Protein AF-0000000074529233 (afdb_homodimer)

Radius of gyration: 30.3 Å; Cα contacts (8 Å, |Δi|>4): 990; chains: 2; bounding box: 69×88×92 Å

Structure (mmCIF, N/CA/C/O backbone):
data_AF-0000000074529233-model_v1
#
loop_
_entity.id
_entity.type
_entity.pdbx_description
1 polymer 'Predicted protein'
#
loop_
_atom_site.group_PDB
_atom_site.id
_atom_site.type_symbol
_atom_site.label_atom_id
_atom_site.label_alt_id
_atom_site.label_comp_id
_atom_site.label_asym_id
_atom_site.label_entity_id
_atom_site.label_seq_id
_atom_site.pdbx_PDB_ins_code
_atom_site.Cartn_x
_atom_site.Cartn_y
_atom_site.Cartn_z
_atom_site.occupancy
_atom_site.B_iso_or_equiv
_atom_site.auth_seq_id
_atom_site.auth_comp_id
_atom_site.auth_asym_id
_atom_site.auth_atom_id
_atom_site.pdbx_PDB_model_num
ATOM 1 N N . MET A 1 1 ? 44.531 34.219 41.406 1 28.5 1 MET A N 1
ATOM 2 C CA . MET A 1 1 ? 43.094 34.406 41.469 1 28.5 1 MET A CA 1
ATOM 3 C C . MET A 1 1 ? 42.531 34.5 40.062 1 28.5 1 MET A C 1
ATOM 5 O O . MET A 1 1 ? 42.75 35.5 39.344 1 28.5 1 MET A O 1
ATOM 9 N N . ASN A 1 2 ? 42.625 33.406 39.25 1 32.41 2 ASN A N 1
ATOM 10 C CA . ASN A 1 2 ? 42.25 33.281 37.844 1 32.41 2 ASN A CA 1
ATOM 11 C C . ASN A 1 2 ? 40.75 33.562 37.656 1 32.41 2 ASN A C 1
ATOM 13 O O . ASN A 1 2 ? 39.906 32.812 38.125 1 32.41 2 ASN A O 1
ATOM 17 N N . LYS A 1 3 ? 40.344 34.906 37.656 1 34.25 3 LYS A N 1
ATOM 18 C CA . LYS A 1 3 ? 39 35.438 37.406 1 34.25 3 LYS A CA 1
ATOM 19 C C . LYS A 1 3 ? 38.406 34.812 36.156 1 34.25 3 LYS A C 1
ATOM 21 O O . LYS A 1 3 ? 38.844 35.094 35.031 1 34.25 3 LYS A O 1
ATOM 26 N N . THR A 1 4 ? 38.031 33.562 36.094 1 35.81 4 THR A N 1
ATOM 27 C CA . THR A 1 4 ? 37.219 32.969 35.031 1 35.81 4 THR A CA 1
ATOM 28 C C . THR A 1 4 ? 35.938 33.781 34.812 1 35.81 4 THR A C 1
ATOM 30 O O . THR A 1 4 ? 35.062 33.812 35.719 1 35.81 4 THR A O 1
ATOM 33 N N . LYS A 1 5 ? 36.094 35 34.312 1 37.94 5 LYS A N 1
ATOM 34 C CA . LYS A 1 5 ? 34.938 35.844 33.938 1 37.94 5 LYS A CA 1
ATOM 35 C C . LYS A 1 5 ? 33.875 35 33.219 1 37.94 5 LYS A C 1
ATOM 37 O O . LYS A 1 5 ? 34.156 34.406 32.188 1 37.94 5 LYS A O 1
ATOM 42 N N . GLY A 1 6 ? 32.938 34.25 33.844 1 38.22 6 GLY A N 1
ATOM 43 C CA . GLY A 1 6 ? 31.719 33.656 33.344 1 38.22 6 GLY A CA 1
ATOM 44 C C . GLY A 1 6 ? 30.875 34.625 32.531 1 38.22 6 GLY A C 1
ATOM 45 O O . GLY A 1 6 ? 30.031 35.344 33.062 1 38.22 6 GLY A O 1
ATOM 46 N N . LEU A 1 7 ? 31.297 35.344 31.5 1 40.5 7 LEU A N 1
ATOM 47 C CA . LEU A 1 7 ? 30.5 36.25 30.688 1 40.5 7 LEU A CA 1
ATOM 48 C C . LEU A 1 7 ? 29.172 35.594 30.281 1 40.5 7 LEU A C 1
ATOM 50 O O . LEU A 1 7 ? 29.156 34.531 29.688 1 40.5 7 LEU A O 1
ATOM 54 N N . THR A 1 8 ? 28.047 35.688 31 1 44.5 8 THR A N 1
ATOM 55 C CA . THR A 1 8 ? 26.672 35.312 30.734 1 44.5 8 THR A CA 1
ATOM 56 C C . THR A 1 8 ? 26.25 35.719 29.328 1 44.5 8 THR A C 1
ATOM 58 O O . THR A 1 8 ? 26.109 36.906 29.047 1 44.5 8 THR A O 1
ATOM 61 N N . GLN A 1 9 ? 26.781 35.281 28.234 1 48.19 9 GLN A N 1
ATOM 62 C CA . GLN A 1 9 ? 26.406 35.594 26.859 1 48.19 9 GLN A CA 1
ATOM 63 C C . GLN A 1 9 ? 24.891 35.656 26.688 1 48.19 9 GLN A C 1
ATOM 65 O O . GLN A 1 9 ? 24.188 34.719 27.062 1 48.19 9 GLN A O 1
ATOM 70 N N . GLN A 1 10 ? 24.219 36.781 26.844 1 58.75 10 GLN A N 1
ATOM 71 C CA . GLN A 1 10 ? 22.797 36.969 26.625 1 58.75 10 GLN A CA 1
ATOM 72 C C . GLN A 1 10 ? 22.312 36.219 25.406 1 58.75 10 GLN A C 1
ATOM 74 O O . GLN A 1 10 ? 22.984 36.188 24.375 1 58.75 10 GLN A O 1
ATOM 79 N N . PRO A 1 11 ? 21.328 35.312 25.562 1 73 11 PRO A N 1
ATOM 80 C CA . PRO A 1 11 ? 20.844 34.531 24.406 1 73 11 PRO A CA 1
ATOM 81 C C . PRO A 1 11 ? 20.484 35.406 23.203 1 73 11 PRO A C 1
ATOM 83 O O . PRO A 1 11 ? 20 36.5 23.375 1 73 11 PRO A O 1
ATOM 86 N N . GLU A 1 12 ? 21.062 35.188 22.062 1 86.44 12 GLU A N 1
ATOM 87 C CA . GLU A 1 12 ? 20.812 35.906 20.812 1 86.44 12 GLU A CA 1
ATOM 88 C C . GLU A 1 12 ? 19.312 36.031 20.547 1 86.44 12 GLU A C 1
ATOM 90 O O . GLU A 1 12 ? 18.547 35.094 20.797 1 86.44 12 GLU A O 1
ATOM 95 N N . ARG A 1 13 ? 18.828 37.312 20.359 1 94.56 13 ARG A N 1
ATOM 96 C CA . ARG A 1 13 ? 17.438 37.594 20.016 1 94.56 13 ARG A CA 1
ATOM 97 C C . ARG A 1 13 ? 17.312 38.062 18.578 1 94.56 13 ARG A C 1
ATOM 99 O O . ARG A 1 13 ? 18.25 38.656 18.016 1 94.56 13 ARG A O 1
ATOM 106 N N . PHE A 1 14 ? 16.141 37.844 17.953 1 95.56 14 PHE A N 1
ATOM 107 C CA . PHE A 1 14 ? 15.945 38.062 16.531 1 95.56 14 PHE A CA 1
ATOM 108 C C . PHE A 1 14 ? 14.641 38.781 16.266 1 95.56 14 PHE A C 1
ATOM 110 O O . PHE A 1 14 ? 13.672 38.625 17 1 95.56 14 PHE A O 1
ATOM 117 N N . LYS A 1 15 ? 14.648 39.531 15.195 1 94.31 15 LYS A N 1
ATOM 118 C CA . LYS A 1 15 ? 13.422 40.188 14.727 1 94.31 15 LYS A CA 1
ATOM 119 C C . LYS A 1 15 ? 12.719 39.312 13.68 1 94.31 15 LYS A C 1
ATOM 121 O O . LYS A 1 15 ? 13.359 38.562 12.953 1 94.31 15 LYS A O 1
ATOM 126 N N . CYS A 1 16 ? 11.391 39.469 13.648 1 95.25 16 CYS A N 1
ATOM 127 C CA . CYS A 1 16 ? 10.633 38.812 12.602 1 95.25 16 CYS A CA 1
ATOM 128 C C . CYS A 1 16 ? 10.93 39.438 11.242 1 95.25 16 CYS A C 1
ATOM 130 O O . CYS A 1 16 ? 10.883 40.656 11.086 1 95.25 16 CYS A O 1
ATOM 132 N N . SER A 1 17 ? 11.141 38.625 10.258 1 90.75 17 SER A N 1
ATOM 133 C CA . SER A 1 17 ? 11.594 39.094 8.953 1 90.75 17 SER A CA 1
ATOM 134 C C . SER A 1 17 ? 10.414 39.469 8.055 1 90.75 17 SER A C 1
ATOM 136 O O . SER A 1 17 ? 10.594 40.062 6.996 1 90.75 17 SER A O 1
ATOM 138 N N . TYR A 1 18 ? 9.242 39.062 8.461 1 92.12 18 TYR A N 1
ATOM 139 C CA . TYR A 1 18 ? 8.086 39.406 7.652 1 92.12 18 TYR A CA 1
ATOM 140 C C . TYR A 1 18 ? 7.84 40.906 7.695 1 92.12 18 TYR A C 1
ATOM 142 O O . TYR A 1 18 ? 7.656 41.5 8.773 1 92.12 18 TYR A O 1
ATOM 150 N N . GLU A 1 19 ? 7.719 41.5 6.527 1 88.5 19 GLU A N 1
ATOM 151 C CA . GLU A 1 19 ? 7.5 42.938 6.445 1 88.5 19 GLU A CA 1
ATOM 152 C C . GLU A 1 19 ? 6.121 43.344 6.98 1 88.5 19 GLU A C 1
ATOM 154 O O . GLU A 1 19 ? 5.941 44.438 7.52 1 88.5 19 GLU A O 1
ATOM 159 N N . SER A 1 20 ? 5.223 42.438 6.891 1 89.38 20 SER A N 1
ATOM 160 C CA . SER A 1 20 ? 3.842 42.656 7.293 1 89.38 20 SER A CA 1
ATOM 161 C C . SER A 1 20 ? 3.666 42.5 8.797 1 89.38 20 SER A C 1
ATOM 163 O O . SER A 1 20 ? 2.57 42.688 9.328 1 89.38 20 SER A O 1
ATOM 165 N N . CYS A 1 21 ? 4.727 42.062 9.461 1 94.25 21 CYS A N 1
ATOM 166 C CA . CYS A 1 21 ? 4.594 41.75 10.875 1 94.25 21 CYS A CA 1
ATOM 167 C C . CYS A 1 21 ? 4.262 42.969 11.695 1 94.25 21 CYS A C 1
ATOM 169 O O . CYS A 1 21 ? 4.973 43.969 11.633 1 94.25 21 CYS A O 1
ATOM 171 N N . THR A 1 22 ? 3.281 42.906 12.531 1 91.25 22 THR A N 1
ATOM 172 C CA . THR A 1 22 ? 2.867 44 13.383 1 91.25 22 THR A CA 1
ATOM 173 C C . THR A 1 22 ? 3.697 44.062 14.664 1 91.25 22 THR A C 1
ATOM 175 O O . THR A 1 22 ? 3.564 44.969 15.469 1 91.25 22 THR A O 1
ATOM 178 N N . HIS A 1 23 ? 4.496 43.062 14.844 1 90 23 HIS A N 1
ATOM 179 C CA . HIS A 1 23 ? 5.367 43.031 16.016 1 90 23 HIS A CA 1
ATOM 180 C C . HIS A 1 23 ? 6.809 43.344 15.641 1 90 23 HIS A C 1
ATOM 182 O O . HIS A 1 23 ? 7.75 42.812 16.234 1 90 23 HIS A O 1
ATOM 188 N N . SER A 1 24 ? 7.02 44.062 14.703 1 80.12 24 SER A N 1
ATOM 189 C CA . SER A 1 24 ? 8.336 44.344 14.141 1 80.12 24 SER A CA 1
ATOM 190 C C . SER A 1 24 ? 9.25 45 15.172 1 80.12 24 SER A C 1
ATOM 192 O O . SER A 1 24 ? 10.477 44.875 15.078 1 80.12 24 SER A O 1
ATOM 194 N N . GLY A 1 25 ? 8.789 45.5 16.188 1 84.5 25 GLY A N 1
ATOM 195 C CA . GLY A 1 25 ? 9.609 46.125 17.219 1 84.5 25 GLY A CA 1
ATOM 196 C C . GLY A 1 25 ? 10.062 45.156 18.281 1 84.5 25 GLY A C 1
ATOM 197 O O . GLY A 1 25 ? 10.906 45.469 19.125 1 84.5 25 GLY A O 1
ATOM 198 N N . GLN A 1 26 ? 9.578 44 18.203 1 92.56 26 GLN A N 1
ATOM 199 C CA . GLN A 1 26 ? 9.898 43 19.219 1 92.56 26 GLN A CA 1
ATOM 200 C C . GLN A 1 26 ? 11.008 42.062 18.734 1 92.56 26 GLN A C 1
ATOM 202 O O . GLN A 1 26 ? 11.203 41.906 17.531 1 92.56 26 GLN A O 1
ATOM 207 N N . THR A 1 27 ? 11.703 41.562 19.688 1 95.5 27 THR A N 1
ATOM 208 C CA . THR A 1 27 ? 12.703 40.531 19.406 1 95.5 27 THR A CA 1
ATOM 209 C C . THR A 1 27 ? 12.336 39.219 20.094 1 95.5 27 THR A C 1
ATOM 211 O O . THR A 1 27 ? 11.578 39.219 21.062 1 95.5 27 THR A O 1
ATOM 214 N N . PHE A 1 28 ? 12.789 38.25 19.484 1 96.19 28 PHE A N 1
ATOM 215 C CA . PHE A 1 28 ? 12.422 36.906 19.922 1 96.19 28 PHE A CA 1
ATOM 216 C C . PHE A 1 28 ? 13.664 36.031 20.094 1 96.19 28 PHE A C 1
ATOM 218 O O . PHE A 1 28 ? 14.656 36.188 19.375 1 96.19 28 PHE A O 1
ATOM 225 N N . SER A 1 29 ? 13.57 35.094 21.109 1 95.44 29 SER A N 1
ATOM 226 C CA . SER A 1 29 ? 14.516 34 21.047 1 95.44 29 SER A CA 1
ATOM 227 C C . SER A 1 29 ? 14.266 33.125 19.812 1 95.44 29 SER A C 1
ATOM 229 O O . SER A 1 29 ? 13.258 33.312 19.125 1 95.44 29 SER A O 1
ATOM 231 N N . GLU A 1 30 ? 15.117 32.281 19.547 1 94.69 30 GLU A N 1
ATOM 232 C CA . GLU A 1 30 ? 14.984 31.375 18.406 1 94.69 30 GLU A CA 1
ATOM 233 C C . GLU A 1 30 ? 13.648 30.641 18.438 1 94.69 30 GLU A C 1
ATOM 235 O O . GLU A 1 30 ? 12.883 30.672 17.469 1 94.69 30 GLU A O 1
ATOM 240 N N . ASP A 1 31 ? 13.359 30.031 19.547 1 95.62 31 ASP A N 1
ATOM 241 C CA . ASP A 1 31 ? 12.133 29.266 19.688 1 95.62 31 ASP A CA 1
ATOM 242 C C . ASP A 1 31 ? 10.906 30.156 19.656 1 95.62 31 ASP A C 1
ATOM 244 O O . ASP A 1 31 ? 9.875 29.797 19.094 1 95.62 31 ASP A O 1
ATOM 248 N N . GLU A 1 32 ? 11.031 31.281 20.219 1 96.31 32 GLU A N 1
ATOM 249 C CA . GLU A 1 32 ? 9.93 32.219 20.203 1 96.31 32 GLU A CA 1
ATOM 250 C C . GLU A 1 32 ? 9.625 32.719 18.797 1 96.31 32 GLU A C 1
ATOM 252 O O . GLU A 1 32 ? 8.461 32.938 18.453 1 96.31 32 GLU A O 1
ATOM 257 N N . LEU A 1 33 ? 10.648 32.969 18.062 1 96.31 33 LEU A N 1
ATOM 258 C CA . LEU A 1 33 ? 10.469 33.406 16.688 1 96.31 33 LEU A CA 1
ATOM 259 C C . LEU A 1 33 ? 9.758 32.375 15.852 1 96.31 33 LEU A C 1
ATOM 261 O O . LEU A 1 33 ? 8.883 32.688 15.047 1 96.31 33 LEU A O 1
ATOM 265 N N . ILE A 1 34 ? 10.125 31.141 16.016 1 95.88 34 ILE A N 1
ATOM 266 C CA . ILE A 1 34 ? 9.477 30.047 15.305 1 95.88 34 ILE A CA 1
ATOM 267 C C . ILE A 1 34 ? 7.984 30.031 15.633 1 95.88 34 ILE A C 1
ATOM 269 O O . ILE A 1 34 ? 7.145 30.016 14.727 1 95.88 34 ILE A O 1
ATOM 273 N N . THR A 1 35 ? 7.676 30.094 16.875 1 97.31 35 THR A N 1
ATOM 274 C CA . THR A 1 35 ? 6.289 30.078 17.328 1 97.31 35 THR A CA 1
ATOM 275 C C . THR A 1 35 ? 5.531 31.281 16.766 1 97.31 35 THR A C 1
ATOM 277 O O . THR A 1 35 ? 4.402 31.156 16.297 1 97.31 35 THR A O 1
ATOM 280 N N . HIS A 1 36 ? 6.188 32.406 16.859 1 97.12 36 HIS A N 1
ATOM 281 C CA . HIS A 1 36 ? 5.602 33.656 16.344 1 97.12 36 HIS A CA 1
ATOM 282 C C . HIS A 1 36 ? 5.238 33.531 14.875 1 97.12 36 HIS A C 1
ATOM 284 O O . HIS A 1 36 ? 4.117 33.844 14.477 1 97.12 36 HIS A O 1
ATOM 290 N N . CYS A 1 37 ? 6.145 33.062 14.125 1 95.12 37 CYS A N 1
ATOM 291 C CA . CYS A 1 37 ? 5.93 32.938 12.688 1 95.12 37 CYS A CA 1
ATOM 292 C C . CYS A 1 37 ? 4.824 31.938 12.375 1 95.12 37 CYS A C 1
ATOM 294 O O . CYS A 1 37 ? 3.996 32.188 11.492 1 95.12 37 CYS A O 1
ATOM 296 N N . LEU A 1 38 ? 4.758 30.812 13.078 1 95.88 38 LEU A N 1
ATOM 297 C CA . LEU A 1 38 ? 3.768 29.766 12.844 1 95.88 38 LEU A CA 1
ATOM 298 C C . LEU A 1 38 ? 2.377 30.219 13.258 1 95.88 38 LEU A C 1
ATOM 300 O O . LEU A 1 38 ? 1.375 29.797 12.688 1 95.88 38 LEU A O 1
ATOM 304 N N . GLN A 1 39 ? 2.328 31.125 14.211 1 96.88 39 GLN A N 1
ATOM 305 C CA . GLN A 1 39 ? 1.025 31.516 14.742 1 96.88 39 GLN A CA 1
ATOM 306 C C . GLN A 1 39 ? 0.537 32.812 14.094 1 96.88 39 GLN A C 1
ATOM 308 O O . GLN A 1 39 ? -0.625 32.906 13.695 1 96.88 39 GLN A O 1
ATOM 313 N N . VAL A 1 40 ? 1.441 33.75 13.953 1 96.38 40 VAL A N 1
ATOM 314 C CA . VAL A 1 40 ? 1.048 35.094 13.5 1 96.38 40 VAL A CA 1
ATOM 315 C C . VAL A 1 40 ? 1.107 35.156 11.977 1 96.38 40 VAL A C 1
ATOM 317 O O . VAL A 1 40 ? 0.27 35.812 11.344 1 96.38 40 VAL A O 1
ATOM 320 N N . HIS A 1 41 ? 2.035 34.469 11.383 1 95.06 41 HIS A N 1
ATOM 321 C CA . HIS A 1 41 ? 2.223 34.531 9.938 1 95.06 41 HIS A CA 1
ATOM 322 C C . HIS A 1 41 ? 1.9 33.188 9.289 1 95.06 41 HIS A C 1
ATOM 324 O O . HIS A 1 41 ? 2.57 32.781 8.336 1 95.06 41 HIS A O 1
ATOM 330 N N . CYS A 1 42 ? 0.935 32.531 9.82 1 93.75 42 CYS A N 1
ATOM 331 C CA . CYS A 1 42 ? 0.58 31.156 9.43 1 93.75 42 CYS A CA 1
ATOM 332 C C . CYS A 1 42 ? 0.049 31.125 8 1 93.75 42 CYS A C 1
ATOM 334 O O . CYS A 1 42 ? 0.074 30.078 7.352 1 93.75 42 CYS A O 1
ATOM 336 N N . ARG A 1 43 ? -0.394 32.25 7.484 1 93.38 43 ARG A N 1
ATOM 337 C CA . ARG A 1 43 ? -0.989 32.25 6.152 1 93.38 43 ARG A CA 1
ATOM 338 C C . ARG A 1 43 ? -0.049 32.906 5.141 1 93.38 43 ARG A C 1
ATOM 340 O O . ARG A 1 43 ? -0.425 33.125 3.988 1 93.38 43 ARG A O 1
ATOM 347 N N . GLU A 1 44 ? 1.116 33.219 5.578 1 91 44 GLU A N 1
ATOM 348 C CA . GLU A 1 44 ? 2.123 33.781 4.691 1 91 44 GLU A CA 1
ATOM 349 C C . GLU A 1 44 ? 3.064 32.719 4.16 1 91 44 GLU A C 1
ATOM 351 O O . GLU A 1 44 ? 3.441 31.797 4.887 1 91 44 GLU A O 1
ATOM 356 N N . ASN A 1 45 ? 3.439 32.844 2.895 1 87.75 45 ASN A N 1
ATOM 357 C CA . ASN A 1 45 ? 4.34 31.859 2.281 1 87.75 45 ASN A CA 1
ATOM 358 C C . ASN A 1 45 ? 5.473 32.562 1.523 1 87.75 45 ASN A C 1
ATOM 360 O O . ASN A 1 45 ? 6.07 31.953 0.624 1 87.75 45 ASN A O 1
ATOM 364 N N . THR A 1 46 ? 5.73 33.75 1.863 1 85.25 46 THR A N 1
ATOM 365 C CA . THR A 1 46 ? 6.777 34.469 1.169 1 85.25 46 THR A CA 1
ATOM 366 C C . THR A 1 46 ? 8.148 34.125 1.73 1 85.25 46 THR A C 1
ATOM 368 O O . THR A 1 46 ? 8.281 33.781 2.91 1 85.25 46 THR A O 1
ATOM 371 N N . LYS A 1 47 ? 9.078 34.281 0.906 1 84.12 47 LYS A N 1
ATOM 372 C CA . LYS A 1 47 ? 10.453 34.031 1.318 1 84.12 47 LYS A CA 1
ATOM 373 C C . LYS A 1 47 ? 11.047 35.281 1.968 1 84.12 47 LYS A C 1
ATOM 375 O O . LYS A 1 47 ? 10.781 36.406 1.53 1 84.12 47 LYS A O 1
ATOM 380 N N . GLN A 1 48 ? 11.75 35.031 3.059 1 84.44 48 GLN A N 1
ATOM 381 C CA . GLN A 1 48 ? 12.477 36.094 3.754 1 84.44 48 GLN A CA 1
ATOM 382 C C . GLN A 1 48 ? 13.914 35.688 4.051 1 84.44 48 GLN A C 1
ATOM 384 O O . GLN A 1 48 ? 14.227 34.5 4.059 1 84.44 48 GLN A O 1
ATOM 389 N N . VAL A 1 49 ? 14.734 36.688 4.23 1 84.75 49 VAL A N 1
ATOM 390 C CA . VAL A 1 49 ? 16.062 36.375 4.762 1 84.75 49 VAL A CA 1
ATOM 391 C C . VAL A 1 49 ? 15.945 35.969 6.223 1 84.75 49 VAL A C 1
ATOM 393 O O . VAL A 1 49 ? 15.328 36.656 7.031 1 84.75 49 VAL A O 1
ATOM 396 N N . CYS A 1 50 ? 16.484 34.875 6.535 1 90.25 50 CYS A N 1
ATOM 397 C CA . CYS A 1 50 ? 16.406 34.406 7.906 1 90.25 50 CYS A CA 1
ATOM 398 C C . CYS A 1 50 ? 17.359 35.156 8.812 1 90.25 50 CYS A C 1
ATOM 400 O O . CYS A 1 50 ? 18.562 35.188 8.57 1 90.25 50 CYS A O 1
ATOM 402 N N . PRO A 1 51 ? 16.891 35.75 9.836 1 91 51 PRO A N 1
ATOM 403 C CA . PRO A 1 51 ? 17.766 36.5 10.727 1 91 51 PRO A CA 1
ATOM 404 C C . PRO A 1 51 ? 18.703 35.625 11.555 1 91 51 PRO A C 1
ATOM 406 O O . PRO A 1 51 ? 19.656 36.125 12.156 1 91 51 PRO A O 1
ATOM 409 N N . ILE A 1 52 ? 18.422 34.375 11.586 1 91.12 52 ILE A N 1
ATOM 410 C CA . ILE A 1 52 ? 19.203 33.469 12.398 1 91.12 52 ILE A CA 1
ATOM 411 C C . ILE A 1 52 ? 20.406 32.969 11.602 1 91.12 52 ILE A C 1
ATOM 413 O O . ILE A 1 52 ? 21.547 33.031 12.055 1 91.12 52 ILE A O 1
ATOM 417 N N . CYS A 1 53 ? 20.203 32.469 10.461 1 88.12 53 CYS A N 1
ATOM 418 C CA . CYS A 1 53 ? 21.297 31.875 9.711 1 88.12 53 CYS A CA 1
ATOM 419 C C . CYS A 1 53 ? 21.688 32.75 8.516 1 88.12 53 CYS A C 1
ATOM 421 O O . CYS A 1 53 ? 22.656 32.469 7.82 1 88.12 53 CYS A O 1
ATOM 423 N N . LEU A 1 54 ? 20.922 33.75 8.203 1 84.62 54 LEU A N 1
ATOM 424 C CA . LEU A 1 54 ? 21.156 34.75 7.176 1 84.62 54 LEU A CA 1
ATOM 425 C C . LEU A 1 54 ? 21.047 34.125 5.785 1 84.62 54 LEU A C 1
ATOM 427 O O . LEU A 1 54 ? 21.484 34.75 4.801 1 84.62 54 LEU A O 1
ATOM 431 N N . LYS A 1 55 ? 20.797 32.875 5.746 1 74 55 LYS A N 1
ATOM 432 C CA . LYS A 1 55 ? 20.562 32.281 4.441 1 74 55 LYS A CA 1
ATOM 433 C C . LYS A 1 55 ? 19.266 32.781 3.816 1 74 55 LYS A C 1
ATOM 435 O O . LYS A 1 55 ? 18.297 33.062 4.523 1 74 55 LYS A O 1
ATOM 440 N N . ARG A 1 56 ? 19.5 33.312 2.527 1 56.91 56 ARG A N 1
ATOM 441 C CA . ARG A 1 56 ? 18.312 33.719 1.793 1 56.91 56 ARG A CA 1
ATOM 442 C C . ARG A 1 56 ? 17.578 32.531 1.228 1 56.91 56 ARG A C 1
ATOM 444 O O . ARG A 1 56 ? 18.094 31.406 1.256 1 56.91 56 ARG A O 1
ATOM 451 N N . ASP A 1 57 ? 16.547 32.781 0.262 1 51.53 57 ASP A N 1
ATOM 452 C CA . ASP A 1 57 ? 15.562 32.031 -0.491 1 51.53 57 ASP A CA 1
ATOM 453 C C . ASP A 1 57 ? 16.188 30.797 -1.134 1 51.53 57 ASP A C 1
ATOM 455 O O . ASP A 1 57 ? 15.508 29.797 -1.363 1 51.53 57 ASP A O 1
ATOM 459 N N . LEU A 1 58 ? 17.422 31.109 -1.797 1 48.66 58 LEU A N 1
ATOM 460 C CA . LEU A 1 58 ? 17.844 30.281 -2.932 1 48.66 58 LEU A CA 1
ATOM 461 C C . LEU A 1 58 ? 18.391 28.938 -2.461 1 48.66 58 LEU A C 1
ATOM 463 O O . LEU A 1 58 ? 19.188 28.3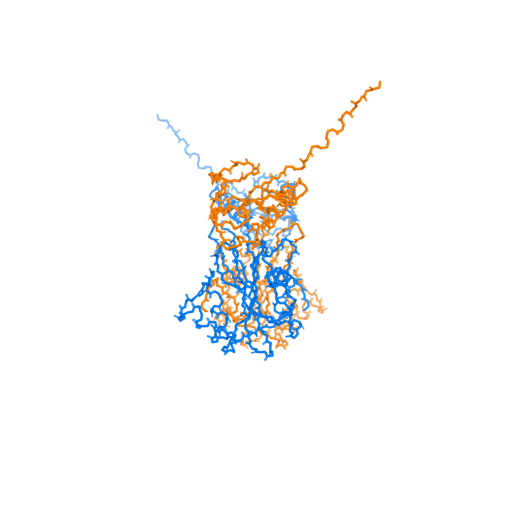12 -3.162 1 48.66 58 LEU A O 1
ATOM 467 N N . ASP A 1 59 ? 18.5 28.859 -1.29 1 46.12 59 ASP A N 1
ATOM 468 C CA . ASP A 1 59 ? 19.078 27.547 -1.006 1 46.12 59 ASP A CA 1
ATOM 469 C C . ASP A 1 59 ? 18.312 26.438 -1.712 1 46.12 59 ASP A C 1
ATOM 471 O O . ASP A 1 59 ? 17.156 26.188 -1.401 1 46.12 59 ASP A O 1
ATOM 475 N N . ASP A 1 60 ? 18.719 26.234 -2.896 1 46.78 60 ASP A N 1
ATOM 476 C CA . ASP A 1 60 ? 18.344 25.141 -3.785 1 46.78 60 ASP A CA 1
ATOM 477 C C . ASP A 1 60 ? 18.141 23.844 -3.006 1 46.78 60 ASP A C 1
ATOM 479 O O . ASP A 1 60 ? 17.797 22.812 -3.586 1 46.78 60 ASP A O 1
ATOM 483 N N . SER A 1 61 ? 18.828 23.875 -1.958 1 42.84 61 SER A N 1
ATOM 484 C CA . SER A 1 61 ? 18.688 22.609 -1.255 1 42.84 61 SER A CA 1
ATOM 485 C C . SER A 1 61 ? 17.219 22.312 -0.936 1 42.84 61 SER A C 1
ATOM 487 O O . SER A 1 61 ? 16.891 21.219 -0.448 1 42.84 61 SER A O 1
ATOM 489 N N . LEU A 1 62 ? 16.562 23.375 -0.854 1 45.03 62 LEU A N 1
ATOM 490 C CA . LEU A 1 62 ? 15.156 23.078 -0.642 1 45.03 62 LEU A CA 1
ATOM 491 C C . LEU A 1 62 ? 14.547 22.422 -1.871 1 45.03 62 LEU A C 1
ATOM 493 O O . LEU A 1 62 ? 13.789 23.047 -2.611 1 45.03 62 LEU A O 1
ATOM 497 N N . LYS A 1 63 ? 15.406 21.703 -2.588 1 40.5 63 LYS A N 1
ATOM 498 C CA . LYS A 1 63 ? 15.07 21.031 -3.838 1 40.5 63 LYS A CA 1
ATOM 499 C C . LYS A 1 63 ? 13.594 20.641 -3.877 1 40.5 63 LYS A C 1
ATOM 501 O O . LYS A 1 63 ? 13.102 20.141 -4.891 1 40.5 63 LYS A O 1
ATOM 506 N N . GLY A 1 64 ? 13.047 20.109 -2.777 1 40.72 64 GLY A N 1
ATOM 507 C CA . GLY A 1 64 ? 11.758 19.562 -3.158 1 40.72 64 GLY A CA 1
ATOM 508 C C . GLY A 1 64 ? 10.797 20.609 -3.693 1 40.72 64 GLY A C 1
ATOM 509 O O . GLY A 1 64 ? 11.141 21.797 -3.783 1 40.72 64 GLY A O 1
ATOM 510 N N . SER A 1 65 ? 9.602 20.312 -4.359 1 43.41 65 SER A N 1
ATOM 511 C CA . SER A 1 65 ? 8.602 21.141 -5.023 1 43.41 65 SER A CA 1
ATOM 512 C C . SER A 1 65 ? 8.398 22.469 -4.277 1 43.41 65 SER A C 1
ATOM 514 O O . SER A 1 65 ? 7.871 23.422 -4.836 1 43.41 65 SER A O 1
ATOM 516 N N . ARG A 1 66 ? 8.211 22.391 -2.893 1 47.41 66 ARG A N 1
ATOM 517 C CA . ARG A 1 66 ? 7.535 23.562 -2.332 1 47.41 66 ARG A CA 1
ATOM 518 C C . ARG A 1 66 ? 8.523 24.688 -2.053 1 47.41 66 ARG A C 1
ATOM 520 O O . ARG A 1 66 ? 9.617 24.438 -1.533 1 47.41 66 ARG A O 1
ATOM 527 N N . GLN A 1 67 ? 8.711 25.656 -2.9 1 55.09 67 GLN A N 1
ATOM 528 C CA . GLN A 1 67 ? 9.148 26.984 -2.525 1 55.09 67 GLN A CA 1
ATOM 529 C C . GLN A 1 67 ? 8.648 27.359 -1.132 1 55.09 67 GLN A C 1
ATOM 531 O O . GLN A 1 67 ? 7.473 27.672 -0.952 1 55.09 67 GLN A O 1
ATOM 536 N N . TRP A 1 68 ? 9.406 26.812 -0.11 1 70.06 68 TRP A N 1
ATOM 537 C CA . TRP A 1 68 ? 8.852 27 1.228 1 70.06 68 TRP A CA 1
ATOM 538 C C . TRP A 1 68 ? 9.047 28.438 1.7 1 70.06 68 TRP A C 1
ATOM 540 O O . TRP A 1 68 ? 10.086 29.047 1.439 1 70.06 68 TRP A O 1
ATOM 550 N N . GLY A 1 69 ? 8.062 29.016 2.215 1 83.19 69 GLY A N 1
ATOM 551 C CA . GLY A 1 69 ? 8.102 30.328 2.822 1 83.19 69 GLY A CA 1
ATOM 552 C C . GLY A 1 69 ? 8.945 30.391 4.078 1 83.19 69 GLY A C 1
ATOM 553 O O . GLY A 1 69 ? 9.492 29.375 4.512 1 83.19 69 GLY A O 1
ATOM 554 N N . PHE A 1 70 ? 9.227 31.531 4.562 1 88.44 70 PHE A N 1
ATOM 555 C CA . PHE A 1 70 ? 10.109 31.812 5.691 1 88.44 70 PHE A CA 1
ATOM 556 C C . PHE A 1 70 ? 9.688 31 6.914 1 88.44 70 PHE A C 1
ATOM 558 O O . PHE A 1 70 ? 10.531 30.406 7.598 1 88.44 70 PHE A O 1
ATOM 565 N N . SER A 1 71 ? 8.375 30.906 7.23 1 90.81 71 SER A N 1
ATOM 566 C CA . SER A 1 71 ? 7.895 30.172 8.398 1 90.81 71 SER A CA 1
ATOM 567 C C . SER A 1 71 ? 8.281 28.703 8.328 1 90.81 71 SER A C 1
ATOM 569 O O . SER A 1 71 ? 8.672 28.109 9.328 1 90.81 71 SER A O 1
ATOM 571 N N . THR A 1 72 ? 8.172 28.125 7.168 1 90.25 72 THR A N 1
ATOM 572 C CA . THR A 1 72 ? 8.547 26.734 6.965 1 90.25 72 THR A CA 1
ATOM 573 C C . THR A 1 72 ? 10.055 26.547 7.164 1 90.25 72 THR A C 1
ATOM 575 O O . THR A 1 72 ? 10.484 25.578 7.793 1 90.25 72 THR A O 1
ATOM 578 N N . HIS A 1 73 ? 10.812 27.469 6.641 1 88.56 73 HIS A N 1
ATOM 579 C CA . HIS A 1 73 ? 12.258 27.438 6.785 1 88.56 73 HIS A CA 1
ATOM 580 C C . HIS A 1 73 ? 12.672 27.438 8.258 1 88.56 73 HIS A C 1
ATOM 582 O O . HIS A 1 73 ? 13.422 26.578 8.695 1 88.56 73 HIS A O 1
ATOM 588 N N . ILE A 1 74 ? 12.25 28.438 8.938 1 91.69 74 ILE A N 1
ATOM 589 C CA . ILE A 1 74 ? 12.734 28.609 10.297 1 91.69 74 ILE A CA 1
ATOM 590 C C . ILE A 1 74 ? 12.305 27.422 11.156 1 91.69 74 ILE A C 1
ATOM 592 O O . ILE A 1 74 ? 13.031 27 12.062 1 91.69 74 ILE A O 1
ATOM 596 N N . TYR A 1 75 ? 11.117 26.891 10.859 1 92.19 75 TYR A N 1
ATOM 597 C CA . TYR A 1 75 ? 10.656 25.703 11.594 1 92.19 75 TYR A CA 1
ATOM 598 C C . TYR A 1 75 ? 11.562 24.516 11.344 1 92.19 75 TYR A C 1
ATOM 600 O O . TYR A 1 75 ? 11.945 23.812 12.281 1 92.19 75 TYR A O 1
ATOM 608 N N . ASN A 1 76 ? 11.906 24.281 10.18 1 90.12 76 ASN A N 1
ATOM 609 C CA . ASN A 1 76 ? 12.641 23.078 9.797 1 90.12 76 ASN A CA 1
ATOM 610 C C . ASN A 1 76 ? 14.125 23.203 10.094 1 90.12 76 ASN A C 1
ATOM 612 O O . ASN A 1 76 ? 14.805 22.203 10.344 1 90.12 76 ASN A O 1
ATOM 616 N N . GLU A 1 77 ? 14.617 24.422 10.102 1 90.31 77 GLU A N 1
ATOM 617 C CA . GLU A 1 77 ? 16.062 24.578 10.117 1 90.31 77 GLU A CA 1
ATOM 618 C C . GLU A 1 77 ? 16.547 25.094 11.477 1 90.31 77 GLU A C 1
ATOM 620 O O . GLU A 1 77 ? 17.75 25.125 11.742 1 90.31 77 GLU A O 1
ATOM 625 N N . HIS A 1 78 ? 15.672 25.516 12.273 1 93 78 HIS A N 1
ATOM 626 C CA . HIS A 1 78 ? 16.078 26.109 13.539 1 93 78 HIS A CA 1
ATOM 627 C C . HIS A 1 78 ? 15.273 25.531 14.703 1 93 78 HIS A C 1
ATOM 629 O O . HIS A 1 78 ? 14.312 24.797 14.492 1 93 78 HIS A O 1
ATOM 635 N N . GLY A 1 79 ? 15.758 25.766 15.914 1 94.19 79 GLY A N 1
ATOM 636 C CA . GLY A 1 79 ? 15.062 25.312 17.109 1 94.19 79 GLY A CA 1
ATOM 637 C C . GLY A 1 79 ? 15.148 23.812 17.328 1 94.19 79 GLY A C 1
ATOM 638 O O . GLY A 1 79 ? 16.203 23.219 17.125 1 94.19 79 GLY A O 1
ATOM 639 N N . PHE A 1 80 ? 14.086 23.312 17.781 1 93.88 80 PHE A N 1
ATOM 640 C CA . PHE A 1 80 ? 14.016 21.906 18.141 1 93.88 80 PHE A CA 1
ATOM 641 C C . PHE A 1 80 ? 14.391 21.031 16.953 1 93.88 80 PHE A C 1
ATOM 643 O O . PHE A 1 80 ? 15.125 20.047 17.109 1 93.88 80 PHE A O 1
ATOM 650 N N . LYS A 1 81 ? 13.883 21.312 15.766 1 93.75 81 LYS A N 1
ATOM 651 C CA . LYS A 1 81 ? 14.102 20.516 14.562 1 93.75 81 LYS A CA 1
ATOM 652 C C . LYS A 1 81 ? 15.578 20.516 14.164 1 93.75 81 LYS A C 1
ATOM 654 O O . LYS A 1 81 ? 16.031 19.625 13.445 1 93.75 81 LYS A O 1
ATOM 659 N N . ALA A 1 82 ? 16.312 21.469 14.68 1 93.31 82 ALA A N 1
ATOM 660 C CA . ALA A 1 82 ? 17.703 21.609 14.289 1 93.31 82 ALA A CA 1
ATOM 661 C C . ALA A 1 82 ? 18.625 20.875 15.266 1 93.31 82 ALA A C 1
ATOM 663 O O . ALA A 1 82 ? 19.844 20.781 15.039 1 93.31 82 ALA A O 1
ATOM 664 N N . THR A 1 83 ? 18.125 20.391 16.359 1 96.19 83 THR A N 1
ATOM 665 C CA . THR A 1 83 ? 18.969 19.656 17.297 1 96.19 83 THR A CA 1
ATOM 666 C C . THR A 1 83 ? 19.516 18.391 16.672 1 96.19 83 THR A C 1
ATOM 668 O O . THR A 1 83 ? 18.859 17.766 15.828 1 96.19 83 THR A O 1
ATOM 671 N N . PRO A 1 84 ? 20.719 18.016 17.078 1 96.38 84 PRO A N 1
ATOM 672 C CA . PRO A 1 84 ? 21.297 16.797 16.531 1 96.38 84 PRO A CA 1
ATOM 673 C C . PRO A 1 84 ? 20.406 15.57 16.75 1 96.38 84 PRO A C 1
ATOM 675 O O . PRO A 1 84 ? 20.312 14.711 15.867 1 96.38 84 PRO A O 1
ATOM 678 N N . GLU A 1 85 ? 19.828 15.469 17.859 1 97 85 GLU A N 1
ATOM 679 C CA . GLU A 1 85 ? 18.953 14.344 18.172 1 97 85 GLU A CA 1
ATOM 680 C C . GLU A 1 85 ? 17.766 14.289 17.203 1 97 85 GLU A C 1
ATOM 682 O O . GLU A 1 85 ? 17.438 13.227 16.672 1 97 85 GLU A O 1
ATOM 687 N N . GLN A 1 86 ? 17.172 15.391 16.984 1 96.06 86 GLN A N 1
ATOM 688 C CA . GLN A 1 86 ? 16 15.438 16.109 1 96.06 86 GLN A CA 1
ATOM 689 C C . GLN A 1 86 ? 16.391 15.211 14.664 1 96.06 86 GLN A C 1
ATOM 691 O O . GLN A 1 86 ? 15.672 14.539 13.914 1 96.06 86 GLN A O 1
ATOM 696 N N . ARG A 1 87 ? 17.453 15.734 14.281 1 94.75 87 ARG A N 1
ATOM 697 C CA . ARG A 1 87 ? 17.938 15.523 12.922 1 94.75 87 ARG A CA 1
ATOM 698 C C . ARG A 1 87 ? 18.203 14.039 12.656 1 94.75 87 ARG A C 1
ATOM 700 O O . ARG A 1 87 ? 17.875 13.531 11.578 1 94.75 87 ARG A O 1
ATOM 707 N N . LYS A 1 88 ? 18.797 13.422 13.594 1 96.81 88 LYS A N 1
ATOM 708 C CA . LYS A 1 88 ? 19.047 11.992 13.469 1 96.81 88 LYS A CA 1
ATOM 709 C C . LYS A 1 88 ? 17.75 11.211 13.359 1 96.81 88 LYS A C 1
ATOM 711 O O . LYS A 1 88 ? 17.625 10.305 12.523 1 96.81 88 LYS A O 1
ATOM 716 N N . LYS A 1 89 ? 16.828 11.562 14.172 1 95.44 89 LYS A N 1
ATOM 717 C CA . LYS A 1 89 ? 15.531 10.906 14.125 1 95.44 89 LYS A CA 1
ATOM 718 C C . LYS A 1 89 ? 14.852 11.133 12.773 1 95.44 89 LYS A C 1
ATOM 720 O O . LYS A 1 89 ? 14.289 10.203 12.195 1 95.44 89 LYS A O 1
ATOM 725 N N . ASP A 1 90 ? 14.891 12.289 12.305 1 93.25 90 ASP A N 1
ATOM 726 C CA . ASP A 1 90 ? 14.281 12.617 11.016 1 93.25 90 ASP A CA 1
ATOM 727 C C . ASP A 1 90 ? 14.945 11.836 9.883 1 93.25 90 ASP A C 1
ATOM 729 O O . ASP A 1 90 ? 14.273 11.406 8.945 1 93.25 90 ASP A O 1
ATOM 733 N N . GLU A 1 91 ? 16.172 11.719 10.008 1 94.81 91 GLU A N 1
ATOM 734 C CA . GLU A 1 91 ? 16.922 10.961 9 1 94.81 91 GLU A CA 1
ATOM 735 C C . GLU A 1 91 ? 16.516 9.492 9.016 1 94.81 91 GLU A C 1
ATOM 737 O O . GLU A 1 91 ? 16.328 8.891 7.957 1 94.81 91 GLU A O 1
ATOM 742 N N . ILE A 1 92 ? 16.406 8.93 10.125 1 95.44 92 ILE A N 1
ATOM 743 C CA . ILE A 1 92 ? 15.992 7.535 10.273 1 95.44 92 ILE A CA 1
ATOM 744 C C . ILE A 1 92 ? 14.578 7.355 9.711 1 95.44 92 ILE A C 1
ATOM 746 O O . ILE A 1 92 ? 14.312 6.402 8.977 1 95.44 92 ILE A O 1
ATOM 750 N N . ASP A 1 93 ? 13.711 8.281 10.039 1 92.56 93 ASP A N 1
ATOM 751 C CA . ASP A 1 93 ? 12.336 8.227 9.555 1 92.56 93 ASP A CA 1
ATOM 752 C C . ASP A 1 93 ? 12.297 8.312 8.023 1 92.56 93 ASP A C 1
ATOM 754 O O . ASP A 1 93 ? 11.508 7.617 7.383 1 92.56 93 ASP A O 1
ATOM 758 N N . TYR A 1 94 ? 13.141 9.156 7.598 1 92.94 94 TYR A N 1
ATOM 759 C CA . TYR A 1 94 ? 13.211 9.312 6.148 1 92.94 94 TYR A CA 1
ATOM 760 C C . TYR A 1 94 ? 13.68 8.023 5.484 1 92.94 94 TYR A C 1
ATOM 762 O O . TYR A 1 94 ? 13.055 7.547 4.527 1 92.94 94 TYR A O 1
ATOM 770 N N . GLN A 1 95 ? 14.68 7.41 5.977 1 95.81 95 GLN A N 1
ATOM 771 C CA . GLN A 1 95 ? 15.203 6.156 5.434 1 95.81 95 GLN A CA 1
ATOM 772 C C . GLN A 1 95 ? 14.164 5.043 5.52 1 95.81 95 GLN A C 1
ATOM 774 O O . GLN A 1 95 ? 14.008 4.254 4.586 1 95.81 95 GLN A O 1
ATOM 779 N N . ASN A 1 96 ? 13.453 5.008 6.602 1 95.62 96 ASN A N 1
ATOM 780 C CA . ASN A 1 96 ? 12.406 4.008 6.785 1 95.62 96 ASN A CA 1
ATOM 781 C C . ASN A 1 96 ? 11.266 4.203 5.785 1 95.62 96 ASN A C 1
ATOM 783 O O . ASN A 1 96 ? 10.656 3.229 5.336 1 95.62 96 ASN A O 1
ATOM 787 N N . SER A 1 97 ? 11.008 5.449 5.453 1 93.31 97 SER A N 1
ATOM 788 C CA . SER A 1 97 ? 9.914 5.766 4.539 1 93.31 97 SER A CA 1
ATOM 789 C C . SER A 1 97 ? 10.25 5.34 3.113 1 93.31 97 SER A C 1
ATOM 791 O O . SER A 1 97 ? 9.359 5.258 2.26 1 93.31 97 SER A O 1
ATOM 793 N N . LEU A 1 98 ? 11.531 5.062 2.855 1 94.62 98 LEU A N 1
ATOM 794 C CA . LEU A 1 98 ? 11.977 4.68 1.521 1 94.62 98 LEU A CA 1
ATOM 795 C C . LEU A 1 98 ? 11.852 3.176 1.315 1 94.62 98 LEU A C 1
ATOM 797 O O . LEU A 1 98 ? 12.023 2.68 0.2 1 94.62 98 LEU A O 1
ATOM 801 N N . LYS A 1 99 ? 11.547 2.502 2.334 1 96.44 99 LYS A N 1
ATOM 802 C CA . LYS A 1 99 ? 11.406 1.053 2.225 1 96.44 99 LYS A CA 1
ATOM 803 C C . LYS A 1 99 ? 10.109 0.677 1.51 1 96.44 99 LYS A C 1
ATOM 805 O O . LYS A 1 99 ? 9.078 1.323 1.701 1 96.44 99 LYS A O 1
ATOM 810 N N . PRO A 1 100 ? 10.133 -0.396 0.809 1 96.62 100 PRO A N 1
ATOM 811 C CA . PRO A 1 100 ? 8.984 -0.724 -0.047 1 96.62 100 PRO A CA 1
ATOM 812 C C . PRO A 1 100 ? 7.844 -1.382 0.723 1 96.62 100 PRO A C 1
ATOM 814 O O . PRO A 1 100 ? 8.07 -1.965 1.787 1 96.62 100 PRO A O 1
ATOM 817 N N . THR A 1 101 ? 6.684 -1.204 0.232 1 97.12 101 THR A N 1
ATOM 818 C CA . THR A 1 101 ? 5.543 -2.047 0.576 1 97.12 101 THR A CA 1
ATOM 819 C C . THR A 1 101 ? 5.383 -3.178 -0.436 1 97.12 101 THR A C 1
ATOM 821 O O . THR A 1 101 ? 5.258 -2.93 -1.637 1 97.12 101 THR A O 1
ATOM 824 N N . TYR A 1 102 ? 5.406 -4.406 0.016 1 96.38 102 TYR A N 1
ATOM 825 C CA . TYR A 1 102 ? 5.168 -5.547 -0.861 1 96.38 102 TYR A CA 1
ATOM 826 C C . TYR A 1 102 ? 3.676 -5.848 -0.969 1 96.38 102 TYR A C 1
ATOM 828 O O . TYR A 1 102 ? 3.025 -6.156 0.033 1 96.38 102 TYR A O 1
ATOM 836 N N . SER A 1 103 ? 3.176 -5.754 -2.148 1 97.94 103 SER A N 1
ATOM 837 C CA . SER A 1 103 ? 1.745 -5.895 -2.398 1 97.94 103 SER A CA 1
ATOM 838 C C . SER A 1 103 ? 1.432 -7.215 -3.09 1 97.94 103 SER A C 1
ATOM 840 O O . SER A 1 103 ? 2.145 -7.625 -4.008 1 97.94 103 SER A O 1
ATOM 842 N N . PHE A 1 104 ? 0.354 -7.867 -2.664 1 98.5 104 PHE A N 1
ATOM 843 C CA . PHE A 1 104 ? -0.036 -9.172 -3.189 1 98.5 104 PHE A CA 1
ATOM 844 C C . PHE A 1 104 ? -1.529 -9.211 -3.488 1 98.5 104 PHE A C 1
ATOM 846 O O . PHE A 1 104 ? -2.328 -8.609 -2.762 1 98.5 104 PHE A O 1
ATOM 853 N N . ALA A 1 105 ? -1.887 -9.883 -4.469 1 98.88 105 ALA A N 1
ATOM 854 C CA . ALA A 1 105 ? -3.277 -10.195 -4.797 1 98.88 105 ALA A CA 1
ATOM 855 C C . ALA A 1 105 ? -3.562 -11.688 -4.621 1 98.88 105 ALA A C 1
ATOM 857 O O . ALA A 1 105 ? -2.836 -12.531 -5.148 1 98.88 105 ALA A O 1
ATOM 858 N N . LEU A 1 106 ? -4.512 -12.008 -3.883 1 98.88 106 LEU A N 1
ATOM 859 C CA . LEU A 1 106 ? -5.012 -13.367 -3.727 1 98.88 106 LEU A CA 1
ATOM 860 C C . LEU A 1 106 ? -6.406 -13.508 -4.328 1 98.88 106 LEU A C 1
ATOM 862 O O . LEU A 1 106 ? -7.23 -12.602 -4.211 1 98.88 106 LEU A O 1
ATOM 866 N N . VAL A 1 107 ? -6.691 -14.594 -4.887 1 98.94 107 VAL A N 1
ATOM 867 C CA . VAL A 1 107 ? -7.965 -14.734 -5.59 1 98.94 107 VAL A CA 1
ATOM 868 C C . VAL A 1 107 ? -8.664 -16.016 -5.145 1 98.94 107 VAL A C 1
ATOM 870 O O . VAL A 1 107 ? -8.133 -17.109 -5.32 1 98.94 107 VAL A O 1
ATOM 873 N N . ILE A 1 108 ? -9.805 -15.891 -4.562 1 98.94 108 ILE A N 1
ATOM 874 C CA . ILE A 1 108 ? -10.695 -17 -4.262 1 98.94 108 ILE A CA 1
ATOM 875 C C . ILE A 1 108 ? -11.648 -17.234 -5.434 1 98.94 108 ILE A C 1
ATOM 877 O O . ILE A 1 108 ? -12.492 -16.391 -5.73 1 98.94 108 ILE A O 1
ATOM 881 N N . ILE A 1 109 ? -11.516 -18.344 -6.066 1 98.94 109 ILE A N 1
ATOM 882 C CA . ILE A 1 109 ? -12.297 -18.609 -7.27 1 98.94 109 ILE A CA 1
ATOM 883 C C . ILE A 1 109 ? -13.305 -19.719 -6.996 1 98.94 109 ILE A C 1
ATOM 885 O O . ILE A 1 109 ? -12.922 -20.812 -6.566 1 98.94 109 ILE A O 1
ATOM 889 N N . ARG A 1 110 ? -14.477 -19.469 -7.285 1 98.69 110 ARG A N 1
ATOM 890 C CA . ARG A 1 110 ? -15.555 -20.438 -7.164 1 98.69 110 ARG A CA 1
ATOM 891 C C . ARG A 1 110 ? -16.344 -20.562 -8.469 1 9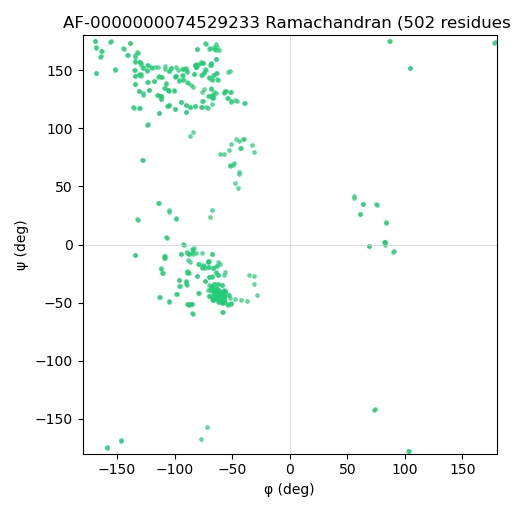8.69 110 ARG A C 1
ATOM 893 O O . ARG A 1 110 ? -16.719 -19.547 -9.062 1 98.69 110 ARG A O 1
ATOM 900 N N . ASN A 1 111 ? -16.531 -21.766 -8.953 1 98.25 111 ASN A N 1
ATOM 901 C CA . ASN A 1 111 ? -17.406 -22.016 -10.094 1 98.25 111 ASN A CA 1
ATOM 902 C C . ASN A 1 111 ? -18.891 -21.844 -9.719 1 98.25 111 ASN A C 1
ATOM 904 O O . ASN A 1 111 ? -19.406 -22.594 -8.883 1 98.25 111 ASN A O 1
ATOM 908 N N . PRO A 1 112 ? -19.531 -20.906 -10.336 1 96.31 112 PRO A N 1
ATOM 909 C CA . PRO A 1 112 ? -20.906 -20.625 -9.898 1 96.31 112 PRO A CA 1
ATOM 910 C C . PRO A 1 112 ? -21.875 -21.734 -10.25 1 96.31 112 PRO A C 1
ATOM 912 O O . PRO A 1 112 ? -22.969 -21.828 -9.664 1 96.31 112 PRO A O 1
ATOM 915 N N . VAL A 1 113 ? -21.578 -22.562 -11.133 1 96 113 VAL A N 1
ATOM 916 C CA . VAL A 1 113 ? -22.453 -23.641 -11.555 1 96 113 VAL A CA 1
ATOM 917 C C . VAL A 1 113 ? -22.281 -24.844 -10.633 1 96 113 VAL A C 1
ATOM 919 O O . VAL A 1 113 ? -23.234 -25.328 -10.023 1 96 113 VAL A O 1
ATOM 922 N N . SER A 1 114 ? -21.047 -25.266 -10.438 1 96.5 114 SER A N 1
ATOM 923 C CA . SER A 1 114 ? -20.781 -26.469 -9.656 1 96.5 114 SER A CA 1
ATOM 924 C C . SER A 1 114 ? -20.625 -26.141 -8.18 1 96.5 114 SER A C 1
ATOM 926 O O . SER A 1 114 ? -20.719 -27.031 -7.328 1 96.5 114 SER A O 1
ATOM 928 N N . GLY A 1 115 ? -20.281 -24.891 -7.871 1 97.56 115 GLY A N 1
ATOM 929 C CA . GLY A 1 115 ? -20.031 -24.484 -6.5 1 97.56 115 GLY A CA 1
ATOM 930 C C . GLY A 1 115 ? -18.625 -24.828 -6.016 1 97.56 115 GLY A C 1
ATOM 931 O O . GLY A 1 115 ? -18.281 -24.562 -4.863 1 97.56 115 GLY A O 1
ATOM 932 N N . LYS A 1 116 ? -17.828 -25.375 -6.824 1 98.44 116 LYS A N 1
ATOM 933 C CA . LYS A 1 116 ? -16.5 -25.859 -6.422 1 98.44 116 LYS A CA 1
ATOM 934 C C . LYS A 1 116 ? -15.5 -24.703 -6.371 1 98.44 116 LYS A C 1
ATOM 936 O O . LYS A 1 116 ? -15.656 -23.703 -7.074 1 98.44 116 LYS A O 1
ATOM 941 N N . PHE A 1 117 ? -14.461 -24.891 -5.559 1 98.81 117 PHE A N 1
ATOM 942 C CA . PHE A 1 117 ? -13.391 -23.922 -5.391 1 98.81 117 PHE A CA 1
ATOM 943 C C . PHE A 1 117 ? -12.125 -24.375 -6.109 1 98.81 117 PHE A C 1
ATOM 945 O O . PHE A 1 117 ? -11.867 -25.578 -6.215 1 98.81 117 PHE A O 1
ATOM 952 N N . LEU A 1 118 ? -11.344 -23.422 -6.57 1 98.81 118 LEU A N 1
ATOM 953 C CA . LEU A 1 118 ? -10.141 -23.734 -7.34 1 98.81 118 LEU A CA 1
ATOM 954 C C . LEU A 1 118 ? -8.898 -23.625 -6.465 1 98.81 118 LEU A C 1
ATOM 956 O O . LEU A 1 118 ? -8.758 -22.688 -5.684 1 98.81 118 LEU A O 1
ATOM 960 N N . LEU A 1 119 ? -8.062 -24.609 -6.535 1 98.75 119 LEU A N 1
ATOM 961 C CA . LEU A 1 119 ? -6.723 -24.547 -5.973 1 98.75 119 LEU A CA 1
ATOM 962 C C . LEU A 1 119 ? -5.672 -24.844 -7.039 1 98.75 119 LEU A C 1
ATOM 964 O O . LEU A 1 119 ? -5.969 -25.484 -8.047 1 98.75 119 LEU A O 1
ATOM 968 N N . VAL A 1 120 ? -4.5 -24.328 -6.801 1 98.69 120 VAL A N 1
ATOM 969 C CA . VAL A 1 120 ? -3.34 -24.641 -7.629 1 98.69 120 VAL A CA 1
ATOM 970 C C . VAL A 1 120 ? -2.273 -25.328 -6.793 1 98.69 120 VAL A C 1
ATOM 972 O O . VAL A 1 120 ? -2.082 -25 -5.621 1 98.69 120 VAL A O 1
ATOM 975 N N . GLU A 1 121 ? -1.632 -26.297 -7.363 1 97.81 121 GLU A N 1
ATOM 976 C CA . GLU A 1 121 ? -0.505 -26.953 -6.703 1 97.81 121 GLU A CA 1
ATOM 977 C C . GLU A 1 121 ? 0.811 -26.266 -7.047 1 97.81 121 GLU A C 1
ATOM 979 O O . GLU A 1 121 ? 1.172 -26.156 -8.219 1 97.81 121 GLU A O 1
ATOM 984 N N . GLU A 1 122 ? 1.443 -25.797 -6.023 1 94.25 122 GLU A N 1
ATOM 985 C CA . GLU A 1 122 ? 2.734 -25.141 -6.223 1 94.25 122 GLU A CA 1
ATOM 986 C C . GLU A 1 122 ? 3.842 -26.172 -6.445 1 94.25 122 GLU A C 1
ATOM 988 O O . GLU A 1 122 ? 3.748 -27.297 -5.977 1 94.25 122 GLU A O 1
ATOM 993 N N . GLY A 1 123 ? 4.914 -25.75 -7.09 1 91.12 123 GLY A N 1
ATOM 994 C CA . GLY A 1 123 ? 6.047 -26.641 -7.344 1 91.12 123 GLY A CA 1
ATOM 995 C C . GLY A 1 123 ? 6.859 -26.922 -6.098 1 91.12 123 GLY A C 1
ATOM 996 O O . GLY A 1 123 ? 6.566 -26.406 -5.02 1 91.12 123 GLY A O 1
ATOM 997 N N . CYS A 1 124 ? 7.785 -27.828 -6.277 1 87.31 124 CYS A N 1
ATOM 998 C CA . CYS A 1 124 ? 8.781 -28.156 -5.262 1 87.31 124 CYS A CA 1
ATOM 999 C C . CYS A 1 124 ? 8.117 -28.672 -3.988 1 87.31 124 CYS A C 1
ATOM 1001 O O . CYS A 1 124 ? 8.578 -28.375 -2.883 1 87.31 124 CYS A O 1
ATOM 1003 N N . SER A 1 125 ? 6.957 -29.219 -4.191 1 86.5 125 SER A N 1
ATOM 1004 C CA . SER A 1 125 ? 6.207 -29.844 -3.107 1 86.5 125 SER A CA 1
ATOM 1005 C C . SER A 1 125 ? 5.809 -28.828 -2.047 1 86.5 125 SER A C 1
ATOM 1007 O O . SER A 1 125 ? 5.793 -29.125 -0.854 1 86.5 125 SER A O 1
ATOM 1009 N N . GLN A 1 126 ? 5.531 -27.672 -2.463 1 90.06 126 GLN A N 1
ATOM 1010 C CA . GLN A 1 126 ? 5.141 -26.625 -1.521 1 90.06 126 GLN A CA 1
ATOM 1011 C C . GLN A 1 126 ? 3.68 -26.781 -1.106 1 90.06 126 GLN A C 1
ATOM 1013 O O . GLN A 1 126 ? 3.246 -26.188 -0.113 1 90.06 126 GLN A O 1
ATOM 1018 N N . GLY A 1 127 ? 2.938 -27.578 -1.889 1 94.5 127 GLY A N 1
ATOM 1019 C CA . GLY A 1 127 ? 1.547 -27.828 -1.54 1 94.5 127 GLY A CA 1
ATOM 1020 C C . GLY A 1 127 ? 0.57 -27.031 -2.387 1 94.5 127 GLY A C 1
ATOM 1021 O O . GLY A 1 127 ? 0.965 -26.391 -3.359 1 94.5 127 GLY A O 1
ATOM 1022 N N . TRP A 1 128 ? -0.729 -27.203 -2.047 1 97.81 128 TRP A N 1
ATOM 1023 C CA . TRP A 1 128 ? -1.816 -26.547 -2.762 1 97.81 128 TRP A CA 1
ATOM 1024 C C . TRP A 1 128 ? -2.121 -25.172 -2.152 1 97.81 128 TRP A C 1
ATOM 1026 O O . TRP A 1 128 ? -1.988 -24.984 -0.94 1 97.81 128 TRP A O 1
ATOM 1036 N N . TRP A 1 129 ? -2.561 -24.266 -2.994 1 98.25 129 TRP A N 1
ATOM 1037 C CA . TRP A 1 129 ? -2.859 -22.922 -2.518 1 98.25 129 TRP A CA 1
ATOM 1038 C C . TRP A 1 129 ? -3.812 -22.203 -3.471 1 98.25 129 TRP A C 1
ATOM 1040 O O . TRP A 1 129 ? -4.367 -22.828 -4.383 1 98.25 129 TRP A O 1
ATOM 1050 N N . LEU A 1 130 ? -4.039 -20.922 -3.145 1 98.69 130 LEU A N 1
ATOM 1051 C CA . LEU A 1 130 ? -4.836 -20.047 -3.996 1 98.69 130 LEU A CA 1
ATOM 1052 C C . LEU A 1 130 ? -3.988 -19.453 -5.121 1 98.69 130 LEU A C 1
ATOM 1054 O O . LEU A 1 130 ? -2.781 -19.266 -4.961 1 98.69 130 LEU A O 1
ATOM 1058 N N . PRO A 1 131 ? -4.629 -19.25 -6.254 1 98.75 131 PRO A N 1
ATOM 1059 C CA . PRO A 1 131 ? -3.914 -18.344 -7.148 1 98.75 131 PRO A CA 1
ATOM 1060 C C . PRO A 1 131 ? -3.572 -17.016 -6.48 1 98.75 131 PRO A C 1
ATOM 1062 O O . PRO A 1 131 ? -4.453 -16.359 -5.914 1 98.75 131 PRO A O 1
ATOM 1065 N N . ALA A 1 132 ? -2.338 -16.625 -6.496 1 98.56 132 ALA A N 1
ATOM 1066 C CA . ALA A 1 132 ? -1.879 -15.414 -5.824 1 98.56 132 ALA A CA 1
ATOM 1067 C C . ALA A 1 132 ? -0.496 -15.008 -6.32 1 98.56 132 ALA A C 1
ATOM 1069 O O . ALA A 1 132 ? 0.23 -15.82 -6.898 1 98.56 132 ALA A O 1
ATOM 1070 N N . GLY A 1 133 ? -0.162 -13.766 -6.078 1 98 133 GLY A N 1
ATOM 1071 C CA . GLY A 1 133 ? 1.189 -13.328 -6.398 1 98 133 GLY A CA 1
ATOM 1072 C C . GLY A 1 133 ? 1.427 -11.859 -6.113 1 98 133 GLY A C 1
ATOM 1073 O O . GLY A 1 133 ? 0.496 -11.133 -5.758 1 98 133 GLY A O 1
ATOM 1074 N N . ARG A 1 134 ? 2.609 -11.516 -6.277 1 97.12 134 ARG A N 1
ATOM 1075 C CA . ARG A 1 134 ? 3.023 -10.133 -6.066 1 97.12 134 ARG A CA 1
ATOM 1076 C C . ARG A 1 134 ? 2.473 -9.227 -7.156 1 97.12 134 ARG A C 1
ATOM 1078 O O . ARG A 1 134 ? 2.359 -9.633 -8.312 1 97.12 134 ARG A O 1
ATOM 1085 N N . VAL A 1 135 ? 2.117 -8.023 -6.758 1 97.75 135 VAL A N 1
ATOM 1086 C CA . VAL A 1 135 ? 1.783 -6.98 -7.723 1 97.75 135 VAL A CA 1
ATOM 1087 C C . VAL A 1 135 ? 3.061 -6.418 -8.344 1 97.75 135 VAL A C 1
ATOM 1089 O O . VAL A 1 135 ? 3.912 -5.875 -7.637 1 97.75 135 VAL A O 1
ATOM 1092 N N . ASP A 1 136 ? 3.262 -6.52 -9.641 1 95.88 136 ASP A N 1
ATOM 1093 C CA . ASP A 1 136 ? 4.453 -6.027 -10.32 1 95.88 136 ASP A CA 1
ATOM 1094 C C . ASP A 1 136 ? 4.414 -4.508 -10.461 1 95.88 136 ASP A C 1
ATOM 1096 O O . ASP A 1 136 ? 3.34 -3.904 -10.438 1 95.88 136 ASP A O 1
ATOM 1100 N N . PRO A 1 137 ? 5.578 -3.924 -10.602 1 95.12 137 PRO A N 1
ATOM 1101 C CA . PRO A 1 137 ? 5.594 -2.48 -10.852 1 95.12 137 PRO A CA 1
ATOM 1102 C C . PRO A 1 137 ? 4.688 -2.07 -12.008 1 95.12 137 PRO A C 1
ATOM 1104 O O . PRO A 1 137 ? 4.711 -2.705 -13.07 1 95.12 137 PRO A O 1
ATOM 1107 N N . GLY A 1 138 ? 3.875 -1.048 -11.734 1 96.19 138 GLY A N 1
ATOM 1108 C CA . GLY A 1 138 ? 3.006 -0.527 -12.781 1 96.19 138 GLY A CA 1
ATOM 1109 C C . GLY A 1 138 ? 1.654 -1.215 -12.828 1 96.19 138 GLY A C 1
ATOM 1110 O O . GLY A 1 138 ? 0.757 -0.78 -13.555 1 96.19 138 GLY A O 1
ATOM 1111 N N . GLU A 1 139 ? 1.467 -2.219 -12.062 1 97.06 139 GLU A N 1
ATOM 1112 C CA . GLU A 1 139 ? 0.235 -3.002 -12.062 1 97.06 139 GLU A CA 1
ATOM 1113 C C . GLU A 1 139 ? -0.684 -2.584 -10.922 1 97.06 139 GLU A C 1
ATOM 1115 O O . GLU A 1 139 ? -0.214 -2.24 -9.836 1 97.06 139 GLU A O 1
ATOM 1120 N N . THR A 1 140 ? -2.006 -2.623 -11.156 1 98.19 140 THR A N 1
ATOM 1121 C CA . THR A 1 140 ? -2.973 -2.572 -10.07 1 98.19 140 THR A CA 1
ATOM 1122 C C . THR A 1 140 ? -3.139 -3.947 -9.43 1 98.19 140 THR A C 1
ATOM 1124 O O . THR A 1 140 ? -2.688 -4.953 -9.984 1 98.19 140 THR A O 1
ATOM 1127 N N . PHE A 1 141 ? -3.793 -3.988 -8.305 1 98.75 141 PHE A N 1
ATOM 1128 C CA . PHE A 1 141 ? -4.082 -5.262 -7.66 1 98.75 141 PHE A CA 1
ATOM 1129 C C . PHE A 1 141 ? -4.941 -6.145 -8.555 1 98.75 141 PHE A C 1
ATOM 1131 O O . PHE A 1 141 ? -4.746 -7.359 -8.617 1 98.75 141 PHE A O 1
ATOM 1138 N N . GLN A 1 142 ? -5.906 -5.543 -9.211 1 98.81 142 GLN A N 1
ATOM 1139 C CA . GLN A 1 142 ? -6.805 -6.273 -10.094 1 98.81 142 GLN A CA 1
ATOM 1140 C C . GLN A 1 142 ? -6.039 -6.926 -11.242 1 98.81 142 GLN A C 1
ATOM 1142 O O . GLN A 1 142 ? -6.262 -8.094 -11.562 1 98.81 142 GLN A O 1
ATOM 1147 N N . GLN A 1 143 ? -5.164 -6.148 -11.844 1 98.62 143 GLN A N 1
ATOM 1148 C CA . GLN A 1 143 ? -4.359 -6.672 -12.938 1 98.62 143 GLN A CA 1
ATOM 1149 C C . GLN A 1 143 ? -3.492 -7.84 -12.484 1 98.62 143 GLN A C 1
ATOM 1151 O O . GLN A 1 143 ? -3.369 -8.844 -13.188 1 98.62 143 GLN A O 1
ATOM 1156 N N . ALA A 1 144 ? -2.885 -7.688 -11.344 1 98.75 144 ALA A N 1
ATOM 1157 C CA . ALA A 1 144 ? -2.062 -8.758 -10.789 1 98.75 144 ALA A CA 1
ATOM 1158 C C . ALA A 1 144 ? -2.895 -10.016 -10.539 1 98.75 144 ALA A C 1
ATO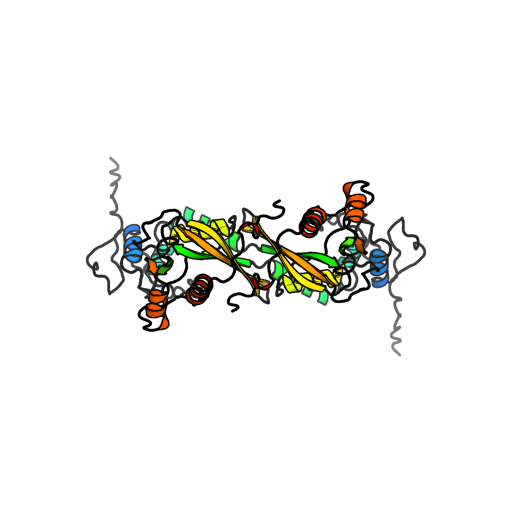M 1160 O O . ALA A 1 144 ? -2.461 -11.125 -10.852 1 98.75 144 ALA A O 1
ATOM 1161 N N . ALA A 1 145 ? -4.078 -9.852 -9.977 1 98.94 145 ALA A N 1
ATOM 1162 C CA . ALA A 1 145 ? -4.973 -10.969 -9.695 1 98.94 145 ALA A CA 1
ATOM 1163 C C . ALA A 1 145 ? -5.281 -11.758 -10.961 1 98.94 145 ALA A C 1
ATOM 1165 O O . ALA A 1 145 ? -5.199 -12.992 -10.969 1 98.94 145 ALA A O 1
ATOM 1166 N N . LEU A 1 146 ? -5.594 -11.008 -11.977 1 98.88 146 LEU A N 1
ATOM 1167 C CA . LEU A 1 146 ? -5.945 -11.641 -13.25 1 98.88 146 LEU A CA 1
ATOM 1168 C C . LEU A 1 146 ? -4.734 -12.328 -13.867 1 98.88 146 LEU A C 1
ATOM 1170 O O . LEU A 1 146 ? -4.832 -13.461 -14.344 1 98.88 146 LEU A O 1
ATOM 1174 N N . ARG A 1 147 ? -3.605 -11.656 -13.859 1 98.69 147 ARG A N 1
ATOM 1175 C CA . ARG A 1 147 ? -2.383 -12.211 -14.438 1 98.69 147 ARG A CA 1
ATOM 1176 C C . ARG A 1 147 ? -1.962 -13.484 -13.703 1 98.69 147 ARG A C 1
ATOM 1178 O O . ARG A 1 147 ? -1.728 -14.516 -14.328 1 98.69 147 ARG A O 1
ATOM 1185 N N . GLU A 1 148 ? -1.913 -13.445 -12.391 1 98.56 148 GLU A N 1
ATOM 1186 C CA . GLU A 1 148 ? -1.469 -14.578 -11.578 1 98.56 148 GLU A CA 1
ATOM 1187 C C . GLU A 1 148 ? -2.406 -15.773 -11.734 1 98.56 148 GLU A C 1
ATOM 1189 O O . GLU A 1 148 ? -1.965 -16.922 -11.711 1 98.56 148 GLU A O 1
ATOM 1194 N N . THR A 1 149 ? -3.707 -15.516 -11.844 1 98.88 149 THR A N 1
ATOM 1195 C CA . THR A 1 149 ? -4.676 -16.594 -12.023 1 98.88 149 THR A CA 1
ATOM 1196 C C . THR A 1 149 ? -4.449 -17.297 -13.352 1 98.88 149 THR A C 1
ATOM 1198 O O . THR A 1 149 ? -4.461 -18.531 -13.414 1 98.88 149 THR A O 1
ATOM 1201 N N . LEU A 1 150 ? -4.23 -16.5 -14.352 1 98.75 150 LEU A N 1
ATOM 1202 C CA . LEU A 1 150 ? -3.965 -17.078 -15.664 1 98.75 150 LEU A CA 1
ATOM 1203 C C . LEU A 1 150 ? -2.664 -17.875 -15.648 1 98.75 150 LEU A C 1
ATOM 1205 O O . LEU A 1 150 ? -2.605 -18.984 -16.172 1 98.75 150 LEU A O 1
ATOM 1209 N N . GLU A 1 151 ? -1.66 -17.344 -15.078 1 98.25 151 GLU A N 1
ATOM 1210 C CA . GLU A 1 151 ? -0.349 -17.969 -15.039 1 98.25 151 GLU A CA 1
ATOM 1211 C C . GLU A 1 151 ? -0.392 -19.266 -14.227 1 98.25 151 GLU A C 1
ATOM 1213 O O . GLU A 1 151 ? 0.156 -20.297 -14.648 1 98.25 151 GLU A O 1
ATOM 1218 N N . GLU A 1 152 ? -1.08 -19.266 -13.133 1 98.44 152 GLU A N 1
ATOM 1219 C CA . GLU A 1 152 ? -0.98 -20.375 -12.18 1 98.44 152 GLU A CA 1
ATOM 1220 C C . GLU A 1 152 ? -2.096 -21.391 -12.398 1 98.44 152 GLU A C 1
ATOM 1222 O O . GLU A 1 152 ? -1.92 -22.578 -12.125 1 98.44 152 GLU A O 1
ATOM 1227 N N . ALA A 1 153 ? -3.283 -20.953 -12.867 1 98.69 153 ALA A N 1
ATOM 1228 C CA . ALA A 1 153 ? -4.422 -21.859 -12.992 1 98.69 153 ALA A CA 1
ATOM 1229 C C . ALA A 1 153 ? -4.77 -22.109 -14.461 1 98.69 153 ALA A C 1
ATOM 1231 O O . ALA A 1 153 ? -5.492 -23.047 -14.781 1 98.69 153 ALA A O 1
ATOM 1232 N N . GLY A 1 154 ? -4.355 -21.234 -15.352 1 98.44 154 GLY A N 1
ATOM 1233 C CA . GLY A 1 154 ? -4.559 -21.391 -16.781 1 98.44 154 GLY A CA 1
ATOM 1234 C C . GLY A 1 154 ? -5.926 -20.922 -17.25 1 98.44 154 GLY A C 1
ATOM 1235 O O . GLY A 1 154 ? -6.383 -21.297 -18.328 1 98.44 154 GLY A O 1
ATOM 1236 N N . ILE A 1 155 ? -6.566 -20.109 -16.453 1 98.44 155 ILE A N 1
ATOM 1237 C CA . ILE A 1 155 ? -7.918 -19.734 -16.844 1 98.44 155 ILE A CA 1
ATOM 1238 C C . ILE A 1 155 ? -8.102 -18.234 -16.688 1 98.44 155 ILE A C 1
ATOM 1240 O O . ILE A 1 155 ? -7.426 -17.594 -15.867 1 98.44 155 ILE A O 1
ATOM 1244 N N . HIS A 1 156 ? -9.031 -17.75 -17.406 1 98.56 156 HIS A N 1
ATOM 1245 C CA . HIS A 1 156 ? -9.484 -16.359 -17.266 1 98.56 156 HIS A CA 1
ATOM 1246 C C . HIS A 1 156 ? -10.656 -16.266 -16.297 1 98.56 156 HIS A C 1
ATOM 1248 O O . HIS A 1 156 ? -11.539 -17.125 -16.297 1 98.56 156 HIS A O 1
ATOM 1254 N N . VAL A 1 157 ? -10.641 -15.211 -15.523 1 98.81 157 VAL A N 1
ATOM 1255 C CA . VAL A 1 157 ? -11.711 -15.039 -14.555 1 98.81 157 VAL A CA 1
ATOM 1256 C C . VAL A 1 157 ? -12.227 -13.602 -14.594 1 98.81 157 VAL A C 1
ATOM 1258 O O . VAL A 1 157 ? -11.57 -12.719 -15.148 1 98.81 157 VAL A O 1
ATOM 1261 N N . GLU A 1 158 ? -13.367 -13.438 -14.047 1 98.75 158 GLU A N 1
ATOM 1262 C CA . GLU A 1 158 ? -13.93 -12.117 -13.742 1 98.75 158 GLU A CA 1
ATOM 1263 C C . GLU A 1 158 ? -13.883 -11.836 -12.242 1 98.75 158 GLU A C 1
ATOM 1265 O O . GLU A 1 158 ? -14.438 -12.594 -11.445 1 98.75 158 GLU A O 1
ATOM 1270 N N . LEU A 1 159 ? -13.195 -10.836 -11.914 1 98.88 159 LEU A N 1
ATOM 1271 C CA . LEU A 1 159 ? -13.258 -10.398 -10.523 1 98.88 159 LEU A CA 1
ATOM 1272 C C . LEU A 1 159 ? -14.641 -9.859 -10.18 1 98.88 159 LEU A C 1
ATOM 1274 O O . LEU A 1 159 ? -15.156 -8.977 -10.875 1 98.88 159 LEU A O 1
ATOM 1278 N N . LYS A 1 160 ? -15.211 -10.391 -9.156 1 98.81 160 LYS A N 1
ATOM 1279 C CA . LYS A 1 160 ? -16.578 -10.016 -8.812 1 98.81 160 LYS A CA 1
ATOM 1280 C C . LYS A 1 160 ? -16.594 -9.078 -7.602 1 98.81 160 LYS A C 1
ATOM 1282 O O . LYS A 1 160 ? -17.266 -8.047 -7.621 1 98.81 160 LYS A O 1
ATOM 1287 N N . ASN A 1 161 ? -15.883 -9.445 -6.547 1 98.81 161 ASN A N 1
ATOM 1288 C CA . ASN A 1 161 ? -15.938 -8.727 -5.277 1 98.81 161 ASN A CA 1
ATOM 1289 C C . ASN A 1 161 ? -14.57 -8.711 -4.59 1 98.81 161 ASN A C 1
ATOM 1291 O O . ASN A 1 161 ? -13.641 -9.391 -5.023 1 98.81 161 ASN A O 1
ATOM 1295 N N . ILE A 1 162 ? -14.516 -7.879 -3.562 1 98.81 162 ILE A N 1
ATOM 1296 C CA . ILE A 1 162 ? -13.398 -7.859 -2.625 1 98.81 162 ILE A CA 1
ATOM 1297 C C . ILE A 1 162 ? -13.844 -8.422 -1.278 1 98.81 162 ILE A C 1
ATOM 1299 O O . ILE A 1 162 ? -14.922 -8.086 -0.781 1 98.81 162 ILE A O 1
ATOM 1303 N N . LEU A 1 163 ? -13.016 -9.25 -0.78 1 98.5 163 LEU A N 1
ATOM 1304 C CA . LEU A 1 163 ? -13.359 -9.844 0.511 1 98.5 163 LEU A CA 1
ATOM 1305 C C . LEU A 1 163 ? -12.695 -9.07 1.649 1 98.5 163 LEU A C 1
ATOM 1307 O O . LEU A 1 163 ? -13.273 -8.938 2.73 1 98.5 163 LEU A O 1
ATOM 1311 N N . ARG A 1 164 ? -11.477 -8.586 1.36 1 98.19 164 ARG A N 1
ATOM 1312 C CA . ARG A 1 164 ? -10.727 -7.945 2.438 1 98.19 164 ARG A CA 1
ATOM 1313 C C . ARG A 1 164 ? -9.508 -7.211 1.894 1 98.19 164 ARG A C 1
ATOM 1315 O O . ARG A 1 164 ? -8.93 -7.621 0.882 1 98.19 164 ARG A O 1
ATOM 1322 N N . PHE A 1 165 ? -9.164 -6.172 2.506 1 98.44 165 PHE A N 1
ATOM 1323 C CA . PHE A 1 165 ? -7.859 -5.527 2.391 1 98.44 165 PHE A CA 1
ATOM 1324 C C . PHE A 1 165 ? -7.012 -5.789 3.631 1 98.44 165 PHE A C 1
ATOM 1326 O O . PHE A 1 165 ? -7.504 -5.68 4.758 1 98.44 165 PHE A O 1
ATOM 1333 N N . GLU A 1 166 ? -5.781 -6.164 3.4 1 98.38 166 GLU A N 1
ATOM 1334 C CA . GLU A 1 166 ? -4.859 -6.367 4.516 1 98.38 166 GLU A CA 1
ATOM 1335 C C . GLU A 1 166 ? -3.623 -5.484 4.379 1 98.38 166 GLU A C 1
ATOM 1337 O O . GLU A 1 166 ? -3.045 -5.379 3.297 1 98.38 166 GLU A O 1
ATOM 1342 N N . TYR A 1 167 ? -3.262 -4.855 5.395 1 98.56 167 TYR A N 1
ATOM 1343 C CA . TYR A 1 167 ? -2.072 -4.012 5.469 1 98.56 167 TYR A CA 1
ATOM 1344 C C . TYR A 1 167 ? -1.314 -4.254 6.766 1 98.56 167 TYR A C 1
ATOM 1346 O O . TYR A 1 167 ? -1.833 -3.986 7.855 1 98.56 167 TYR A O 1
ATOM 1354 N N . SER A 1 168 ? -0.074 -4.719 6.664 1 98.31 168 SER A N 1
ATOM 1355 C CA . SER A 1 168 ? 0.778 -5.02 7.812 1 98.31 168 SER A CA 1
ATOM 1356 C C . SER A 1 168 ? 2.092 -4.25 7.738 1 98.31 168 SER A C 1
ATOM 1358 O O . SER A 1 168 ? 3.008 -4.641 7.012 1 98.31 168 SER A O 1
ATOM 1360 N N . PRO A 1 169 ? 2.207 -3.195 8.523 1 97.62 169 PRO A N 1
ATOM 1361 C CA . PRO A 1 169 ? 3.455 -2.428 8.523 1 97.62 169 PRO A CA 1
ATOM 1362 C C . PRO A 1 169 ? 4.578 -3.127 9.289 1 97.62 169 PRO A C 1
ATOM 1364 O O . PRO A 1 169 ? 4.316 -3.83 10.266 1 97.62 169 PRO A O 1
ATOM 1367 N N . TYR A 1 170 ? 5.797 -2.92 8.766 1 95.5 170 TYR A N 1
ATOM 1368 C CA . TYR A 1 170 ? 6.973 -3.371 9.5 1 95.5 170 TYR A CA 1
ATOM 1369 C C . TYR A 1 170 ? 7.496 -2.273 10.414 1 95.5 170 TYR A C 1
ATOM 1371 O O . TYR A 1 170 ? 7.375 -1.086 10.109 1 95.5 170 TYR A O 1
ATOM 1379 N N . HIS A 1 171 ? 8.086 -2.611 11.445 1 88.88 171 HIS A N 1
ATOM 1380 C CA . HIS A 1 171 ? 8.523 -1.637 12.438 1 88.88 171 HIS A CA 1
ATOM 1381 C C . HIS A 1 171 ? 9.594 -0.711 11.859 1 88.88 171 HIS A C 1
ATOM 1383 O O . HIS A 1 171 ? 9.602 0.489 12.148 1 88.88 171 HIS A O 1
ATOM 1389 N N . ASP A 1 172 ? 10.516 -1.243 11.031 1 90.19 172 ASP A N 1
ATOM 1390 C CA . ASP A 1 172 ? 11.633 -0.454 10.516 1 90.19 172 ASP A CA 1
ATOM 1391 C C . ASP A 1 172 ? 11.336 0.054 9.102 1 90.19 172 ASP A C 1
ATOM 1393 O O . ASP A 1 172 ? 12.266 0.32 8.328 1 90.19 172 ASP A O 1
ATOM 1397 N N . GLY A 1 173 ? 10.117 0.113 8.797 1 92.56 173 GLY A N 1
ATOM 1398 C CA . GLY A 1 173 ? 9.742 0.646 7.492 1 92.56 173 GLY A CA 1
ATOM 1399 C C . GLY A 1 173 ? 9.32 -0.427 6.508 1 92.56 173 GLY A C 1
ATOM 1400 O O . GLY A 1 173 ? 9.773 -1.57 6.594 1 92.56 173 GLY A O 1
ATOM 1401 N N . GLY A 1 174 ? 8.469 0.002 5.602 1 95.5 174 GLY A N 1
ATOM 1402 C CA . GLY A 1 174 ? 7.875 -0.94 4.668 1 95.5 174 GLY A CA 1
ATOM 1403 C C . GLY A 1 174 ? 6.625 -1.607 5.203 1 95.5 174 GLY A C 1
ATOM 1404 O O . GLY A 1 174 ? 6.199 -1.326 6.324 1 95.5 174 GLY A O 1
ATOM 1405 N N . ALA A 1 175 ? 6.055 -2.336 4.398 1 97.69 175 ALA A N 1
ATOM 1406 C CA . ALA A 1 175 ? 4.824 -3.029 4.773 1 97.69 175 ALA A CA 1
ATOM 1407 C C . ALA A 1 175 ? 4.516 -4.164 3.803 1 97.69 175 ALA A C 1
ATOM 1409 O O . ALA A 1 175 ? 5.188 -4.316 2.779 1 97.69 175 ALA A O 1
ATOM 1410 N N . ARG A 1 176 ? 3.625 -4.984 4.191 1 97.69 176 ARG A N 1
ATOM 1411 C CA . ARG A 1 176 ? 2.986 -5.961 3.316 1 97.69 176 ARG A CA 1
ATOM 1412 C C . ARG A 1 176 ? 1.498 -5.664 3.158 1 97.69 176 ARG A C 1
ATOM 1414 O O . ARG A 1 176 ? 0.797 -5.434 4.145 1 97.69 176 ARG A O 1
ATOM 1421 N N . SER A 1 177 ? 1.091 -5.613 1.995 1 98.06 177 SER A N 1
ATOM 1422 C CA . SER A 1 177 ? -0.316 -5.367 1.693 1 98.06 177 SER A CA 1
ATOM 1423 C C . SER A 1 177 ? -0.896 -6.48 0.826 1 98.06 177 SER A C 1
ATOM 1425 O O . SER A 1 177 ? -0.226 -6.98 -0.079 1 98.06 177 SER A O 1
ATOM 1427 N N . ARG A 1 178 ? -2.133 -6.918 1.087 1 98.5 178 ARG A N 1
ATOM 1428 C CA . ARG A 1 178 ? -2.83 -7.941 0.314 1 98.5 178 ARG A CA 1
ATOM 1429 C C . ARG A 1 178 ? -4.266 -7.52 0.021 1 98.5 178 ARG A C 1
ATOM 1431 O O . ARG A 1 178 ? -4.941 -6.953 0.882 1 98.5 178 ARG A O 1
ATOM 1438 N N . VAL A 1 179 ? -4.695 -7.746 -1.094 1 98.88 179 VAL A N 1
ATOM 1439 C CA . VAL A 1 179 ? -6.117 -7.688 -1.411 1 98.88 179 VAL A CA 1
ATOM 1440 C C . VAL A 1 179 ? -6.633 -9.086 -1.738 1 98.88 179 VAL A C 1
ATOM 1442 O O . VAL A 1 179 ? -6.039 -9.805 -2.551 1 98.88 179 VAL A O 1
ATOM 1445 N N . ILE A 1 180 ? -7.684 -9.508 -1.099 1 98.88 180 ILE A N 1
ATOM 1446 C CA . ILE A 1 180 ? -8.328 -10.789 -1.333 1 98.88 180 ILE A CA 1
ATOM 1447 C C . ILE A 1 180 ? -9.555 -10.602 -2.223 1 98.88 180 ILE A C 1
ATOM 1449 O O . ILE A 1 180 ? -10.531 -9.961 -1.818 1 98.88 180 ILE A O 1
ATOM 1453 N N . PHE A 1 181 ? -9.516 -11.172 -3.359 1 98.94 181 PHE A N 1
ATOM 1454 C CA . PHE A 1 181 ? -10.586 -11.031 -4.332 1 98.94 181 PHE A CA 1
ATOM 1455 C C . PHE A 1 181 ? -11.453 -12.289 -4.367 1 98.94 181 PHE A C 1
ATOM 1457 O O . PHE A 1 181 ? -10.969 -13.383 -4.062 1 98.94 181 PHE A O 1
ATOM 1464 N N . TYR A 1 182 ? -12.688 -12.109 -4.719 1 98.94 182 TYR A N 1
ATOM 1465 C CA . TYR A 1 182 ? -13.57 -13.18 -5.164 1 98.94 182 TYR A CA 1
ATOM 1466 C C . TYR A 1 182 ? -13.789 -13.117 -6.672 1 98.94 182 TYR A C 1
ATOM 1468 O O . TYR A 1 182 ? -14.062 -12.047 -7.227 1 98.94 182 TYR A O 1
ATOM 1476 N N . ALA A 1 183 ? -13.656 -14.227 -7.285 1 98.94 183 ALA A N 1
ATOM 1477 C CA . ALA A 1 183 ? -13.773 -14.258 -8.742 1 98.94 183 ALA A CA 1
ATOM 1478 C C . ALA A 1 183 ? -14.516 -15.508 -9.203 1 98.94 183 ALA A C 1
ATOM 1480 O O . ALA A 1 183 ? -14.68 -16.453 -8.445 1 98.94 183 ALA A O 1
ATOM 1481 N N . GLU A 1 184 ? -14.977 -15.453 -10.43 1 98.81 184 GLU A N 1
ATOM 1482 C CA . GLU A 1 184 ? -15.625 -16.562 -11.133 1 98.81 184 GLU A CA 1
ATOM 1483 C C . GLU A 1 184 ? -15.023 -16.766 -12.523 1 98.81 184 GLU A C 1
ATOM 1485 O O . GLU A 1 184 ? -14.617 -15.797 -13.172 1 98.81 184 GLU A O 1
ATOM 1490 N N . PRO A 1 185 ? -14.977 -18.047 -12.953 1 98.62 185 PRO A N 1
ATOM 1491 C CA . PRO A 1 185 ? -14.438 -18.266 -14.305 1 98.62 185 PRO A CA 1
ATOM 1492 C C . PRO A 1 185 ? -15.281 -17.594 -15.391 1 98.62 185 PRO A C 1
ATOM 1494 O O . PRO A 1 185 ? -16.516 -17.547 -15.281 1 98.62 185 PRO A O 1
ATOM 1497 N N . LEU A 1 186 ? -14.625 -17.078 -16.328 1 97.94 186 LEU A N 1
ATOM 1498 C CA . LEU A 1 186 ? -15.336 -16.484 -17.469 1 97.94 186 LEU A CA 1
ATOM 1499 C C . LEU A 1 186 ? -16.047 -17.547 -18.297 1 97.94 186 LEU A C 1
ATOM 1501 O O . LEU A 1 186 ? -17.156 -17.312 -18.781 1 97.94 186 LEU A O 1
ATOM 1505 N N . GLU A 1 187 ? -15.336 -18.672 -18.422 1 96.38 187 GLU A N 1
ATOM 1506 C CA . GLU A 1 187 ? -15.914 -19.797 -19.156 1 96.38 187 GLU A CA 1
ATOM 1507 C C . GLU A 1 187 ? -16.625 -20.75 -18.203 1 96.38 187 GLU A C 1
ATOM 1509 O O . GLU A 1 187 ? -16.156 -20.984 -17.094 1 96.38 187 GLU A O 1
ATOM 1514 N N . GLU A 1 188 ? -17.656 -21.344 -18.625 1 92.88 188 GLU A N 1
ATOM 1515 C CA . GLU A 1 188 ? -18.453 -22.266 -17.812 1 92.88 188 GLU A CA 1
ATOM 1516 C C . GLU A 1 188 ? -17.641 -23.5 -17.438 1 92.88 188 GLU A C 1
ATO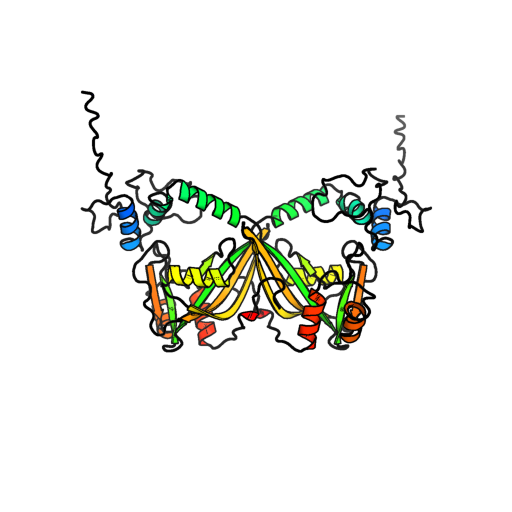M 1518 O O . GLU A 1 188 ? -17.688 -23.953 -16.297 1 92.88 188 GLU A O 1
ATOM 1523 N N . ASP A 1 189 ? -16.938 -24.047 -18.422 1 93.12 189 ASP A N 1
ATOM 1524 C CA . ASP A 1 189 ? -16.125 -25.234 -18.203 1 93.12 189 ASP A CA 1
ATOM 1525 C C . ASP A 1 189 ? -14.703 -25.031 -18.703 1 93.12 189 ASP A C 1
ATOM 1527 O O . ASP A 1 189 ? -14.297 -25.641 -19.703 1 93.12 189 ASP A O 1
ATOM 1531 N N . PRO A 1 190 ? -14 -24.25 -17.969 1 96 190 PRO A N 1
ATOM 1532 C CA . PRO A 1 190 ? -12.648 -23.953 -18.453 1 96 190 PRO A CA 1
ATOM 1533 C C . PRO A 1 190 ? -11.695 -25.141 -18.297 1 96 190 PRO A C 1
ATOM 1535 O O . PRO A 1 190 ? -11.844 -25.938 -17.375 1 96 190 PRO A O 1
ATOM 1538 N N . VAL A 1 191 ? -10.742 -25.203 -19.188 1 96.56 191 VAL A N 1
ATOM 1539 C CA . VAL A 1 191 ? -9.664 -26.188 -19.078 1 96.56 191 VAL A CA 1
ATOM 1540 C C . VAL A 1 191 ? -8.594 -25.672 -18.109 1 96.56 191 VAL A C 1
ATOM 1542 O O . VAL A 1 191 ? -7.98 -24.625 -18.344 1 96.56 191 VAL A O 1
ATOM 1545 N N . LEU A 1 192 ? -8.406 -26.391 -17.094 1 98.19 192 LEU A N 1
ATOM 1546 C CA . LEU A 1 192 ? -7.441 -25.984 -16.078 1 98.19 192 LEU A CA 1
ATOM 1547 C C . LEU A 1 192 ? -6.023 -26.375 -16.484 1 98.19 192 LEU A C 1
ATOM 1549 O O . LEU A 1 192 ? -5.832 -27.328 -17.25 1 98.19 192 LEU A O 1
ATOM 1553 N N . LYS A 1 193 ? -5.121 -25.641 -15.945 1 98 193 LYS A N 1
ATOM 1554 C CA . LYS A 1 193 ? -3.711 -25.969 -16.141 1 98 193 LYS A CA 1
ATOM 1555 C C . LYS A 1 193 ? -3.42 -27.406 -15.688 1 98 193 LYS A C 1
ATOM 1557 O O . LYS A 1 193 ? -3.809 -27.797 -14.594 1 98 193 LYS A O 1
ATOM 1562 N N . SER A 1 194 ? -2.672 -28.188 -16.609 1 97 194 SER A N 1
ATOM 1563 C CA . SER A 1 194 ? -2.348 -29.578 -16.297 1 97 194 SER A CA 1
ATOM 1564 C C . SER A 1 194 ? -0.888 -29.875 -16.609 1 97 194 SER A C 1
ATOM 1566 O O . SER A 1 194 ? -0.394 -30.969 -16.281 1 97 194 SER A O 1
ATOM 1568 N N . ILE A 1 195 ? -0.239 -28.938 -17.25 1 96.81 195 ILE A N 1
ATOM 1569 C CA . ILE A 1 195 ? 1.18 -29.094 -17.562 1 96.81 195 ILE A CA 1
ATOM 1570 C C . ILE A 1 195 ? 2.006 -28.219 -16.625 1 96.81 195 ILE A C 1
ATOM 1572 O O . ILE A 1 195 ? 1.876 -26.984 -16.625 1 96.81 195 ILE A O 1
ATOM 1576 N N . PRO A 1 196 ? 2.85 -28.828 -15.883 1 97.5 196 PRO A N 1
ATOM 1577 C CA . PRO A 1 196 ? 3.639 -28.062 -14.914 1 97.5 196 PRO A CA 1
ATOM 1578 C C . PRO A 1 196 ? 4.613 -27.109 -15.578 1 97.5 196 PRO A C 1
ATOM 1580 O O . PRO A 1 196 ? 5.129 -27.391 -16.656 1 97.5 196 PRO A O 1
ATOM 1583 N N . ASP A 1 197 ? 4.84 -26.031 -15 1 95.88 197 ASP A N 1
ATOM 1584 C CA . ASP A 1 197 ? 5.91 -25.094 -15.305 1 95.88 197 ASP A CA 1
ATOM 1585 C C . ASP A 1 197 ? 6.41 -24.391 -14.039 1 95.88 197 ASP A C 1
ATOM 1587 O O . ASP A 1 197 ? 6.195 -24.891 -12.93 1 95.88 197 ASP A O 1
ATOM 1591 N N . PHE A 1 198 ? 7.191 -23.406 -14.242 1 92.88 198 PHE A N 1
ATOM 1592 C CA . PHE A 1 198 ? 7.82 -22.766 -13.094 1 92.88 198 PHE A CA 1
ATOM 1593 C C . PHE A 1 198 ? 6.77 -22.156 -12.164 1 92.88 198 PHE A C 1
ATOM 1595 O O . PHE A 1 198 ? 6.992 -22.031 -10.961 1 92.88 198 PHE A O 1
ATOM 1602 N N . GLU A 1 199 ? 5.598 -21.797 -12.695 1 93.25 199 GLU A N 1
ATOM 1603 C CA . GLU A 1 199 ? 4.57 -21.078 -11.953 1 93.25 199 GLU A CA 1
ATOM 1604 C C . GLU A 1 199 ? 3.783 -22 -11.039 1 93.25 199 GLU A C 1
ATOM 1606 O O . GLU A 1 199 ? 3.406 -21.625 -9.93 1 93.25 199 GLU A O 1
ATOM 1611 N N . SER A 1 200 ? 3.477 -23.172 -11.594 1 97.06 200 SER A N 1
ATOM 1612 C CA . SER A 1 200 ? 2.688 -24.125 -10.828 1 97.06 200 SER A CA 1
ATOM 1613 C C . SER A 1 200 ? 2.68 -25.5 -11.492 1 97.06 200 SER A C 1
ATOM 1615 O O . SER A 1 200 ? 3.131 -25.641 -12.633 1 97.06 200 SER A O 1
ATOM 1617 N N . VAL A 1 201 ? 2.16 -26.484 -10.75 1 97.62 201 VAL A N 1
ATOM 1618 C CA . VAL A 1 201 ? 2.092 -27.859 -11.242 1 97.62 201 VAL A CA 1
ATOM 1619 C C . VAL A 1 201 ? 0.783 -28.062 -11.992 1 97.62 201 VAL A C 1
ATOM 1621 O O . VAL A 1 201 ? 0.781 -28.609 -13.102 1 97.62 201 VAL A O 1
ATOM 1624 N N . CYS A 1 202 ? -0.255 -27.719 -11.398 1 98.12 202 CYS A N 1
ATOM 1625 C CA . CYS A 1 202 ? -1.582 -27.875 -11.984 1 98.12 202 CYS A CA 1
ATOM 1626 C C . CYS A 1 202 ? -2.633 -27.141 -11.156 1 98.12 202 CYS A C 1
ATOM 1628 O O . CYS A 1 202 ? -2.316 -26.562 -10.117 1 98.12 202 CYS A O 1
ATOM 1630 N N . ALA A 1 203 ? -3.867 -27.141 -11.672 1 98.69 203 ALA A N 1
ATOM 1631 C CA . ALA A 1 203 ? -5.027 -26.609 -10.961 1 98.69 203 ALA A CA 1
ATOM 1632 C C . ALA A 1 203 ? -6.156 -27.625 -10.906 1 98.69 203 ALA A C 1
ATOM 1634 O O . ALA A 1 203 ? -6.281 -28.469 -11.805 1 98.69 203 ALA A O 1
ATOM 1635 N N . LYS A 1 204 ? -6.977 -27.547 -9.891 1 98.31 204 LYS A N 1
ATOM 1636 C CA . LYS A 1 204 ? -8.078 -28.484 -9.734 1 98.31 204 LYS A CA 1
ATOM 1637 C C . LYS A 1 204 ? -9.242 -27.859 -8.969 1 98.31 204 LYS A C 1
ATOM 1639 O O . LYS A 1 204 ? -9.023 -27.031 -8.078 1 98.31 204 LYS A O 1
ATOM 1644 N N . TRP A 1 205 ? -10.391 -28.344 -9.281 1 98.44 205 TRP A N 1
ATOM 1645 C CA . TRP A 1 205 ? -11.609 -27.969 -8.555 1 98.44 205 TRP A CA 1
ATOM 1646 C C . TRP A 1 205 ? -11.836 -28.891 -7.363 1 98.44 205 TRP A C 1
ATOM 1648 O O . TRP A 1 205 ? -11.664 -30.094 -7.469 1 98.44 205 TRP A O 1
ATOM 1658 N N . PHE A 1 206 ? -12.25 -28.297 -6.301 1 98.31 206 PHE A N 1
ATOM 1659 C CA . PHE A 1 206 ? -12.648 -29.047 -5.113 1 98.31 206 PHE A CA 1
ATOM 1660 C C . PHE A 1 206 ? -14 -28.578 -4.598 1 98.31 206 PHE A C 1
ATOM 1662 O O . PHE A 1 206 ? -14.227 -27.375 -4.469 1 98.31 206 PHE A O 1
ATOM 1669 N N . SER A 1 207 ? -14.883 -29.516 -4.328 1 98.31 207 SER A N 1
ATOM 1670 C CA . SER A 1 207 ? -15.992 -29.109 -3.473 1 98.31 207 SER A CA 1
ATOM 1671 C C . SER A 1 207 ? -15.508 -28.719 -2.078 1 98.31 207 SER A C 1
ATOM 1673 O O . SER A 1 207 ? -14.391 -29.078 -1.687 1 98.31 207 SER A O 1
ATOM 1675 N N . TYR A 1 208 ? -16.328 -27.969 -1.419 1 97.88 208 TYR A N 1
ATOM 1676 C CA . TYR A 1 208 ? -15.945 -27.594 -0.061 1 97.88 208 TYR A CA 1
ATOM 1677 C C . TYR A 1 208 ? -15.711 -28.844 0.793 1 97.88 208 TYR A C 1
ATOM 1679 O O . TYR A 1 208 ? -14.758 -28.891 1.574 1 97.88 208 TYR A O 1
ATOM 1687 N N . GLU A 1 209 ? -16.516 -29.844 0.638 1 97.19 209 GLU A N 1
ATOM 1688 C CA . GLU A 1 209 ? -16.391 -31.094 1.396 1 97.19 209 GLU A CA 1
ATOM 1689 C C . GLU A 1 209 ? -15.117 -31.844 1.029 1 97.19 209 GLU A C 1
ATOM 1691 O O . GLU A 1 209 ? -14.422 -32.375 1.906 1 97.19 209 GLU A O 1
ATOM 1696 N N . GLU A 1 210 ? -14.961 -31.938 -0.242 1 97.38 210 GLU A N 1
ATOM 1697 C CA . GLU A 1 210 ? -13.727 -32.594 -0.695 1 97.38 210 GLU A CA 1
ATOM 1698 C C . GLU A 1 210 ? -12.5 -31.875 -0.125 1 97.38 210 GLU A C 1
ATOM 1700 O O . GLU A 1 210 ? -11.547 -32.531 0.305 1 97.38 210 GLU A O 1
ATOM 1705 N N . PHE A 1 211 ? -12.531 -30.578 -0.163 1 97.69 211 PHE A N 1
ATOM 1706 C CA . PHE A 1 211 ? -11.43 -29.766 0.359 1 97.69 211 PHE A CA 1
ATOM 1707 C C . PHE A 1 211 ? -11.195 -30.062 1.835 1 97.69 211 PHE A C 1
ATOM 1709 O O . PHE A 1 211 ? -10.07 -30.359 2.238 1 97.69 211 PHE A O 1
ATOM 1716 N N . GLU A 1 212 ? -12.219 -30.047 2.627 1 95.94 212 GLU A N 1
ATOM 1717 C CA . GLU A 1 212 ? -12.094 -30.312 4.055 1 95.94 212 GLU A CA 1
ATOM 1718 C C . GLU A 1 212 ? -11.555 -31.719 4.305 1 95.94 212 GLU A C 1
ATOM 1720 O O . GLU A 1 212 ? -10.688 -31.922 5.16 1 95.94 212 GLU A O 1
ATOM 1725 N N . ASN A 1 213 ? -12.047 -32.625 3.57 1 95.81 213 ASN A N 1
ATOM 1726 C CA . ASN A 1 213 ? -11.656 -34 3.746 1 95.81 213 ASN A CA 1
ATOM 1727 C C . ASN A 1 213 ? -10.195 -34.219 3.377 1 95.81 213 ASN A C 1
ATOM 1729 O O . ASN A 1 213 ? -9.438 -34.812 4.152 1 95.81 213 ASN A O 1
ATOM 1733 N N . ASP A 1 214 ? -9.805 -33.719 2.271 1 95.44 214 ASP A N 1
ATOM 1734 C CA . ASP A 1 214 ? -8.484 -34 1.727 1 95.44 214 ASP A CA 1
ATOM 1735 C C . ASP A 1 214 ? -7.398 -33.25 2.5 1 95.44 214 ASP A C 1
ATOM 1737 O O . ASP A 1 214 ? -6.289 -33.781 2.668 1 95.44 214 ASP A O 1
ATOM 1741 N N . PHE A 1 215 ? -7.738 -32.125 2.986 1 95.25 215 PHE A N 1
ATOM 1742 C CA . PHE A 1 215 ? -6.676 -31.25 3.502 1 95.25 215 PHE A CA 1
ATOM 1743 C C . PHE A 1 215 ? -6.75 -31.156 5.023 1 95.25 215 PHE A C 1
ATOM 1745 O O . PHE A 1 215 ? -5.758 -30.828 5.676 1 95.25 215 PHE A O 1
ATOM 1752 N N . LEU A 1 216 ? -7.875 -31.375 5.602 1 90.06 216 LEU A N 1
ATOM 1753 C CA . LEU A 1 216 ? -7.996 -31.172 7.039 1 90.06 216 LEU A CA 1
ATOM 1754 C C . LEU A 1 216 ? -8.234 -32.5 7.754 1 90.06 216 LEU A C 1
ATOM 1756 O O . LEU A 1 216 ? -7.613 -32.781 8.781 1 90.06 216 LEU A O 1
ATOM 1760 N N . GLN A 1 217 ? -9.117 -33.312 7.238 1 89.69 217 GLN A N 1
ATOM 1761 C CA . GLN A 1 217 ? -9.5 -34.531 7.953 1 89.69 217 GLN A CA 1
ATOM 1762 C C . GLN A 1 217 ? -8.516 -35.656 7.68 1 89.69 217 GLN A C 1
ATOM 1764 O O . GLN A 1 217 ? -7.82 -36.094 8.594 1 89.69 217 GLN A O 1
ATOM 1769 N N . LYS A 1 218 ? -8.375 -36.031 6.43 1 88.94 218 LYS A N 1
ATOM 1770 C CA . LYS A 1 218 ? -7.508 -37.125 6.066 1 88.94 218 LYS A CA 1
ATOM 1771 C C . LYS A 1 218 ? -6.078 -36.656 5.832 1 88.94 218 LYS A C 1
ATOM 1773 O O . LYS A 1 218 ? -5.133 -37.438 5.949 1 88.94 218 LYS A O 1
ATOM 1778 N N . ARG A 1 219 ? -5.93 -35.375 5.492 1 87.19 219 ARG A N 1
ATOM 1779 C CA . ARG A 1 219 ? -4.637 -34.75 5.254 1 87.19 219 ARG A CA 1
ATOM 1780 C C . ARG A 1 219 ? -3.844 -35.5 4.191 1 87.19 219 ARG A C 1
ATOM 1782 O O . ARG A 1 219 ? -2.658 -35.781 4.383 1 87.19 219 ARG A O 1
ATOM 1789 N N . THR A 1 220 ? -4.48 -35.969 3.115 1 87.88 220 THR A N 1
ATOM 1790 C CA . THR A 1 220 ? -3.854 -36.656 1.989 1 87.88 220 THR A CA 1
ATOM 1791 C C . THR A 1 220 ? -3.092 -35.656 1.113 1 87.88 220 THR A C 1
ATOM 1793 O O . THR A 1 220 ? -2.254 -36.062 0.302 1 87.88 220 THR A O 1
ATOM 1796 N N . LYS A 1 221 ? -3.461 -34.469 1.306 1 92.56 221 LYS A N 1
ATOM 1797 C CA . LYS A 1 221 ? -2.822 -33.344 0.593 1 92.56 221 LYS A CA 1
ATOM 1798 C C . LYS A 1 221 ? -2.391 -32.25 1.558 1 92.56 221 LYS A C 1
ATOM 1800 O O . LYS A 1 221 ? -2.967 -32.094 2.637 1 92.56 221 LYS A O 1
ATOM 1805 N N . LYS A 1 222 ? -1.409 -31.547 1.078 1 93.62 222 LYS A N 1
ATOM 1806 C CA . LYS A 1 222 ? -0.871 -30.5 1.941 1 93.62 222 LYS A CA 1
ATOM 1807 C C . LYS A 1 222 ? -1.143 -29.109 1.361 1 93.62 222 LYS A C 1
ATOM 1809 O O . LYS A 1 222 ? -1.116 -28.922 0.142 1 93.62 222 LYS A O 1
ATOM 1814 N N . LEU A 1 223 ? -1.374 -28.172 2.299 1 95.31 223 LEU A N 1
ATOM 1815 C CA . LEU A 1 223 ? -1.543 -26.781 1.904 1 95.31 223 LEU A CA 1
ATOM 1816 C C . LEU A 1 223 ? -0.253 -25.984 2.117 1 95.31 223 LEU A C 1
ATOM 1818 O O . LEU A 1 223 ? 0.479 -26.234 3.076 1 95.31 223 LEU A O 1
ATOM 1822 N N . ARG A 1 224 ? 0.031 -25.062 1.258 1 93.31 224 ARG A N 1
ATOM 1823 C CA . ARG A 1 224 ? 1.148 -24.125 1.424 1 93.31 224 ARG A CA 1
ATOM 1824 C C . ARG A 1 224 ? 0.893 -23.172 2.574 1 93.31 224 ARG A C 1
ATOM 1826 O O . ARG A 1 224 ? 1.831 -22.719 3.242 1 93.31 224 ARG A O 1
ATOM 1833 N N . GLY A 1 225 ? -0.29 -22.781 2.764 1 93.06 225 GLY A N 1
ATOM 1834 C CA . GLY A 1 225 ? -0.756 -21.906 3.82 1 93.06 225 GLY A CA 1
ATOM 1835 C C . GLY A 1 225 ? -2.225 -22.094 4.148 1 93.06 225 GLY A C 1
ATOM 1836 O O . GLY A 1 225 ? -2.955 -22.75 3.406 1 93.06 225 GLY A O 1
ATOM 1837 N N . MET A 1 226 ? -2.662 -21.406 5.156 1 94.31 226 MET A N 1
ATOM 1838 C CA . MET A 1 226 ? -4 -21.672 5.672 1 94.31 226 MET A CA 1
ATOM 1839 C C . MET A 1 226 ? -5.031 -20.766 5.012 1 94.31 226 MET A C 1
ATOM 1841 O O . MET A 1 226 ? -6.227 -20.875 5.289 1 94.31 226 MET A O 1
ATOM 1845 N N . GLU A 1 227 ? -4.602 -19.906 4.125 1 97.06 227 GLU A N 1
ATOM 1846 C CA . GLU A 1 227 ? -5.496 -18.953 3.49 1 97.06 227 GLU A CA 1
ATOM 1847 C C . GLU A 1 227 ? -6.66 -19.656 2.793 1 97.06 227 GLU A C 1
ATOM 1849 O O . GLU A 1 227 ? -7.809 -19.219 2.908 1 97.06 227 GLU A O 1
ATOM 1854 N N . PRO A 1 228 ? -6.383 -20.781 2.137 1 97.94 228 PRO A N 1
ATOM 1855 C CA . PRO A 1 228 ? -7.527 -21.438 1.508 1 97.94 228 PRO A CA 1
ATOM 1856 C C . PRO A 1 228 ? -8.602 -21.859 2.518 1 97.94 228 PRO A C 1
ATOM 1858 O O . PRO A 1 228 ? -9.797 -21.719 2.244 1 97.94 228 PRO A O 1
ATOM 1861 N N . PHE A 1 229 ? -8.195 -22.344 3.596 1 96.06 229 PHE A N 1
ATOM 1862 C CA . PHE A 1 229 ? -9.164 -22.75 4.613 1 96.06 229 PHE A CA 1
ATOM 1863 C C . PHE A 1 229 ? -9.977 -21.547 5.086 1 96.06 229 PHE A C 1
ATOM 1865 O O . PHE A 1 229 ? -11.203 -21.625 5.172 1 96.06 229 PHE A O 1
ATOM 1872 N N . GLN A 1 230 ? -9.32 -20.516 5.359 1 96.75 230 GLN A N 1
ATOM 1873 C CA . GLN A 1 230 ? -9.977 -19.312 5.844 1 96.75 230 GLN A CA 1
ATOM 1874 C C . GLN A 1 230 ? -10.977 -18.781 4.82 1 96.75 230 GLN A C 1
ATOM 1876 O O . GLN A 1 230 ? -12.141 -18.531 5.152 1 96.75 230 GLN A O 1
ATOM 1881 N N . TRP A 1 231 ? -10.625 -18.688 3.633 1 98.12 231 TRP A N 1
ATOM 1882 C CA . TRP A 1 231 ? -11.414 -17.906 2.676 1 98.12 231 TRP A CA 1
ATOM 1883 C C . TRP A 1 231 ? -12.461 -18.797 2 1 98.12 231 TRP A C 1
ATOM 1885 O O . TRP A 1 231 ? -13.531 -18.312 1.625 1 98.12 231 TRP A O 1
ATOM 1895 N N . PHE A 1 232 ? -12.125 -20.109 1.815 1 98.44 232 PHE A N 1
ATOM 1896 C CA . PHE A 1 232 ? -13.18 -21 1.338 1 98.44 232 PHE A CA 1
ATOM 1897 C C . PHE A 1 232 ? -14.336 -21.047 2.332 1 98.44 232 PHE A C 1
ATOM 1899 O O . PHE A 1 232 ? -15.5 -21 1.94 1 98.44 232 PHE A O 1
ATOM 1906 N N . LYS A 1 233 ? -13.992 -21.172 3.578 1 97.69 233 LYS A N 1
ATOM 1907 C CA . LYS A 1 233 ? -15.023 -21.156 4.613 1 97.69 233 LYS A CA 1
ATOM 1908 C C . LYS A 1 233 ? -15.805 -19.844 4.586 1 97.69 233 LYS A C 1
ATOM 1910 O O . LYS A 1 233 ? -17.031 -19.844 4.672 1 97.69 233 LYS A O 1
ATOM 1915 N N . TYR A 1 234 ? -15.07 -18.766 4.543 1 98.06 234 TYR A N 1
ATOM 1916 C CA . TYR A 1 234 ? -15.672 -17.438 4.496 1 98.06 234 TYR A CA 1
ATOM 1917 C C . TYR A 1 234 ? -16.719 -17.344 3.391 1 98.06 234 TYR A C 1
ATOM 1919 O O . TYR A 1 234 ? -17.844 -16.922 3.631 1 98.06 234 TYR A O 1
ATOM 1927 N N . VAL A 1 235 ? -16.375 -17.75 2.199 1 98.44 235 VAL A N 1
ATOM 1928 C CA . VAL A 1 235 ? -17.25 -17.688 1.04 1 98.44 235 VAL A CA 1
ATOM 1929 C C . VAL A 1 235 ? -18.375 -18.703 1.187 1 98.44 235 VAL A C 1
ATOM 1931 O O . VAL A 1 235 ? -19.547 -18.406 0.895 1 98.44 235 VAL A O 1
ATOM 1934 N N . HIS A 1 236 ? -18.031 -19.891 1.598 1 98 236 HIS A N 1
ATOM 1935 C CA . HIS A 1 236 ? -19 -20.969 1.765 1 98 236 HIS A CA 1
ATOM 1936 C C . HIS A 1 236 ? -20.094 -20.578 2.756 1 98 236 HIS A C 1
ATOM 1938 O O . HIS A 1 236 ? -21.25 -20.969 2.594 1 98 236 HIS A O 1
ATOM 1944 N N . GLU A 1 237 ? -19.75 -19.828 3.75 1 97.56 237 GLU A N 1
ATOM 1945 C CA . GLU A 1 237 ? -20.688 -19.422 4.793 1 97.56 237 GLU A CA 1
ATOM 1946 C C . GLU A 1 237 ? -21.469 -18.188 4.375 1 97.56 237 GLU A C 1
ATOM 1948 O O . GLU A 1 237 ? -22.328 -17.703 5.117 1 97.56 237 GLU A O 1
ATOM 1953 N N . GLY A 1 238 ? -21.188 -17.656 3.32 1 97.5 238 GLY A N 1
ATOM 1954 C CA . GLY A 1 238 ? -21.938 -16.516 2.799 1 97.5 238 GLY A CA 1
ATOM 1955 C C . GLY A 1 238 ? -21.625 -15.219 3.518 1 97.5 238 GLY A C 1
ATOM 1956 O O . GLY A 1 238 ? -22.5 -14.383 3.725 1 97.5 238 GLY A O 1
ATOM 1957 N N . LYS A 1 239 ? -20.391 -15.078 3.922 1 97.5 239 LYS A N 1
ATOM 1958 C CA . LYS A 1 239 ? -19.984 -13.852 4.594 1 97.5 239 LYS A CA 1
ATOM 1959 C C . LYS A 1 239 ? -19.969 -12.672 3.619 1 97.5 239 LYS A C 1
ATOM 1961 O O . LYS A 1 239 ? -20 -12.867 2.402 1 97.5 239 LYS A O 1
ATOM 1966 N N . PRO A 1 240 ? -19.844 -11.469 4.125 1 96.75 240 PRO A N 1
ATOM 1967 C CA . PRO A 1 240 ? -20 -10.289 3.271 1 96.75 240 PRO A CA 1
ATOM 1968 C C . PRO A 1 240 ? -18.875 -10.156 2.244 1 96.75 240 PRO A C 1
ATOM 1970 O O . PRO A 1 240 ? -17.719 -10.445 2.547 1 96.75 240 PRO A O 1
ATOM 1973 N N . MET A 1 241 ? -19.281 -9.734 1.114 1 98 241 MET A N 1
ATOM 1974 C CA . MET A 1 241 ? -18.375 -9.359 0.031 1 98 241 MET A CA 1
ATOM 1975 C C . MET A 1 241 ? -18.641 -7.926 -0.423 1 98 241 MET A C 1
ATOM 1977 O O . MET A 1 241 ? -19.781 -7.461 -0.395 1 98 241 MET A O 1
ATOM 1981 N N . TYR A 1 242 ? -17.672 -7.27 -0.872 1 98.31 242 TYR A N 1
ATOM 1982 C CA . TYR A 1 242 ? -17.781 -5.844 -1.159 1 98.31 242 TYR A CA 1
ATOM 1983 C C . TYR A 1 242 ? -17.5 -5.555 -2.627 1 98.31 242 TYR A C 1
ATOM 1985 O O . TYR A 1 242 ? -16.719 -6.27 -3.262 1 98.31 242 TYR A O 1
ATOM 1993 N N . PRO A 1 243 ? -18.062 -4.531 -3.17 1 98.06 243 PRO A N 1
ATOM 1994 C CA . PRO A 1 243 ? -17.922 -4.277 -4.605 1 98.06 243 PRO A CA 1
ATOM 1995 C C . PRO A 1 243 ? -16.5 -3.893 -5.012 1 98.06 243 PRO A C 1
ATOM 1997 O O . PRO A 1 243 ? -15.766 -3.316 -4.215 1 98.06 243 PRO A O 1
ATOM 2000 N N . LEU A 1 244 ? -16.172 -4.148 -6.23 1 98.19 244 LEU A N 1
ATOM 2001 C CA . LEU A 1 244 ? -14.859 -3.807 -6.773 1 98.19 244 LEU A CA 1
ATOM 2002 C C . LEU A 1 244 ? -14.656 -2.297 -6.781 1 98.19 244 LEU A C 1
ATOM 2004 O O . LEU A 1 244 ? -13.516 -1.82 -6.77 1 98.19 244 LEU A O 1
ATOM 2008 N N . SER A 1 245 ? -15.773 -1.536 -6.809 1 96.44 245 SER A N 1
ATOM 2009 C CA . SER A 1 245 ? -15.719 -0.08 -6.891 1 96.44 245 SER A CA 1
ATOM 2010 C C . SER A 1 245 ? -15.133 0.524 -5.621 1 96.44 245 SER A C 1
ATOM 2012 O O . SER A 1 245 ? -14.805 1.713 -5.586 1 96.44 245 SER A O 1
ATOM 2014 N N . MET A 1 246 ? -14.93 -0.283 -4.633 1 96.12 246 MET A N 1
ATOM 2015 C CA . MET A 1 246 ? -14.305 0.184 -3.396 1 96.12 246 MET A CA 1
ATOM 2016 C C . MET A 1 246 ? -12.805 0.353 -3.576 1 96.12 246 MET A C 1
ATOM 2018 O O . MET A 1 246 ? -12.141 0.976 -2.744 1 96.12 246 MET A O 1
ATOM 2022 N N . LEU A 1 247 ? -12.211 -0.25 -4.531 1 98 247 LEU A N 1
ATOM 2023 C CA . LEU A 1 247 ? -10.797 -0.144 -4.867 1 98 247 LEU A CA 1
ATOM 2024 C C . LEU A 1 247 ? -10.609 0.532 -6.223 1 98 247 LEU A C 1
ATOM 2026 O O . LEU A 1 247 ? -10.977 -0.03 -7.258 1 98 247 LEU A O 1
ATOM 2030 N N . THR A 1 248 ? -10.039 1.721 -6.215 1 97.94 248 THR A N 1
ATOM 2031 C CA . THR A 1 248 ? -9.898 2.488 -7.445 1 97.94 248 THR A CA 1
ATOM 2032 C C . THR A 1 248 ? -8.531 3.156 -7.516 1 97.94 248 THR A C 1
ATOM 2034 O O . THR A 1 248 ? -7.75 3.078 -6.566 1 97.94 248 THR A O 1
ATOM 2037 N N . LEU A 1 249 ? -8.258 3.764 -8.672 1 97.44 249 LEU A N 1
ATOM 2038 C CA . LEU A 1 249 ? -7.164 4.723 -8.766 1 97.44 249 LEU A CA 1
ATOM 2039 C C . LEU A 1 249 ? -7.484 5.988 -7.98 1 97.44 249 LEU A C 1
ATOM 2041 O O . LEU A 1 249 ? -8.656 6.297 -7.742 1 97.44 249 LEU A O 1
ATOM 2045 N N . GLU A 1 250 ? -6.453 6.656 -7.598 1 94.75 250 GLU A N 1
ATOM 2046 C CA . GLU A 1 250 ? -6.629 7.922 -6.898 1 94.75 250 GLU A CA 1
ATOM 2047 C C . GLU A 1 250 ? -7.449 8.906 -7.73 1 94.75 250 GLU A C 1
ATOM 2049 O O . GLU A 1 250 ? -7.207 9.062 -8.93 1 94.75 250 GLU A O 1
ATOM 2054 N N . GLY A 1 251 ? -8.461 9.484 -7.09 1 88.69 251 GLY A N 1
ATOM 2055 C CA . GLY A 1 251 ? -9.234 10.539 -7.723 1 88.69 251 GLY A CA 1
ATOM 2056 C C . GLY A 1 251 ? -10.32 10.016 -8.641 1 88.69 251 GLY A C 1
ATOM 2057 O O . GLY A 1 251 ? -10.969 10.789 -9.344 1 88.69 251 GLY A O 1
ATOM 2058 N N . ALA A 1 252 ? -10.469 8.727 -8.734 1 90.25 252 ALA A N 1
ATOM 2059 C CA . ALA A 1 252 ? -11.555 8.172 -9.547 1 90.25 252 ALA A CA 1
ATOM 2060 C C . ALA A 1 252 ? -12.898 8.758 -9.133 1 90.25 252 ALA A C 1
ATOM 2062 O O . ALA A 1 252 ? -13.094 9.141 -7.977 1 90.25 252 ALA A O 1
ATOM 2063 N N . PRO A 1 253 ? -13.82 8.898 -10.016 1 83.94 253 PRO A N 1
ATOM 2064 C CA . PRO A 1 253 ? -15.125 9.5 -9.711 1 83.94 253 PRO A CA 1
ATOM 2065 C C . PRO A 1 253 ? -15.969 8.633 -8.773 1 83.94 253 PRO A C 1
ATOM 2067 O O . PRO A 1 253 ? -15.812 7.41 -8.75 1 83.94 253 PRO A O 1
ATOM 2070 N N . MET B 1 1 ? 43.562 -21.031 -50.438 1 27.98 1 MET B N 1
ATOM 2071 C CA . MET B 1 1 ? 42.219 -21.594 -50.188 1 27.98 1 MET B CA 1
ATOM 2072 C C . MET B 1 1 ? 42.031 -21.859 -48.688 1 27.98 1 MET B C 1
ATOM 2074 O O . MET B 1 1 ? 42.719 -22.719 -48.125 1 27.98 1 MET B O 1
ATOM 2078 N N . ASN B 1 2 ? 41.969 -20.75 -47.875 1 32.19 2 ASN B N 1
ATOM 2079 C CA . ASN B 1 2 ? 41.844 -20.719 -46.406 1 32.19 2 ASN B CA 1
ATOM 2080 C C . ASN B 1 2 ? 40.594 -21.484 -45.938 1 32.19 2 ASN B C 1
ATOM 2082 O O . ASN B 1 2 ? 39.469 -21.078 -46.219 1 32.19 2 ASN B O 1
ATOM 2086 N N . LYS B 1 3 ? 40.656 -22.844 -45.906 1 34.38 3 LYS B N 1
ATOM 2087 C CA . LYS B 1 3 ? 39.656 -23.781 -45.406 1 34.38 3 LYS B CA 1
ATOM 2088 C C . LYS B 1 3 ? 39.188 -23.375 -44.031 1 34.38 3 LYS B C 1
ATOM 2090 O O . LYS B 1 3 ? 39.906 -23.5 -43.062 1 34.38 3 LYS B O 1
ATOM 2095 N N . THR B 1 4 ? 38.469 -22.281 -43.844 1 36.03 4 THR B N 1
ATOM 2096 C CA . THR B 1 4 ? 37.75 -21.953 -42.625 1 36.03 4 THR B CA 1
ATOM 2097 C C . THR B 1 4 ? 36.844 -23.109 -42.188 1 36.03 4 THR B C 1
ATOM 2099 O O . THR B 1 4 ? 35.875 -23.453 -42.875 1 36.03 4 THR B O 1
ATOM 2102 N N . LYS B 1 5 ? 37.5 -24.219 -41.75 1 37.88 5 LYS B N 1
ATOM 2103 C CA . LYS B 1 5 ? 36.781 -25.359 -41.188 1 37.88 5 LYS B CA 1
ATOM 2104 C C . LYS B 1 5 ? 35.688 -24.891 -40.25 1 37.88 5 LYS B C 1
ATOM 2106 O O . LYS B 1 5 ? 35.938 -24.188 -39.281 1 37.88 5 LYS B O 1
ATOM 2111 N N . GLY B 1 6 ? 34.438 -24.484 -40.656 1 38.28 6 GLY B N 1
ATOM 2112 C CA . GLY B 1 6 ? 33.188 -24.312 -39.938 1 38.28 6 GLY B CA 1
ATOM 2113 C C . GLY B 1 6 ? 32.875 -25.453 -39 1 38.28 6 GLY B C 1
ATOM 2114 O O . GLY B 1 6 ? 32.219 -26.422 -39.375 1 38.28 6 GLY B O 1
ATOM 2115 N N . LEU B 1 7 ? 33.719 -25.969 -38.125 1 40.16 7 LEU B N 1
ATOM 2116 C CA . LEU B 1 7 ? 33.438 -27.047 -37.188 1 40.16 7 LEU B CA 1
ATOM 2117 C C . LEU B 1 7 ? 32.062 -26.828 -36.531 1 40.16 7 LEU B C 1
ATOM 2119 O O . LEU B 1 7 ? 31.828 -25.781 -35.906 1 40.16 7 LEU B O 1
ATOM 2123 N N . THR B 1 8 ? 30.938 -27.281 -37.031 1 44.44 8 THR B N 1
ATOM 2124 C CA . THR B 1 8 ? 29.578 -27.344 -36.5 1 44.44 8 THR B CA 1
ATOM 2125 C C . THR B 1 8 ? 29.578 -27.828 -35.031 1 44.44 8 THR B C 1
ATOM 2127 O O . THR B 1 8 ? 29.859 -29 -34.781 1 44.44 8 THR B O 1
ATOM 2130 N N . GLN B 1 9 ? 30.156 -27.234 -34.062 1 48.41 9 GLN B N 1
ATOM 2131 C CA . GLN B 1 9 ? 30.172 -27.594 -32.656 1 48.41 9 GLN B CA 1
ATOM 2132 C C . GLN B 1 9 ? 28.797 -28.094 -32.219 1 48.41 9 GLN B C 1
ATOM 2134 O O . GLN B 1 9 ? 27.781 -27.422 -32.406 1 48.41 9 GLN B O 1
ATOM 2139 N N . GLN B 1 10 ? 28.484 -29.375 -32.281 1 58.88 10 GLN B N 1
ATOM 2140 C CA . GLN B 1 10 ? 27.25 -29.984 -31.797 1 58.88 10 GLN B CA 1
ATOM 2141 C C . GLN B 1 10 ? 26.797 -29.359 -30.484 1 58.88 10 GLN B C 1
ATOM 2143 O O . GLN B 1 10 ? 27.625 -29.109 -29.594 1 58.88 10 GLN B O 1
ATOM 2148 N N . PRO B 1 11 ? 25.578 -28.797 -30.406 1 72.75 11 PRO B N 1
ATOM 2149 C CA . PRO B 1 11 ? 25.125 -28.172 -29.172 1 72.75 11 PRO B CA 1
ATOM 2150 C C . PRO B 1 11 ? 25.281 -29.078 -27.953 1 72.75 11 PRO B C 1
ATOM 2152 O O . PRO B 1 11 ? 25.094 -30.297 -28.047 1 72.75 11 PRO B O 1
ATOM 2155 N N . GLU B 1 12 ? 25.984 -28.688 -26.938 1 86.38 12 GLU B N 1
ATOM 2156 C CA . GLU B 1 12 ? 26.188 -29.406 -25.688 1 86.38 12 GLU B CA 1
ATOM 2157 C C . GLU B 1 12 ? 24.891 -29.969 -25.141 1 86.38 12 GLU B C 1
ATOM 2159 O O . GLU B 1 12 ? 23.844 -29.312 -25.219 1 86.38 12 GLU B O 1
ATOM 2164 N N . ARG B 1 13 ? 24.859 -31.328 -24.906 1 94.56 13 ARG B N 1
ATOM 2165 C CA . ARG B 1 13 ? 23.703 -32.031 -24.328 1 94.56 13 ARG B CA 1
ATOM 2166 C C . ARG B 1 13 ? 24 -32.469 -22.891 1 94.56 13 ARG B C 1
ATOM 2168 O O . ARG B 1 13 ? 25.156 -32.719 -22.547 1 94.56 13 ARG B O 1
ATOM 2175 N N . PHE B 1 14 ? 22.938 -32.562 -22.047 1 95.56 14 PHE B N 1
ATOM 2176 C CA . PHE B 1 14 ? 23.109 -32.781 -20.609 1 95.56 14 PHE B CA 1
ATOM 2177 C C . PHE B 1 14 ? 22.141 -33.875 -20.125 1 95.56 14 PHE B C 1
ATOM 2179 O O . PHE B 1 14 ? 21.047 -34.031 -20.656 1 95.56 14 PHE B O 1
ATOM 2186 N N . LYS B 1 15 ? 22.578 -34.562 -19.109 1 94.38 15 LYS B N 1
ATOM 2187 C CA . LYS B 1 15 ? 21.703 -35.531 -18.438 1 94.38 15 LYS B CA 1
ATOM 2188 C C . LYS B 1 15 ? 20.984 -34.875 -17.25 1 94.38 15 LYS B C 1
ATOM 2190 O O . LYS B 1 15 ? 21.5 -33.938 -16.641 1 94.38 15 LYS B O 1
ATOM 2195 N N . CYS B 1 16 ? 19.797 -35.406 -16.984 1 95.25 16 CYS B N 1
ATOM 2196 C CA . CYS B 1 16 ? 19.094 -34.969 -15.789 1 95.25 16 CYS B CA 1
ATOM 2197 C C . CYS B 1 16 ? 19.797 -35.438 -14.523 1 95.25 16 CYS B C 1
ATOM 2199 O O . CYS B 1 16 ? 20.156 -36.594 -14.398 1 95.25 16 CYS B O 1
ATOM 2201 N N . SER B 1 17 ? 19.953 -34.562 -13.586 1 90.75 17 SER B N 1
ATOM 2202 C CA . SER B 1 17 ? 20.766 -34.844 -12.406 1 90.75 17 SER B CA 1
ATOM 2203 C C . SER B 1 17 ? 19.938 -35.531 -11.312 1 90.75 17 SER B C 1
ATOM 2205 O O . SER B 1 17 ? 20.484 -36 -10.32 1 90.75 17 SER B O 1
ATOM 2207 N N . TYR B 1 18 ? 18.641 -35.469 -11.461 1 92.06 18 TYR B N 1
ATOM 2208 C CA . TYR B 1 18 ? 17.828 -36.125 -10.453 1 92.06 18 TYR B CA 1
ATOM 2209 C C . TYR B 1 18 ? 18.016 -37.656 -10.492 1 92.06 18 TYR B C 1
ATOM 2211 O O . TYR B 1 18 ? 17.812 -38.281 -11.523 1 92.06 18 TYR B O 1
ATOM 2219 N N . GLU B 1 19 ? 18.297 -38.188 -9.344 1 88.56 19 GLU B N 1
ATOM 2220 C CA . GLU B 1 19 ? 18.531 -39.625 -9.258 1 88.56 19 GLU B CA 1
ATOM 2221 C C . GLU B 1 19 ? 17.266 -40.438 -9.531 1 88.56 19 GLU B C 1
ATOM 2223 O O . GLU B 1 19 ? 17.312 -41.531 -10.055 1 88.56 19 GLU B O 1
ATOM 2228 N N . SER B 1 20 ? 16.172 -39.844 -9.242 1 89.31 20 SER B N 1
ATOM 2229 C CA . SER B 1 20 ? 14.867 -40.5 -9.383 1 89.31 20 SER B CA 1
ATOM 2230 C C . SER B 1 20 ? 14.359 -40.406 -10.82 1 89.31 20 SER B C 1
ATOM 2232 O O . SER B 1 20 ? 13.297 -40.938 -11.141 1 89.31 20 SER B O 1
ATOM 2234 N N . CYS B 1 21 ? 15.102 -39.719 -11.672 1 94.12 21 CYS B N 1
ATOM 2235 C CA . CYS B 1 21 ? 14.609 -39.5 -13.023 1 94.12 21 CYS B CA 1
ATOM 2236 C C . CYS B 1 21 ? 14.516 -40.812 -13.805 1 94.12 21 CYS B C 1
ATOM 2238 O O . CYS B 1 21 ? 15.492 -41.531 -13.898 1 94.12 21 CYS B O 1
ATOM 2240 N N . THR B 1 22 ? 13.414 -41.062 -14.438 1 91.25 22 THR B N 1
ATOM 2241 C CA . THR B 1 22 ? 13.203 -42.25 -15.227 1 91.25 22 THR B CA 1
ATOM 2242 C C . THR B 1 22 ? 13.742 -42.094 -16.641 1 91.25 22 THR B C 1
ATOM 2244 O O . THR B 1 22 ? 13.742 -43.031 -17.438 1 91.25 22 THR B O 1
ATOM 2247 N N . HIS B 1 23 ? 14.172 -40.906 -16.922 1 90.12 23 HIS B N 1
ATOM 2248 C CA . HIS B 1 23 ? 14.75 -40.625 -18.234 1 90.12 23 HIS B CA 1
ATOM 2249 C C . HIS B 1 23 ? 16.266 -40.5 -18.156 1 90.12 23 HIS B C 1
ATOM 2251 O O . HIS B 1 23 ? 16.875 -39.75 -18.906 1 90.12 23 HIS B O 1
ATOM 2257 N N . SER B 1 24 ? 16.859 -41.094 -17.297 1 80.56 24 SER B N 1
ATOM 2258 C CA . SER B 1 24 ? 18.281 -40.938 -17.016 1 80.56 24 SER B CA 1
ATOM 2259 C C . SER B 1 24 ? 19.141 -41.344 -18.203 1 80.56 24 SER B C 1
ATOM 2261 O O . SER B 1 24 ? 20.266 -40.875 -18.344 1 80.56 24 SER B O 1
ATOM 2263 N N . GLY B 1 25 ? 18.656 -42 -19.141 1 84.69 25 GLY B N 1
ATOM 2264 C CA . GLY B 1 25 ? 19.406 -42.375 -20.312 1 84.69 25 GLY B CA 1
ATOM 2265 C C . GLY B 1 25 ? 19.344 -41.344 -21.422 1 84.69 25 GLY B C 1
ATOM 2266 O O . GLY B 1 25 ? 20.078 -41.438 -22.422 1 84.69 25 GLY B O 1
ATOM 2267 N N . GLN B 1 26 ? 18.562 -40.406 -21.234 1 92.56 26 GLN B N 1
ATOM 2268 C CA . GLN B 1 26 ? 18.375 -39.375 -22.25 1 92.56 26 GLN B CA 1
ATOM 2269 C C . GLN B 1 26 ? 19.234 -38.125 -21.953 1 92.56 26 GLN B C 1
ATOM 2271 O O . GLN B 1 26 ? 19.594 -37.875 -20.812 1 92.56 26 GLN B O 1
ATOM 2276 N N . THR B 1 27 ? 19.578 -37.5 -23.016 1 95.5 27 THR B N 1
ATOM 2277 C CA . THR B 1 27 ? 20.25 -36.219 -22.891 1 95.5 27 THR B CA 1
ATOM 2278 C C . THR B 1 27 ? 19.391 -35.062 -23.453 1 95.5 27 THR B C 1
ATOM 2280 O O . THR B 1 27 ? 18.5 -35.312 -24.266 1 95.5 27 THR B O 1
ATOM 2283 N N . PHE B 1 28 ? 19.641 -33.969 -22.922 1 96.19 28 PHE B N 1
ATOM 2284 C CA . PHE B 1 28 ? 18.812 -32.812 -23.234 1 96.19 28 PHE B CA 1
ATOM 2285 C C . PHE B 1 28 ? 19.688 -31.625 -23.625 1 96.19 28 PHE B C 1
ATOM 2287 O O . PHE B 1 28 ? 20.797 -31.469 -23.109 1 96.19 28 PHE B O 1
ATOM 2294 N N . SER B 1 29 ? 19.141 -30.812 -24.594 1 95.44 29 SER B N 1
ATOM 2295 C CA . SER B 1 29 ? 19.703 -29.469 -24.688 1 95.44 29 SER B CA 1
ATOM 2296 C C . SER B 1 29 ? 19.453 -28.688 -23.406 1 95.44 29 SER B C 1
ATOM 2298 O O . SER B 1 29 ? 18.688 -29.125 -22.531 1 95.44 29 SER B O 1
ATOM 2300 N N . GLU B 1 30 ? 20.047 -27.594 -23.281 1 94.69 30 GLU B N 1
ATOM 2301 C CA . GLU B 1 30 ? 19.859 -26.75 -22.109 1 94.69 30 GLU B CA 1
ATOM 2302 C C . GLU B 1 30 ? 18.391 -26.438 -21.859 1 94.69 30 GLU B C 1
ATOM 2304 O O . GLU B 1 30 ? 17.875 -26.672 -20.781 1 94.69 30 GLU B O 1
ATOM 2309 N N . ASP B 1 31 ? 17.734 -25.984 -22.891 1 95.62 31 ASP B N 1
ATOM 2310 C CA . ASP B 1 31 ? 16.328 -25.609 -22.766 1 95.62 31 ASP B CA 1
ATOM 2311 C C . ASP B 1 31 ? 15.461 -26.828 -22.531 1 95.62 31 ASP B C 1
ATOM 2313 O O . ASP B 1 31 ? 14.484 -26.766 -21.766 1 95.62 31 ASP B O 1
ATOM 2317 N N . GLU B 1 32 ? 15.805 -27.875 -23.125 1 96.38 32 GLU B N 1
ATOM 2318 C CA . GLU B 1 32 ? 15.047 -29.109 -22.938 1 96.38 32 GLU B CA 1
ATOM 2319 C C . GLU B 1 32 ? 15.172 -29.609 -21.516 1 96.38 32 GLU B C 1
ATOM 2321 O O . GLU B 1 32 ? 14.219 -30.156 -20.953 1 96.38 32 GLU B O 1
ATOM 2326 N N . LEU B 1 33 ? 16.344 -29.516 -21 1 96.31 33 LEU B N 1
ATOM 2327 C CA . LEU B 1 33 ? 16.578 -29.969 -19.641 1 96.31 33 LEU B CA 1
ATOM 2328 C C . LEU B 1 33 ? 15.75 -29.156 -18.641 1 96.31 33 LEU B C 1
ATOM 2330 O O . LEU B 1 33 ? 15.18 -29.703 -17.703 1 96.31 33 LEU B O 1
ATOM 2334 N N . ILE B 1 34 ? 15.703 -27.891 -18.844 1 95.75 34 ILE B N 1
ATOM 2335 C CA . ILE B 1 34 ? 14.898 -27.016 -18 1 95.75 34 ILE B CA 1
ATOM 2336 C C . ILE B 1 34 ? 13.438 -27.453 -18.031 1 95.75 34 ILE B C 1
ATOM 2338 O O . ILE B 1 34 ? 12.812 -27.656 -16.984 1 95.75 34 ILE B O 1
ATOM 2342 N N . THR B 1 35 ? 12.945 -27.625 -19.203 1 97.31 35 THR B N 1
ATOM 2343 C CA . THR B 1 35 ? 11.555 -28.047 -19.375 1 97.31 35 THR B CA 1
ATOM 2344 C C . THR B 1 35 ? 11.312 -29.406 -18.719 1 97.31 35 THR B C 1
ATOM 2346 O O . THR B 1 35 ? 10.297 -29.594 -18.047 1 97.31 35 THR B O 1
ATOM 2349 N N . HIS B 1 36 ? 12.242 -30.297 -18.953 1 97.12 36 HIS B N 1
ATOM 2350 C CA . HIS B 1 36 ? 12.148 -31.625 -18.375 1 97.12 36 HIS B CA 1
ATOM 2351 C C . HIS B 1 36 ? 12.055 -31.578 -16.859 1 97.12 36 HIS B C 1
ATOM 2353 O O . HIS B 1 36 ? 11.172 -32.188 -16.266 1 97.12 36 HIS B O 1
ATOM 2359 N N . CYS B 1 37 ? 12.891 -30.828 -16.281 1 95.12 37 CYS B N 1
ATOM 2360 C CA . CYS B 1 37 ? 12.93 -30.734 -14.828 1 95.12 37 CYS B CA 1
ATOM 2361 C C . CYS B 1 37 ? 11.656 -30.094 -14.289 1 95.12 37 CYS B C 1
ATOM 2363 O O . CYS B 1 37 ? 11.117 -30.531 -13.273 1 95.12 37 CYS B O 1
ATOM 2365 N N . LEU B 1 38 ? 11.125 -29.062 -14.938 1 95.88 38 LEU B N 1
ATOM 2366 C CA . LEU B 1 38 ? 9.938 -28.344 -14.492 1 95.88 38 LEU B CA 1
ATOM 2367 C C . LEU B 1 38 ? 8.695 -29.219 -14.648 1 95.88 38 LEU B C 1
ATOM 2369 O O . LEU B 1 38 ? 7.734 -29.078 -13.883 1 95.88 38 LEU B O 1
ATOM 2373 N N . GLN B 1 39 ? 8.734 -30.125 -15.586 1 96.88 39 GLN B N 1
ATOM 2374 C CA . GLN B 1 39 ? 7.531 -30.891 -15.875 1 96.88 39 GLN B CA 1
ATOM 2375 C C . GLN B 1 39 ? 7.574 -32.25 -15.188 1 96.88 39 GLN B C 1
ATOM 2377 O O . GLN B 1 39 ? 6.586 -32.688 -14.586 1 96.88 39 GLN B O 1
ATOM 2382 N N . VAL B 1 40 ? 8.727 -32.875 -15.242 1 96.31 40 VAL B N 1
ATOM 2383 C CA . VAL B 1 40 ? 8.836 -34.25 -14.766 1 96.31 40 VAL B CA 1
ATOM 2384 C C . VAL B 1 40 ? 9.203 -34.25 -13.281 1 96.31 40 VAL B C 1
ATOM 2386 O O . VAL B 1 40 ? 8.734 -35.094 -12.531 1 96.31 40 VAL B O 1
ATOM 2389 N N . HIS B 1 41 ? 9.977 -33.312 -12.859 1 95 41 HIS B N 1
ATOM 2390 C CA . HIS B 1 41 ? 10.438 -33.281 -11.477 1 95 41 HIS B CA 1
ATOM 2391 C C . HIS B 1 41 ? 9.867 -32.062 -10.742 1 95 41 HIS B C 1
ATOM 2393 O O . HIS B 1 41 ? 10.555 -31.438 -9.93 1 95 41 HIS B O 1
ATOM 2399 N N . CYS B 1 42 ? 8.664 -31.719 -11.062 1 93.56 42 CYS B N 1
ATOM 2400 C CA . CYS B 1 42 ? 8 -30.516 -10.57 1 93.56 42 CYS B CA 1
ATOM 2401 C C . CYS B 1 42 ? 7.762 -30.609 -9.07 1 93.56 42 CYS B C 1
ATOM 2403 O O . CYS B 1 42 ? 7.602 -29.578 -8.406 1 93.56 42 CYS B O 1
ATOM 2405 N N . ARG B 1 43 ? 7.773 -31.781 -8.516 1 93.31 43 ARG B N 1
ATOM 2406 C CA . ARG B 1 43 ? 7.473 -31.938 -7.094 1 93.31 43 ARG B CA 1
ATOM 2407 C C . ARG B 1 43 ? 8.734 -32.25 -6.297 1 93.31 43 ARG B C 1
ATOM 2409 O O . ARG B 1 43 ? 8.66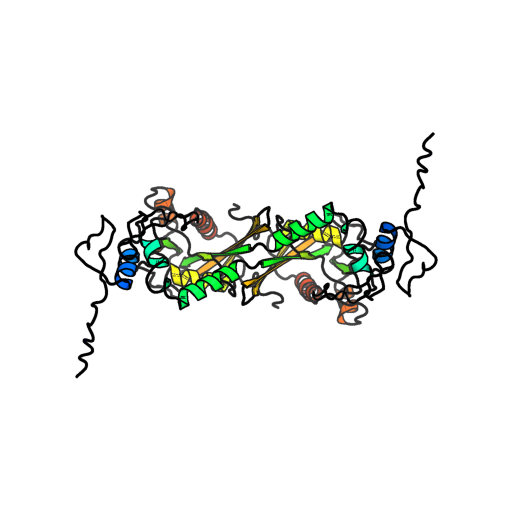4 -32.562 -5.102 1 93.31 43 ARG B O 1
ATOM 2416 N N . GLU B 1 44 ? 9.844 -32.219 -6.953 1 90.88 44 GLU B N 1
ATOM 2417 C CA . GLU B 1 44 ? 11.125 -32.438 -6.289 1 90.88 44 GLU B CA 1
ATOM 2418 C C . GLU B 1 44 ? 11.789 -31.125 -5.914 1 90.88 44 GLU B C 1
ATOM 2420 O O . GLU B 1 44 ? 11.727 -30.156 -6.676 1 90.88 44 GLU B O 1
ATOM 2425 N N . ASN B 1 45 ? 12.398 -31.094 -4.754 1 87.62 45 ASN B N 1
ATOM 2426 C CA . ASN B 1 45 ? 13.07 -29.875 -4.301 1 87.62 45 ASN B CA 1
ATOM 2427 C C . ASN B 1 45 ? 14.477 -30.156 -3.787 1 87.62 45 ASN B C 1
ATOM 2429 O O . ASN B 1 45 ? 15.031 -29.391 -3.014 1 87.62 45 ASN B O 1
ATOM 2433 N N . THR B 1 46 ? 15.016 -31.234 -4.18 1 85.31 46 THR B N 1
ATOM 2434 C CA . THR B 1 46 ? 16.344 -31.609 -3.715 1 85.31 46 THR B CA 1
ATOM 2435 C C . THR B 1 46 ? 17.422 -30.891 -4.523 1 85.31 46 THR B C 1
ATOM 2437 O O . THR B 1 46 ? 17.219 -30.578 -5.699 1 85.31 46 THR B O 1
ATOM 2440 N N . LYS B 1 47 ? 18.484 -30.719 -3.895 1 84.12 47 LYS B N 1
ATOM 2441 C CA . LYS B 1 47 ? 19.641 -30.109 -4.559 1 84.12 47 LYS B CA 1
ATOM 2442 C C . LYS B 1 47 ? 20.438 -31.156 -5.34 1 84.12 47 LYS B C 1
ATOM 2444 O O . LYS B 1 47 ? 20.594 -32.281 -4.891 1 84.12 47 LYS B O 1
ATOM 2449 N N . GLN B 1 48 ? 20.797 -30.75 -6.531 1 84.19 48 GLN B N 1
ATOM 2450 C CA . GLN B 1 48 ? 21.656 -31.562 -7.379 1 84.19 48 GLN B CA 1
ATOM 2451 C C . GLN B 1 48 ? 22.828 -30.75 -7.934 1 84.19 48 GLN B C 1
ATOM 2453 O O . GLN B 1 48 ? 22.766 -29.516 -7.973 1 84.19 48 GLN B O 1
ATOM 2458 N N . VAL B 1 49 ? 23.859 -31.469 -8.289 1 84.88 49 VAL B N 1
ATOM 2459 C CA . VAL B 1 49 ? 24.922 -30.797 -9.055 1 84.88 49 VAL B CA 1
ATOM 2460 C C . VAL B 1 49 ? 24.406 -30.469 -10.453 1 84.88 49 VAL B C 1
ATOM 2462 O O . VAL B 1 49 ? 23.875 -31.344 -11.148 1 84.88 49 VAL B O 1
ATOM 2465 N N . CYS B 1 50 ? 24.531 -29.297 -10.836 1 90.31 50 CYS B N 1
ATOM 2466 C CA . CYS B 1 50 ? 24.062 -28.891 -12.156 1 90.31 50 CYS B CA 1
ATOM 2467 C C . CYS B 1 50 ? 25.016 -29.375 -13.25 1 90.31 50 CYS B C 1
ATOM 2469 O O . CYS B 1 50 ? 26.203 -29.031 -13.242 1 90.31 50 CYS B O 1
ATOM 2471 N N . PRO B 1 51 ? 24.562 -30.094 -14.164 1 91 51 PRO B N 1
ATOM 2472 C CA . PRO B 1 51 ? 25.438 -30.594 -15.227 1 91 51 PRO B CA 1
ATOM 2473 C C . PRO B 1 51 ? 25.891 -29.5 -16.188 1 91 51 PRO B C 1
ATOM 2475 O O . PRO B 1 51 ? 26.812 -29.719 -16.984 1 91 51 PRO B O 1
ATOM 2478 N N . ILE B 1 52 ? 25.25 -28.406 -16.141 1 91.12 52 ILE B N 1
ATOM 2479 C CA . ILE B 1 52 ? 25.562 -27.328 -17.062 1 91.12 52 ILE B CA 1
ATOM 2480 C C . ILE B 1 52 ? 26.688 -26.469 -16.5 1 91.12 52 ILE B C 1
ATOM 2482 O O . ILE B 1 52 ? 27.703 -26.234 -17.156 1 91.12 52 ILE B O 1
ATOM 2486 N N . CYS B 1 53 ? 26.578 -26.031 -15.328 1 88.25 53 CYS B N 1
ATOM 2487 C CA . CYS B 1 53 ? 27.578 -25.125 -14.781 1 88.25 53 CYS B CA 1
ATOM 2488 C C . CYS B 1 53 ? 28.422 -25.812 -13.711 1 88.25 53 CYS B C 1
ATOM 2490 O O . CYS B 1 53 ? 29.375 -25.234 -13.195 1 88.25 53 CYS B O 1
ATOM 2492 N N . LEU B 1 54 ? 28.062 -26.984 -13.273 1 84.75 54 LEU B N 1
ATOM 2493 C CA . LEU B 1 54 ? 28.766 -27.844 -12.328 1 84.75 54 LEU B CA 1
ATOM 2494 C C . LEU B 1 54 ? 28.75 -27.25 -10.93 1 84.75 54 LEU B C 1
ATOM 2496 O O . LEU B 1 54 ? 29.5 -27.688 -10.047 1 84.75 54 LEU B O 1
ATOM 2500 N N . LYS B 1 55 ? 28.172 -26.125 -10.789 1 73.5 55 LYS B N 1
ATOM 2501 C CA . LYS B 1 55 ? 28.016 -25.562 -9.453 1 73.5 55 LYS B CA 1
ATOM 2502 C C . LYS B 1 55 ? 27.047 -26.391 -8.617 1 73.5 55 LYS B C 1
ATOM 2504 O O . LYS B 1 55 ? 26.094 -26.953 -9.141 1 73.5 55 LYS B O 1
ATOM 2509 N N . ARG B 1 56 ? 27.719 -26.875 -7.43 1 56.88 56 ARG B N 1
ATOM 2510 C CA . ARG B 1 56 ? 26.844 -27.594 -6.5 1 56.88 56 ARG B CA 1
ATOM 2511 C C . ARG B 1 56 ? 25.891 -26.625 -5.801 1 56.88 56 ARG B C 1
ATOM 2513 O O . ARG B 1 56 ? 26 -25.406 -5.949 1 56.88 56 ARG B O 1
ATOM 2520 N N . ASP B 1 57 ? 25.359 -27.156 -4.461 1 51.19 57 ASP B N 1
ATOM 2521 C CA . ASP B 1 57 ? 24.422 -26.719 -3.426 1 51.19 57 ASP B CA 1
ATOM 2522 C C . ASP B 1 57 ? 24.75 -25.297 -2.959 1 51.19 57 ASP B C 1
ATOM 2524 O O . ASP B 1 57 ? 23.906 -24.625 -2.354 1 51.19 57 ASP B O 1
ATOM 2528 N N . LEU B 1 58 ? 26.125 -25.078 -2.707 1 46.06 58 LEU B N 1
ATOM 2529 C CA . LEU B 1 58 ? 26.625 -24.203 -1.654 1 46.06 58 LEU B CA 1
ATOM 2530 C C . LEU B 1 58 ? 26.422 -22.734 -2.025 1 46.06 58 LEU B C 1
ATOM 2532 O O . LEU B 1 58 ? 27.047 -21.844 -1.427 1 46.06 58 LEU B O 1
ATOM 2536 N N . ASP B 1 59 ? 26.266 -22.578 -3.201 1 45.69 59 ASP B N 1
ATOM 2537 C CA . ASP B 1 59 ? 26.281 -21.125 -3.4 1 45.69 59 ASP B CA 1
ATOM 2538 C C . ASP B 1 59 ? 25.297 -20.422 -2.477 1 45.69 59 ASP B C 1
ATOM 2540 O O . ASP B 1 59 ? 24.078 -20.594 -2.619 1 45.69 59 ASP B O 1
ATOM 2544 N N . ASP B 1 60 ? 25.781 -20.25 -1.297 1 45.66 60 ASP B N 1
ATOM 2545 C CA . ASP B 1 60 ? 25.234 -19.406 -0.236 1 45.66 60 ASP B CA 1
ATOM 2546 C C . ASP B 1 60 ? 24.516 -18.203 -0.814 1 45.66 60 ASP B C 1
ATOM 2548 O O . ASP B 1 60 ? 24.016 -17.344 -0.069 1 45.66 60 ASP B O 1
ATOM 2552 N N . SER B 1 61 ? 25.016 -17.922 -1.937 1 41.47 61 SER B N 1
ATOM 2553 C CA . SER B 1 61 ? 24.406 -16.688 -2.43 1 41.47 61 SER B CA 1
ATOM 2554 C C . SER B 1 61 ? 22.875 -16.812 -2.508 1 41.47 61 SER B C 1
ATOM 2556 O O . SER B 1 61 ? 22.188 -15.852 -2.84 1 41.47 61 SER B O 1
ATOM 2558 N N . LEU B 1 62 ? 22.531 -18.031 -2.607 1 44.44 62 LEU B N 1
ATOM 2559 C CA . LEU B 1 62 ? 21.078 -18.125 -2.602 1 44.44 62 LEU B CA 1
ATOM 2560 C C . LEU B 1 62 ? 20.516 -17.766 -1.234 1 44.44 62 LEU B C 1
ATOM 2562 O O . LEU B 1 62 ? 20 -18.625 -0.521 1 44.44 62 LEU B O 1
ATOM 2566 N N . LYS B 1 63 ? 21.297 -17 -0.5 1 40.59 63 LYS B N 1
ATOM 2567 C CA . LYS B 1 63 ? 21.016 -16.578 0.868 1 40.59 63 LYS B CA 1
ATOM 2568 C C . LYS B 1 63 ? 19.5 -16.438 1.095 1 40.59 63 LYS B C 1
ATOM 2570 O O . LYS B 1 63 ? 19.062 -16.203 2.219 1 40.59 63 LYS B O 1
ATOM 2575 N N . GLY B 1 64 ? 18.75 -16.016 0.079 1 40.59 64 GLY B N 1
ATOM 2576 C CA . GLY B 1 64 ? 17.422 -15.812 0.612 1 40.59 64 GLY B CA 1
ATOM 2577 C C . GLY B 1 64 ? 16.781 -17.094 1.113 1 40.59 64 GLY B C 1
ATOM 2578 O O . GLY B 1 64 ? 17.406 -18.141 1.114 1 40.59 64 GLY B O 1
ATOM 2579 N N . SER B 1 65 ? 15.562 -17.188 1.82 1 43.53 65 SER B N 1
ATOM 2580 C CA . SER B 1 65 ? 14.906 -18.297 2.523 1 43.53 65 SER B CA 1
ATOM 2581 C C . SER B 1 65 ? 15 -19.594 1.733 1 43.53 65 SER B C 1
ATOM 2583 O O . SER B 1 65 ? 14.898 -20.672 2.303 1 43.53 65 SER B O 1
ATOM 2585 N N . ARG B 1 66 ? 14.68 -19.594 0.367 1 47.06 66 ARG B N 1
ATOM 2586 C CA . ARG B 1 66 ? 14.344 -20.906 -0.183 1 47.06 66 ARG B CA 1
ATOM 2587 C C . ARG B 1 66 ? 15.594 -21.641 -0.639 1 47.06 66 ARG B C 1
ATOM 2589 O O . ARG B 1 66 ? 16.453 -21.062 -1.304 1 47.06 66 ARG B O 1
ATOM 2596 N N . GLN B 1 67 ? 16.234 -22.484 0.134 1 55.03 67 GLN B N 1
ATOM 2597 C CA . GLN B 1 67 ? 17.016 -23.594 -0.394 1 55.03 67 GLN B CA 1
ATOM 2598 C C . GLN B 1 67 ? 16.406 -24.125 -1.688 1 55.03 67 GLN B C 1
ATOM 2600 O O . GLN B 1 67 ? 15.336 -24.734 -1.673 1 55.03 67 GLN B O 1
ATOM 2605 N N . TRP B 1 68 ? 16.812 -23.438 -2.809 1 69.62 68 TRP B N 1
ATOM 2606 C CA . TRP B 1 68 ? 16.109 -23.812 -4.027 1 69.62 68 TRP B CA 1
ATOM 2607 C C . TRP B 1 68 ? 16.609 -25.141 -4.562 1 69.62 68 TRP B C 1
ATOM 2609 O O . TRP B 1 68 ? 17.812 -25.422 -4.535 1 69.62 68 TRP B O 1
ATOM 2619 N N . GLY B 1 69 ? 15.758 -26.016 -4.871 1 83.25 69 GLY B N 1
ATOM 2620 C CA . GLY B 1 69 ? 16.047 -27.281 -5.504 1 83.25 69 GLY B CA 1
ATOM 2621 C C . GLY B 1 69 ? 16.625 -27.141 -6.902 1 83.25 69 GLY B C 1
ATOM 2622 O O . GLY B 1 69 ? 16.766 -26.016 -7.406 1 83.25 69 GLY B O 1
ATOM 2623 N N . PHE B 1 70 ? 17.141 -28.172 -7.441 1 88.5 70 PHE B N 1
ATOM 2624 C CA . PHE B 1 70 ? 17.828 -28.219 -8.727 1 88.5 70 PHE B CA 1
ATOM 2625 C C . PHE B 1 70 ? 16.969 -27.609 -9.82 1 88.5 70 PHE B C 1
ATOM 2627 O O . PHE B 1 70 ? 17.453 -26.812 -10.641 1 88.5 70 PHE B O 1
ATOM 2634 N N . SER B 1 71 ? 15.641 -27.906 -9.883 1 90.88 71 SER B N 1
ATOM 2635 C CA . SER B 1 71 ? 14.758 -27.391 -10.914 1 90.88 71 SER B CA 1
ATOM 2636 C C . SER B 1 71 ? 14.695 -25.875 -10.875 1 90.88 71 SER B C 1
ATOM 2638 O O . SER B 1 71 ? 14.703 -25.219 -11.922 1 90.88 71 SER B O 1
ATOM 2640 N N . THR B 1 72 ? 14.633 -25.312 -9.695 1 90.25 72 THR B N 1
ATOM 2641 C CA . THR B 1 72 ? 14.609 -23.859 -9.531 1 90.25 72 THR B CA 1
ATOM 2642 C C . THR B 1 72 ? 15.922 -23.25 -10.008 1 90.25 72 THR B C 1
ATOM 2644 O O . THR B 1 72 ? 15.922 -22.219 -10.688 1 90.25 72 THR B O 1
ATOM 2647 N N . HIS B 1 73 ? 17.016 -23.875 -9.672 1 88.62 73 HIS B N 1
ATOM 2648 C CA . HIS B 1 73 ? 18.328 -23.422 -10.078 1 88.62 73 HIS B CA 1
ATOM 2649 C C . HIS B 1 73 ? 18.438 -23.359 -11.602 1 88.62 73 HIS B C 1
ATOM 2651 O O . HIS B 1 73 ? 18.812 -22.312 -12.156 1 88.62 73 HIS B O 1
ATOM 2657 N N . ILE B 1 74 ? 18.219 -24.453 -12.227 1 91.69 74 ILE B N 1
ATOM 2658 C CA . ILE B 1 74 ? 18.469 -24.516 -13.656 1 91.69 74 ILE B CA 1
ATOM 2659 C C . ILE B 1 74 ? 17.547 -23.531 -14.391 1 91.69 74 ILE B C 1
ATOM 2661 O O . ILE B 1 74 ? 17.938 -22.953 -15.398 1 91.69 74 ILE B O 1
ATOM 2665 N N . TYR B 1 75 ? 16.328 -23.375 -13.852 1 92.19 75 TYR B N 1
ATOM 2666 C CA . TYR B 1 75 ? 15.414 -22.406 -14.461 1 92.19 75 TYR B CA 1
ATOM 2667 C C . TYR B 1 75 ? 15.961 -21 -14.352 1 92.19 75 TYR B C 1
ATOM 2669 O O . TYR B 1 75 ? 15.93 -20.234 -15.32 1 92.19 75 TYR B O 1
ATOM 2677 N N . ASN B 1 76 ? 16.422 -20.625 -13.273 1 90.31 76 ASN B N 1
ATOM 2678 C CA . ASN B 1 76 ? 16.828 -19.25 -13 1 90.31 76 ASN B CA 1
ATOM 2679 C C . ASN B 1 76 ? 18.219 -18.953 -13.57 1 90.31 76 ASN B C 1
ATOM 2681 O O . ASN B 1 76 ? 18.5 -17.797 -13.914 1 90.31 76 ASN B O 1
ATOM 2685 N N . GLU B 1 77 ? 19.031 -19.953 -13.695 1 90.5 77 GLU B N 1
ATOM 2686 C CA . GLU B 1 77 ? 20.438 -19.688 -14 1 90.5 77 GLU B CA 1
ATOM 2687 C C . GLU B 1 77 ? 20.781 -20.078 -15.43 1 90.5 77 GLU B C 1
ATOM 2689 O O . GLU B 1 77 ? 21.859 -19.766 -15.93 1 90.5 77 GLU B O 1
ATOM 2694 N N . HIS B 1 78 ? 19.922 -20.766 -16.062 1 93.06 78 HIS B N 1
ATOM 2695 C CA . HIS B 1 78 ? 20.234 -21.234 -17.406 1 93.06 78 HIS B CA 1
ATOM 2696 C C . HIS B 1 78 ? 19.094 -20.969 -18.375 1 93.06 78 HIS B C 1
ATOM 2698 O O . HIS B 1 78 ? 18 -20.562 -17.953 1 93.06 78 HIS B O 1
ATOM 2704 N N . GLY B 1 79 ? 19.391 -21.078 -19.656 1 94.12 79 GLY B N 1
ATOM 2705 C CA . GLY B 1 79 ? 18.375 -20.906 -20.688 1 94.12 79 GLY B CA 1
ATOM 2706 C C . GLY B 1 79 ? 17.969 -19.453 -20.875 1 94.12 79 GLY B C 1
ATOM 2707 O O . GLY B 1 79 ? 18.812 -18.562 -20.859 1 94.12 79 GLY B O 1
ATOM 2708 N N . PHE B 1 80 ? 16.734 -19.297 -21.094 1 94.06 80 PHE B N 1
ATOM 2709 C CA . PHE B 1 80 ? 16.188 -17.969 -21.391 1 94.06 80 PHE B CA 1
ATOM 2710 C C . PHE B 1 80 ? 16.5 -16.984 -20.281 1 94.06 80 PHE B C 1
ATOM 2712 O O . PHE B 1 80 ? 16.875 -15.844 -20.531 1 94.06 80 PHE B O 1
ATOM 2719 N N . LYS B 1 81 ? 16.344 -17.375 -19.016 1 93.88 81 LYS B N 1
ATOM 2720 C CA . LYS B 1 81 ? 16.547 -16.516 -17.859 1 93.88 81 LYS B CA 1
ATOM 2721 C C . LYS B 1 81 ? 18 -16.062 -17.75 1 93.88 81 LYS B C 1
ATOM 2723 O O . LYS B 1 81 ? 18.297 -15.055 -17.125 1 93.88 81 LYS B O 1
ATOM 2728 N N . ALA B 1 82 ? 18.859 -16.766 -18.422 1 93.38 82 ALA B N 1
ATOM 2729 C CA . ALA B 1 82 ? 20.281 -16.484 -18.312 1 93.38 82 ALA B CA 1
ATOM 2730 C C . ALA B 1 82 ? 20.75 -15.547 -19.422 1 93.38 82 ALA B C 1
ATOM 2732 O O . ALA B 1 82 ? 21.906 -15.102 -19.422 1 93.38 82 ALA B O 1
ATOM 2733 N N . THR B 1 83 ? 19.922 -15.258 -20.375 1 96.12 83 THR B N 1
ATOM 2734 C CA . THR B 1 83 ? 20.312 -14.344 -21.438 1 96.12 83 THR B CA 1
ATOM 2735 C C . THR B 1 83 ? 20.578 -12.945 -20.891 1 96.12 83 THR B C 1
ATOM 2737 O O . THR B 1 83 ? 19.938 -12.523 -19.922 1 96.12 83 THR B O 1
ATOM 2740 N N . PRO B 1 84 ? 21.516 -12.258 -21.516 1 96.38 84 PRO B N 1
ATOM 2741 C CA . PRO B 1 84 ? 21.812 -10.898 -21.047 1 96.38 84 PRO B CA 1
ATOM 2742 C C . PRO B 1 84 ? 20.578 -9.992 -21.047 1 96.38 84 PRO B C 1
ATOM 2744 O O . PRO B 1 84 ? 20.422 -9.172 -20.141 1 96.38 84 PRO B O 1
ATOM 2747 N N . GLU B 1 85 ? 19.797 -10.094 -22.031 1 97 85 GLU B N 1
ATOM 2748 C CA . GLU B 1 85 ? 18.594 -9.281 -22.125 1 97 85 GLU B CA 1
ATOM 2749 C C . GLU B 1 85 ? 17.641 -9.562 -20.953 1 97 85 GLU B C 1
ATOM 2751 O O . GLU B 1 85 ? 17.125 -8.625 -20.344 1 97 85 GLU B O 1
ATOM 2756 N N . GLN B 1 86 ? 17.438 -10.789 -20.672 1 96.06 86 GLN B N 1
ATOM 2757 C CA . GLN B 1 86 ? 16.531 -11.156 -19.594 1 96.06 86 GLN B CA 1
ATOM 2758 C C . GLN B 1 86 ? 17.109 -10.781 -18.234 1 96.06 86 GLN B C 1
ATOM 2760 O O . GLN B 1 86 ? 16.375 -10.328 -17.344 1 96.06 86 GLN B O 1
ATOM 2765 N N . ARG B 1 87 ? 18.328 -10.945 -18.078 1 94.88 87 ARG B N 1
ATOM 2766 C CA . ARG B 1 87 ? 18.984 -10.562 -16.828 1 94.88 87 ARG B CA 1
ATOM 2767 C C . ARG B 1 87 ? 18.828 -9.07 -16.578 1 94.88 87 ARG B C 1
ATOM 2769 O O . ARG B 1 87 ? 18.594 -8.648 -15.445 1 94.88 87 ARG B O 1
ATOM 2776 N N . LYS B 1 88 ? 19.047 -8.32 -17.594 1 96.81 88 LYS B N 1
ATOM 2777 C CA . LYS B 1 88 ? 18.891 -6.875 -17.469 1 96.81 88 LYS B CA 1
ATOM 2778 C C . LYS B 1 88 ? 17.453 -6.508 -17.094 1 96.81 88 LYS B C 1
ATOM 2780 O O . LYS B 1 88 ? 17.234 -5.656 -16.234 1 96.81 88 LYS B O 1
ATOM 2785 N N . LYS B 1 89 ? 16.547 -7.141 -17.719 1 95.44 89 LYS B N 1
ATOM 2786 C CA . LYS B 1 89 ? 15.141 -6.898 -17.406 1 95.44 89 LYS B CA 1
ATOM 2787 C C . LYS B 1 89 ? 14.828 -7.273 -15.961 1 95.44 89 LYS B C 1
ATOM 2789 O O . LYS B 1 89 ? 14.141 -6.531 -15.258 1 95.44 89 LYS B O 1
ATOM 2794 N N . ASP B 1 90 ? 15.297 -8.359 -15.547 1 93.31 90 ASP B N 1
ATOM 2795 C CA . ASP B 1 90 ? 15.07 -8.82 -14.172 1 93.31 90 ASP B CA 1
ATOM 2796 C C . ASP B 1 90 ? 15.68 -7.844 -13.164 1 93.31 90 ASP B C 1
ATOM 2798 O O . ASP B 1 90 ? 15.102 -7.605 -12.102 1 93.31 90 ASP B O 1
ATOM 2802 N N . GLU B 1 91 ? 16.781 -7.367 -13.508 1 94.88 91 GLU B N 1
ATOM 2803 C CA . GLU B 1 91 ? 17.438 -6.398 -12.641 1 94.88 91 GLU B CA 1
ATOM 2804 C C . GLU B 1 91 ? 16.625 -5.109 -12.539 1 94.88 91 GLU B C 1
ATOM 2806 O O . GLU B 1 91 ? 16.484 -4.555 -11.445 1 94.88 91 GLU B O 1
ATOM 2811 N N . ILE B 1 92 ? 16.156 -4.641 -13.594 1 95.44 92 ILE B N 1
ATOM 2812 C CA . ILE B 1 92 ? 15.328 -3.436 -13.617 1 95.44 92 ILE B CA 1
ATOM 2813 C C . ILE B 1 92 ? 14.062 -3.658 -12.797 1 95.44 92 ILE B C 1
ATOM 2815 O O . ILE B 1 92 ? 13.672 -2.803 -11.992 1 95.44 92 ILE B O 1
ATOM 2819 N N . ASP B 1 93 ? 13.461 -4.805 -12.977 1 92.5 93 ASP B N 1
ATOM 2820 C CA . ASP B 1 93 ? 12.25 -5.141 -12.234 1 92.5 93 ASP B CA 1
ATOM 2821 C C . ASP B 1 93 ? 12.531 -5.195 -10.734 1 92.5 93 ASP B C 1
ATOM 2823 O O . ASP B 1 93 ? 11.711 -4.742 -9.93 1 92.5 93 ASP B O 1
ATOM 2827 N N . TYR B 1 94 ? 13.641 -5.734 -10.5 1 93 94 TYR B N 1
ATOM 2828 C CA . TYR B 1 94 ? 14.031 -5.82 -9.102 1 93 94 TYR B CA 1
ATOM 2829 C C . TYR B 1 94 ? 14.211 -4.43 -8.5 1 93 94 TYR B C 1
ATOM 2831 O O . TYR B 1 94 ? 13.68 -4.133 -7.43 1 93 94 TYR B O 1
ATOM 2839 N N . GLN B 1 95 ? 14.883 -3.568 -9.148 1 95.75 95 GLN B N 1
ATOM 2840 C CA . GLN B 1 95 ? 15.102 -2.203 -8.68 1 95.75 95 GLN B CA 1
ATOM 2841 C C . GLN B 1 95 ? 13.789 -1.449 -8.531 1 95.75 95 GLN B C 1
ATOM 2843 O O . GLN B 1 95 ? 13.594 -0.712 -7.566 1 95.75 95 GLN B O 1
ATOM 2848 N N . ASN B 1 96 ? 12.906 -1.657 -9.461 1 95.56 96 ASN B N 1
ATOM 2849 C CA . ASN B 1 96 ? 11.602 -1.016 -9.406 1 95.56 96 ASN B CA 1
ATOM 2850 C C . ASN B 1 96 ? 10.781 -1.505 -8.219 1 95.56 96 ASN B C 1
ATOM 2852 O O . ASN B 1 96 ? 10.008 -0.742 -7.633 1 95.56 96 ASN B O 1
ATOM 2856 N N . SER B 1 97 ? 10.961 -2.768 -7.879 1 93.25 97 SER B N 1
ATOM 2857 C CA . SER B 1 97 ? 10.203 -3.363 -6.781 1 93.25 97 SER B CA 1
ATOM 2858 C C . SER B 1 97 ? 10.664 -2.818 -5.434 1 93.25 97 SER B C 1
ATOM 2860 O O . SER B 1 97 ? 9.969 -2.977 -4.426 1 93.25 97 SER B O 1
ATOM 2862 N N . LEU B 1 98 ? 11.82 -2.16 -5.426 1 94.62 98 LEU B N 1
ATOM 2863 C CA . LEU B 1 98 ? 12.383 -1.624 -4.188 1 94.62 98 LEU B CA 1
ATOM 2864 C C . LEU B 1 98 ? 11.852 -0.219 -3.918 1 94.62 98 LEU B C 1
ATOM 2866 O O . LEU B 1 98 ? 12.086 0.339 -2.842 1 94.62 98 LEU B O 1
ATOM 2870 N N . LYS B 1 99 ? 11.18 0.307 -4.832 1 96.5 99 LYS B N 1
ATOM 2871 C CA . LYS B 1 99 ? 10.641 1.652 -4.66 1 96.5 99 LYS B CA 1
ATOM 2872 C C . LYS B 1 99 ? 9.453 1.65 -3.705 1 96.5 99 LYS B C 1
ATOM 2874 O O . LYS B 1 99 ? 8.641 0.723 -3.719 1 96.5 99 LYS B O 1
ATOM 2879 N N . PRO B 1 100 ? 9.289 2.684 -2.984 1 96.69 100 PRO B N 1
ATOM 2880 C CA . PRO B 1 100 ? 8.281 2.682 -1.92 1 96.69 100 PRO B CA 1
ATOM 2881 C C . PRO B 1 100 ? 6.875 2.951 -2.439 1 96.69 100 PRO B C 1
ATOM 2883 O O . PRO B 1 100 ? 6.707 3.545 -3.508 1 96.69 100 PRO B O 1
ATOM 2886 N N . THR B 1 101 ? 5.93 2.455 -1.746 1 97.19 101 THR B N 1
ATOM 2887 C CA . THR B 1 101 ? 4.551 2.916 -1.844 1 97.19 101 THR B CA 1
ATOM 2888 C C . THR B 1 101 ? 4.258 3.977 -0.787 1 97.19 101 THR B C 1
ATOM 2890 O O . THR B 1 101 ? 4.43 3.734 0.409 1 97.19 101 THR B O 1
ATOM 2893 N N . TYR B 1 102 ? 3.832 5.152 -1.197 1 96.38 102 TYR B N 1
ATOM 2894 C CA . TYR B 1 102 ? 3.438 6.195 -0.257 1 96.38 102 TYR B CA 1
ATOM 2895 C C . TYR B 1 102 ? 1.972 6.051 0.136 1 96.38 102 TYR B C 1
ATOM 2897 O O . TYR B 1 102 ? 1.084 6.125 -0.716 1 96.38 102 TYR B O 1
ATOM 2905 N N . SER B 1 103 ? 1.752 5.84 1.393 1 97.94 103 SER B N 1
ATOM 2906 C CA . SER B 1 103 ? 0.417 5.559 1.909 1 97.94 103 SER B CA 1
ATOM 2907 C C . SER B 1 103 ? -0.137 6.75 2.684 1 97.94 103 SER B C 1
ATOM 2909 O O . SER B 1 103 ? 0.584 7.383 3.459 1 97.94 103 SER B O 1
ATOM 2911 N N . PHE B 1 104 ? -1.421 7.055 2.482 1 98.5 104 PHE B N 1
ATOM 2912 C CA . PHE B 1 104 ? -2.07 8.203 3.109 1 98.5 104 PHE B CA 1
ATOM 2913 C C . PHE B 1 104 ? -3.426 7.805 3.684 1 98.5 104 PHE B C 1
ATOM 2915 O O . PHE B 1 104 ? -4.137 6.984 3.104 1 98.5 104 PHE B O 1
ATOM 2922 N N . ALA B 1 105 ? -3.777 8.367 4.738 1 98.88 105 ALA B N 1
ATOM 2923 C CA . ALA B 1 105 ? -5.109 8.266 5.328 1 98.88 105 ALA B CA 1
ATOM 2924 C C . ALA B 1 105 ? -5.848 9.594 5.25 1 98.88 105 ALA B C 1
ATOM 2926 O O . ALA B 1 105 ? -5.316 10.633 5.656 1 98.88 105 ALA B O 1
ATOM 2927 N N . LEU B 1 106 ? -6.965 9.602 4.707 1 98.88 106 LEU B N 1
ATOM 2928 C CA . LEU B 1 106 ? -7.867 10.75 4.688 1 98.88 106 LEU B CA 1
ATOM 2929 C C . LEU B 1 106 ? -9.102 10.492 5.547 1 98.88 106 LEU B C 1
ATOM 2931 O O . LEU B 1 106 ? -9.625 9.375 5.566 1 98.88 106 LEU B O 1
ATOM 2935 N N . VAL B 1 107 ? -9.586 11.453 6.188 1 98.94 107 VAL B N 1
ATOM 2936 C CA . VAL B 1 107 ? -10.688 11.234 7.121 1 98.94 107 VAL B CA 1
ATOM 2937 C C . VAL B 1 107 ? -11.805 12.242 6.852 1 98.94 107 VAL B C 1
ATOM 2939 O O . VAL B 1 107 ? -11.594 13.453 6.953 1 98.94 107 VAL B O 1
ATOM 2942 N N . ILE B 1 108 ? -12.945 11.773 6.492 1 98.94 108 ILE B N 1
ATOM 2943 C CA . ILE B 1 108 ? -14.164 12.57 6.398 1 98.94 108 ILE B CA 1
ATOM 2944 C C . ILE B 1 108 ? -14.898 12.547 7.734 1 98.94 108 ILE B C 1
ATOM 2946 O O . ILE B 1 108 ? -15.383 11.492 8.164 1 98.94 108 ILE B O 1
ATOM 2950 N N . ILE B 1 109 ? -14.984 13.641 8.359 1 98.94 109 ILE B N 1
ATOM 2951 C CA . ILE B 1 109 ? -15.562 13.703 9.695 1 98.94 109 ILE B CA 1
ATOM 2952 C C . ILE B 1 109 ? -16.891 14.469 9.648 1 98.94 109 ILE B C 1
ATOM 2954 O O . ILE B 1 109 ? -16.938 15.609 9.18 1 98.94 109 ILE B O 1
ATOM 2958 N N . ARG B 1 110 ? -17.859 13.898 10.141 1 98.69 110 ARG B N 1
ATOM 2959 C CA . ARG B 1 110 ? -19.188 14.516 10.25 1 98.69 110 ARG B CA 1
ATOM 2960 C C . ARG B 1 110 ? -19.703 14.43 11.68 1 98.69 110 ARG B C 1
ATOM 2962 O O . ARG B 1 110 ? -19.656 13.375 12.312 1 98.69 110 ARG B O 1
ATOM 2969 N N . ASN B 1 111 ? -20.156 15.539 12.227 1 98.19 111 ASN B N 1
ATOM 2970 C CA . ASN B 1 111 ? -20.828 15.547 13.523 1 98.19 111 ASN B CA 1
ATOM 2971 C C . ASN B 1 111 ? -22.234 14.945 13.43 1 98.19 111 ASN B C 1
ATOM 2973 O O . ASN B 1 111 ? -23.094 15.469 12.727 1 98.19 111 ASN B O 1
ATOM 2977 N N . PRO B 1 112 ? -22.453 13.883 14.141 1 96.31 112 PRO B N 1
ATOM 2978 C CA . PRO B 1 112 ? -23.734 13.195 13.953 1 96.31 112 PRO B CA 1
ATOM 2979 C C . PRO B 1 112 ? -24.906 13.984 14.516 1 96.31 112 PRO B C 1
ATOM 2981 O O . PRO B 1 112 ? -26.062 13.727 14.156 1 96.31 112 PRO B O 1
ATOM 2984 N N . VAL B 1 113 ? -24.703 14.883 15.352 1 95.94 113 VAL B N 1
ATOM 2985 C CA . VAL B 1 113 ? -25.766 15.672 15.961 1 95.94 113 VAL B CA 1
ATOM 2986 C C . VAL B 1 113 ? -26.125 16.844 15.055 1 95.94 113 VAL B C 1
ATOM 2988 O O . VAL B 1 113 ? -27.281 17 14.656 1 95.94 113 VAL B O 1
ATOM 2991 N N . SER B 1 114 ? -25.125 17.594 14.648 1 96.5 114 SER B N 1
ATOM 2992 C CA . SER B 1 114 ? -25.375 18.797 13.867 1 96.5 114 SER B CA 1
ATOM 2993 C C . SER B 1 114 ? -25.422 18.484 12.375 1 96.5 114 SER B C 1
ATOM 2995 O O . SER B 1 114 ? -25.938 19.281 11.578 1 96.5 114 SER B O 1
ATOM 2997 N N . GLY B 1 115 ? -24.766 17.375 11.977 1 97.5 115 GLY B N 1
ATOM 2998 C CA . GLY B 1 115 ? -24.672 17.031 10.57 1 97.5 115 GLY B CA 1
ATOM 2999 C C . GLY B 1 115 ? -23.562 17.766 9.844 1 97.5 115 GLY B C 1
ATOM 3000 O O . GLY B 1 115 ? -23.375 17.578 8.641 1 97.5 115 GLY B O 1
ATOM 3001 N N . LYS B 1 116 ? -22.828 18.547 10.492 1 98.44 116 LYS B N 1
ATOM 3002 C CA . LYS B 1 116 ? -21.797 19.375 9.867 1 98.44 116 LYS B CA 1
ATOM 3003 C C . LYS B 1 116 ? -20.531 18.578 9.586 1 98.44 116 LYS B C 1
ATOM 3005 O O . LYS B 1 116 ? -20.25 17.594 10.281 1 98.44 116 LYS B O 1
ATOM 3010 N N . PHE B 1 117 ? -19.766 19.031 8.602 1 98.81 117 PHE B N 1
ATOM 3011 C CA . PHE B 1 117 ? -18.516 18.422 8.203 1 98.81 117 PHE B CA 1
ATOM 3012 C C . PHE B 1 117 ? -17.328 19.25 8.688 1 98.81 117 PHE B C 1
ATOM 3014 O O . PHE B 1 117 ? -17.406 20.469 8.773 1 98.81 117 PHE B O 1
ATOM 3021 N N . LEU B 1 118 ? -16.219 18.578 8.961 1 98.81 118 LEU B N 1
ATOM 3022 C CA . LEU B 1 118 ? -15.047 19.25 9.5 1 98.81 118 LEU B CA 1
ATOM 3023 C C . LEU B 1 118 ? -14.016 19.5 8.398 1 98.81 118 LEU B C 1
ATOM 3025 O O . LEU B 1 118 ? -13.75 18.609 7.578 1 98.81 118 LEU B O 1
ATOM 3029 N N . LEU B 1 119 ? -13.508 20.672 8.336 1 98.75 119 LEU B N 1
ATOM 3030 C CA . LEU B 1 119 ? -12.336 21 7.531 1 98.75 119 LEU B CA 1
ATOM 3031 C C . LEU B 1 119 ? -11.234 21.609 8.391 1 98.75 119 LEU B C 1
ATOM 3033 O O . LEU B 1 119 ? -11.516 22.172 9.453 1 98.75 119 LEU B O 1
ATOM 3037 N N . VAL B 1 120 ? -10.031 21.453 7.914 1 98.69 120 VAL B N 1
ATOM 3038 C CA . VAL B 1 120 ? -8.883 22.109 8.516 1 98.69 120 VAL B CA 1
ATOM 3039 C C . VAL B 1 120 ? -8.242 23.062 7.512 1 98.69 120 VAL B C 1
ATOM 3041 O O . VAL B 1 120 ? -8.195 22.781 6.316 1 98.69 120 VAL B O 1
ATOM 3044 N N . GLU B 1 121 ? -7.809 24.203 7.988 1 97.81 121 GLU B N 1
ATOM 3045 C CA . GLU B 1 121 ? -7.07 25.141 7.141 1 97.81 121 GLU B CA 1
ATOM 3046 C C . GLU B 1 121 ? -5.57 24.875 7.207 1 97.81 121 GLU B C 1
ATOM 3048 O O . GLU B 1 121 ? -4.977 24.891 8.289 1 97.81 121 GLU B O 1
ATOM 3053 N N . GLU B 1 122 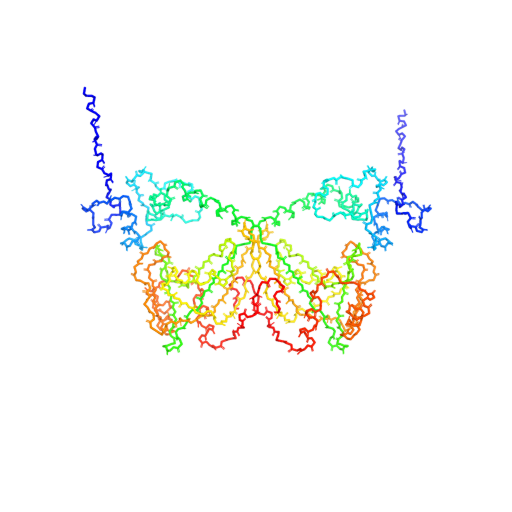? -5.027 24.578 6.066 1 94.31 122 GLU B N 1
ATOM 3054 C CA . GLU B 1 122 ? -3.586 24.344 5.996 1 94.31 122 GLU B CA 1
ATOM 3055 C C . GLU B 1 122 ? -2.812 25.672 6.031 1 94.31 122 GLU B C 1
ATOM 3057 O O . GLU B 1 122 ? -3.328 26.703 5.617 1 94.31 122 GLU B O 1
ATOM 3062 N N . GLY B 1 123 ? -1.572 25.609 6.453 1 91.25 123 GLY B N 1
ATOM 3063 C CA . GLY B 1 123 ? -0.727 26.797 6.516 1 91.25 123 GLY B CA 1
ATOM 3064 C C . GLY B 1 123 ? -0.279 27.281 5.152 1 91.25 123 GLY B C 1
ATOM 3065 O O . GLY B 1 123 ? -0.6 26.672 4.133 1 91.25 123 GLY B O 1
ATOM 3066 N N . CYS B 1 124 ? 0.35 28.422 5.168 1 87.44 124 CYS B N 1
ATOM 3067 C CA . CYS B 1 124 ? 0.999 29 3.992 1 87.44 124 CYS B CA 1
ATOM 3068 C C . CYS B 1 124 ? -0.013 29.25 2.881 1 87.44 124 CYS B C 1
ATOM 3070 O O . CYS B 1 124 ? 0.3 29.078 1.701 1 87.44 124 CYS B O 1
ATOM 3072 N N . SER B 1 125 ? -1.226 29.438 3.311 1 86.75 125 SER B N 1
ATOM 3073 C CA . SER B 1 125 ? -2.318 29.781 2.406 1 86.75 125 SER B CA 1
ATOM 3074 C C . SER B 1 125 ? -2.588 28.656 1.41 1 86.75 125 SER B C 1
ATOM 3076 O O . SER B 1 125 ? -2.91 28.922 0.248 1 86.75 125 SER B O 1
ATOM 3078 N N . GLN B 1 126 ? -2.436 27.5 1.846 1 90.12 126 GLN B N 1
ATOM 3079 C CA . GLN B 1 126 ? -2.668 26.359 0.964 1 90.12 126 GLN B CA 1
ATOM 3080 C C . GLN B 1 126 ? -4.16 26.062 0.834 1 90.12 126 GLN B C 1
ATOM 3082 O O . GLN B 1 126 ? -4.578 25.344 -0.081 1 90.12 126 GLN B O 1
ATOM 3087 N N . GLY B 1 127 ? -4.953 26.625 1.772 1 94.56 127 GLY B N 1
ATOM 3088 C CA . GLY B 1 127 ? -6.395 26.422 1.699 1 94.56 127 GLY B CA 1
ATOM 3089 C C . GLY B 1 127 ? -6.914 25.406 2.693 1 94.56 127 GLY B C 1
ATOM 3090 O O . GLY B 1 127 ? -6.168 24.938 3.557 1 94.56 127 GLY B O 1
ATOM 3091 N N . TRP B 1 128 ? -8.242 25.172 2.611 1 97.88 128 TRP B N 1
ATOM 3092 C CA . TRP B 1 128 ? -8.93 24.25 3.502 1 97.88 128 TRP B CA 1
ATOM 3093 C C . TRP B 1 128 ? -8.93 22.828 2.922 1 97.88 128 TRP B C 1
ATOM 3095 O O . TRP B 1 128 ? -8.977 22.656 1.703 1 97.88 128 TRP B O 1
ATOM 3105 N N . TRP B 1 129 ? -8.906 21.859 3.811 1 98.25 129 TRP B N 1
ATOM 3106 C CA . TRP B 1 129 ? -8.883 20.469 3.361 1 98.25 129 TRP B CA 1
ATOM 3107 C C . TRP B 1 129 ? -9.383 19.531 4.457 1 98.25 129 TRP B C 1
ATOM 3109 O O . TRP B 1 129 ? -9.914 19.984 5.473 1 98.25 129 TRP B O 1
ATOM 3119 N N . LEU B 1 130 ? -9.273 18.234 4.145 1 98.69 130 LEU B N 1
ATOM 3120 C CA . LEU B 1 130 ? -9.602 17.188 5.102 1 98.69 130 LEU B CA 1
ATOM 3121 C C . LEU B 1 130 ? -8.422 16.906 6.035 1 98.69 130 LEU B C 1
ATOM 3123 O O . LEU B 1 130 ? -7.266 17.078 5.648 1 98.69 130 LEU B O 1
ATOM 3127 N N . PRO B 1 131 ? -8.758 16.562 7.266 1 98.75 131 PRO B N 1
ATOM 3128 C CA . PRO B 1 131 ? -7.652 15.914 7.984 1 98.75 131 PRO B CA 1
ATOM 3129 C C . PRO B 1 131 ? -7.066 14.727 7.227 1 98.75 131 PRO B C 1
ATOM 3131 O O . PRO B 1 131 ? -7.805 13.82 6.82 1 98.75 131 PRO B O 1
ATOM 3134 N N . ALA B 1 132 ? -5.801 14.719 7 1 98.56 132 ALA B N 1
ATOM 3135 C CA . ALA B 1 132 ? -5.141 13.68 6.223 1 98.56 132 ALA B CA 1
ATOM 3136 C C . ALA B 1 132 ? -3.629 13.711 6.441 1 98.56 132 ALA B C 1
ATOM 3138 O O . ALA B 1 132 ? -3.08 14.711 6.898 1 98.56 132 ALA B O 1
ATOM 3139 N N . GLY B 1 133 ? -2.996 12.625 6.094 1 98 133 GLY B N 1
ATOM 3140 C CA . GLY B 1 133 ? -1.543 12.617 6.141 1 98 133 GLY B CA 1
ATOM 3141 C C . GLY B 1 133 ? -0.939 11.273 5.777 1 98 133 GLY B C 1
ATOM 3142 O O . GLY B 1 133 ? -1.662 10.289 5.586 1 98 133 GLY B O 1
ATOM 3143 N N . ARG B 1 134 ? 0.305 11.305 5.699 1 97.12 134 ARG B N 1
ATOM 3144 C CA . ARG B 1 134 ? 1.062 10.102 5.375 1 97.12 134 ARG B CA 1
ATOM 3145 C C . ARG B 1 134 ? 1.021 9.102 6.527 1 97.12 134 ARG B C 1
ATOM 3147 O O . ARG B 1 134 ? 1.014 9.492 7.695 1 97.12 134 ARG B O 1
ATOM 3154 N N . VAL B 1 135 ? 0.97 7.836 6.168 1 97.75 135 VAL B N 1
ATOM 3155 C CA . VAL B 1 135 ? 1.143 6.77 7.148 1 97.75 135 VAL B CA 1
ATOM 3156 C C . VAL B 1 135 ? 2.623 6.625 7.5 1 97.75 135 VAL B C 1
ATOM 3158 O O . VAL B 1 135 ? 3.445 6.328 6.629 1 97.75 135 VAL B O 1
ATOM 3161 N N . ASP B 1 136 ? 3.02 6.828 8.734 1 95.88 136 ASP B N 1
ATOM 3162 C CA . ASP B 1 136 ? 4.41 6.723 9.164 1 95.88 136 ASP B CA 1
ATOM 3163 C C . ASP B 1 136 ? 4.844 5.262 9.273 1 95.88 136 ASP B C 1
ATOM 3165 O O . ASP B 1 136 ? 4.008 4.371 9.445 1 95.88 136 ASP B O 1
ATOM 3169 N N . PRO B 1 137 ? 6.141 5.051 9.164 1 95.06 137 PRO B N 1
ATOM 3170 C CA . PRO B 1 137 ? 6.621 3.682 9.359 1 95.06 137 PRO B CA 1
ATOM 3171 C C . PRO B 1 137 ? 6.117 3.061 10.664 1 95.06 137 PRO B C 1
ATOM 3173 O O . PRO B 1 137 ? 6.148 3.705 11.711 1 95.06 137 PRO B O 1
ATOM 3176 N N . GLY B 1 138 ? 5.594 1.84 10.531 1 96.19 138 GLY B N 1
ATOM 3177 C CA . GLY B 1 138 ? 5.129 1.119 11.711 1 96.19 138 GLY B CA 1
ATOM 3178 C C . GLY B 1 138 ? 3.67 1.382 12.031 1 96.19 138 GLY B C 1
ATOM 3179 O O . GLY B 1 138 ? 3.092 0.726 12.898 1 96.19 138 GLY B O 1
ATOM 3180 N N . GLU B 1 139 ? 3.053 2.254 11.344 1 97.06 139 GLU B N 1
ATOM 3181 C CA . GLU B 1 139 ? 1.667 2.637 11.594 1 97.06 139 GLU B CA 1
ATOM 3182 C C . GLU B 1 139 ? 0.714 1.933 10.633 1 97.06 139 GLU B C 1
ATOM 3184 O O . GLU B 1 139 ? 1.049 1.714 9.469 1 97.06 139 GLU B O 1
ATOM 3189 N N . THR B 1 140 ? -0.492 1.589 11.117 1 98.19 140 THR B N 1
ATOM 3190 C CA . THR B 1 140 ? -1.591 1.226 10.234 1 98.19 140 THR B CA 1
ATOM 3191 C C . THR B 1 140 ? -2.27 2.473 9.672 1 98.19 140 THR B C 1
ATOM 3193 O O . THR B 1 140 ? -2.037 3.582 10.156 1 98.19 140 THR B O 1
ATOM 3196 N N . PHE B 1 141 ? -3.104 2.279 8.703 1 98.75 141 PHE B N 1
ATOM 3197 C CA . PHE B 1 141 ? -3.871 3.395 8.156 1 98.75 141 PHE B CA 1
ATOM 3198 C C . PHE B 1 141 ? -4.766 4.008 9.227 1 98.75 141 PHE B C 1
ATOM 3200 O O . PHE B 1 141 ? -4.926 5.23 9.281 1 98.75 141 PHE B O 1
ATOM 3207 N N . GLN B 1 142 ? -5.359 3.168 10.023 1 98.81 142 GLN B N 1
ATOM 3208 C CA . GLN B 1 142 ? -6.25 3.625 11.086 1 98.81 142 GLN B CA 1
ATOM 3209 C C . GLN B 1 142 ? -5.508 4.504 12.086 1 98.81 142 GLN B C 1
ATOM 3211 O O . GLN B 1 142 ? -6.004 5.562 12.484 1 98.81 142 GLN B O 1
ATOM 3216 N N . GLN B 1 143 ? -4.352 4.039 12.484 1 98.62 143 GLN B N 1
ATOM 3217 C CA . GLN B 1 143 ? -3.545 4.805 13.43 1 98.62 143 GLN B CA 1
ATOM 3218 C C . GLN B 1 143 ? -3.16 6.16 12.844 1 98.62 143 GLN B C 1
ATOM 3220 O O . GLN B 1 143 ? -3.205 7.176 13.547 1 98.62 143 GLN B O 1
ATOM 3225 N N . ALA B 1 144 ? -2.762 6.16 11.609 1 98.75 144 ALA B N 1
ATOM 3226 C CA . ALA B 1 144 ? -2.41 7.41 10.945 1 98.75 144 ALA B CA 1
ATOM 3227 C C . ALA B 1 144 ? -3.605 8.359 10.891 1 98.75 144 ALA B C 1
ATOM 3229 O O . ALA B 1 144 ? -3.467 9.555 11.141 1 98.75 144 ALA B O 1
ATOM 3230 N N . ALA B 1 145 ? -4.77 7.844 10.562 1 98.94 145 ALA B N 1
ATOM 3231 C CA . ALA B 1 145 ? -5.992 8.641 10.484 1 98.94 145 ALA B CA 1
ATOM 3232 C C . ALA B 1 145 ? -6.273 9.344 11.812 1 98.94 145 ALA B C 1
ATOM 3234 O O . ALA B 1 145 ? -6.559 10.539 11.836 1 98.94 145 ALA B O 1
ATOM 3235 N N . LEU B 1 146 ? -6.156 8.57 12.844 1 98.88 146 LEU B N 1
ATOM 3236 C CA . LEU B 1 146 ? -6.43 9.102 14.172 1 98.88 146 LEU B CA 1
ATOM 3237 C C . LEU B 1 146 ? -5.379 10.133 14.57 1 98.88 146 LEU B C 1
ATOM 3239 O O . LEU B 1 146 ? -5.715 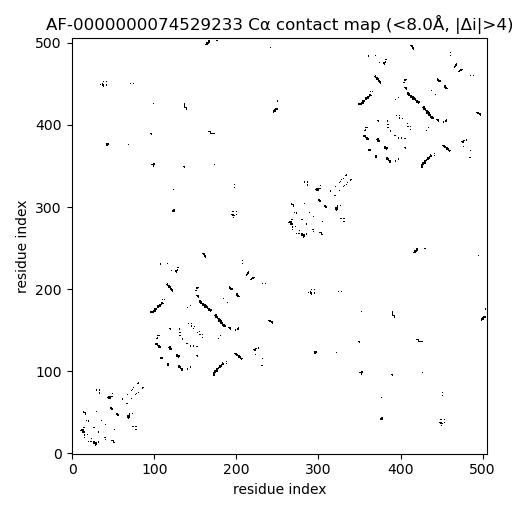11.203 15.086 1 98.88 146 LEU B O 1
ATOM 3243 N N . ARG B 1 147 ? -4.129 9.82 14.328 1 98.75 147 ARG B N 1
ATOM 3244 C CA . ARG B 1 147 ? -3.035 10.719 14.672 1 98.75 147 ARG B CA 1
ATOM 3245 C C . ARG B 1 147 ? -3.152 12.039 13.914 1 98.75 147 ARG B C 1
ATOM 3247 O O . ARG B 1 147 ? -3.119 13.117 14.516 1 98.75 147 ARG B O 1
ATOM 3254 N N . GLU B 1 148 ? -3.35 11.977 12.609 1 98.56 148 GLU B N 1
ATOM 3255 C CA . GLU B 1 148 ? -3.418 13.164 11.766 1 98.56 148 GLU B CA 1
ATOM 3256 C C . GLU B 1 148 ? -4.621 14.031 12.133 1 98.56 148 GLU B C 1
ATOM 3258 O O . GLU B 1 148 ? -4.551 15.266 12.055 1 98.56 148 GLU B O 1
ATOM 3263 N N . THR B 1 149 ? -5.734 13.414 12.477 1 98.88 149 THR B N 1
ATOM 3264 C CA . THR B 1 149 ? -6.926 14.156 12.867 1 98.88 149 THR B CA 1
ATOM 3265 C C . THR B 1 149 ? -6.672 14.945 14.148 1 98.88 149 THR B C 1
ATOM 3267 O O . THR B 1 149 ? -7.035 16.125 14.25 1 98.88 149 THR B O 1
ATOM 3270 N N . LEU B 1 150 ? -6.047 14.273 15.062 1 98.75 150 LEU B N 1
ATOM 3271 C CA . LEU B 1 150 ? -5.723 14.945 16.312 1 98.75 150 LEU B CA 1
ATOM 3272 C C . LEU B 1 150 ? -4.742 16.094 16.078 1 98.75 150 LEU B C 1
ATOM 3274 O O . LEU B 1 150 ? -4.918 17.188 16.625 1 98.75 150 LEU B O 1
ATOM 3278 N N . GLU B 1 151 ? -3.758 15.852 15.32 1 98.25 151 GLU B N 1
ATOM 3279 C CA . GLU B 1 151 ? -2.727 16.844 15.047 1 98.25 151 GLU B CA 1
ATOM 3280 C C . GLU B 1 151 ? -3.301 18.047 14.297 1 98.25 151 GLU B C 1
ATOM 3282 O O . GLU B 1 151 ? -3.014 19.203 14.641 1 98.25 151 GLU B O 1
ATOM 3287 N N . GLU B 1 152 ? -4.145 17.812 13.352 1 98.44 152 GLU B N 1
ATOM 3288 C CA . GLU B 1 152 ? -4.559 18.875 12.43 1 98.44 152 GLU B CA 1
ATOM 3289 C C . GLU B 1 152 ? -5.863 19.516 12.883 1 98.44 152 GLU B C 1
ATOM 3291 O O . GLU B 1 152 ? -6.102 20.703 12.609 1 98.44 152 GLU B O 1
ATOM 3296 N N . ALA B 1 153 ? -6.754 18.766 13.555 1 98.69 153 ALA B N 1
ATOM 3297 C CA . ALA B 1 153 ? -8.062 19.312 13.922 1 98.69 153 ALA B CA 1
ATOM 3298 C C . ALA B 1 153 ? -8.188 19.484 15.438 1 98.69 153 ALA B C 1
ATOM 3300 O O . ALA B 1 153 ? -9.078 20.172 15.914 1 98.69 153 ALA B O 1
ATOM 3301 N N . GLY B 1 154 ? -7.367 18.781 16.203 1 98.44 154 GLY B N 1
ATOM 3302 C CA . GLY B 1 154 ? -7.34 18.922 17.656 1 98.44 154 GLY B CA 1
ATOM 3303 C C . GLY B 1 154 ? -8.391 18.094 18.344 1 98.44 154 GLY B C 1
ATOM 3304 O O . GLY B 1 154 ? -8.727 18.344 19.516 1 98.44 154 GLY B O 1
ATOM 3305 N N . ILE B 1 155 ? -8.914 17.109 17.672 1 98.44 155 ILE B N 1
ATOM 3306 C CA . ILE B 1 155 ? -9.992 16.359 18.312 1 98.44 155 ILE B CA 1
ATOM 3307 C C . ILE B 1 155 ? -9.75 14.859 18.141 1 98.44 155 ILE B C 1
ATOM 3309 O O . ILE B 1 155 ? -9.086 14.438 17.188 1 98.44 155 ILE B O 1
ATOM 3313 N N . HIS B 1 156 ? -10.352 14.141 19.016 1 98.56 156 HIS B N 1
ATOM 3314 C CA . HIS B 1 156 ? -10.391 12.688 18.906 1 98.56 156 HIS B CA 1
ATOM 3315 C C . HIS B 1 156 ? -11.641 12.219 18.172 1 98.56 156 HIS B C 1
ATOM 3317 O O . HIS B 1 156 ? -12.727 12.781 18.359 1 98.56 156 HIS B O 1
ATOM 3323 N N . VAL B 1 157 ? -11.461 11.195 17.391 1 98.81 157 VAL B N 1
ATOM 3324 C CA . VAL B 1 157 ? -12.594 10.688 16.625 1 98.81 157 VAL B CA 1
ATOM 3325 C C . VAL B 1 157 ? -12.641 9.164 16.719 1 98.81 157 VAL B C 1
ATOM 3327 O O . VAL B 1 157 ? -11.664 8.531 17.125 1 98.81 157 VAL B O 1
ATOM 3330 N N . GLU B 1 158 ? -13.773 8.656 16.406 1 98.75 158 GLU B N 1
ATOM 3331 C CA . GLU B 1 158 ? -13.961 7.23 16.172 1 98.75 158 GLU B CA 1
ATOM 3332 C C . GLU B 1 158 ? -14.117 6.926 14.688 1 98.75 158 GLU B C 1
ATOM 3334 O O . GLU B 1 158 ? -15.016 7.465 14.031 1 98.75 158 GLU B O 1
ATOM 3339 N N . LEU B 1 159 ? -13.234 6.16 14.203 1 98.88 159 LEU B N 1
ATOM 3340 C CA . LEU B 1 159 ? -13.43 5.688 12.836 1 98.88 159 LEU B CA 1
ATOM 3341 C C . LEU B 1 159 ? -14.633 4.754 12.75 1 98.88 159 LEU B C 1
ATOM 3343 O O . LEU B 1 159 ? -14.727 3.785 13.508 1 98.88 159 LEU B O 1
ATOM 3347 N N . LYS B 1 160 ? -15.516 5.07 11.859 1 98.81 160 LYS B N 1
ATOM 3348 C CA . LYS B 1 160 ? -16.75 4.293 11.766 1 98.81 160 LYS B CA 1
ATOM 3349 C C . LYS B 1 160 ? -16.719 3.363 10.555 1 98.81 160 LYS B C 1
ATOM 3351 O O . LYS B 1 160 ? -17.047 2.18 10.672 1 98.81 160 LYS B O 1
ATOM 3356 N N . ASN B 1 161 ? -16.375 3.887 9.391 1 98.81 161 ASN B N 1
ATOM 3357 C CA . ASN B 1 161 ? -16.438 3.148 8.141 1 98.81 161 ASN B CA 1
ATOM 3358 C C . ASN B 1 161 ? -15.289 3.51 7.207 1 98.81 161 ASN B C 1
ATOM 3360 O O . ASN B 1 161 ? -14.539 4.449 7.477 1 98.81 161 ASN B 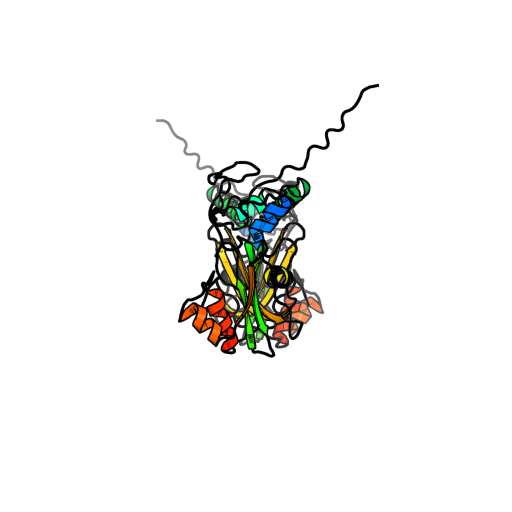O 1
ATOM 3364 N N . ILE B 1 162 ? -15.172 2.697 6.168 1 98.81 162 ILE B N 1
ATOM 3365 C CA . ILE B 1 162 ? -14.297 2.98 5.035 1 98.81 162 ILE B CA 1
ATOM 3366 C C . ILE B 1 162 ? -15.133 3.348 3.814 1 98.81 162 ILE B C 1
ATOM 3368 O O . ILE B 1 162 ? -16.141 2.691 3.52 1 98.81 162 ILE B O 1
ATOM 3372 N N . LEU B 1 163 ? -14.703 4.371 3.189 1 98.5 163 LEU B N 1
ATOM 3373 C CA . LEU B 1 163 ? -15.438 4.797 2.002 1 98.5 163 LEU B CA 1
ATOM 3374 C C . LEU B 1 163 ? -14.805 4.223 0.738 1 98.5 163 LEU B C 1
ATOM 3376 O O . LEU B 1 163 ? -15.516 3.891 -0.218 1 98.5 163 LEU B O 1
ATOM 3380 N N . ARG B 1 164 ? -13.469 4.137 0.777 1 98.19 164 ARG B N 1
ATOM 3381 C CA . ARG B 1 164 ? -12.789 3.719 -0.44 1 98.19 164 ARG B CA 1
ATOM 3382 C C . ARG B 1 164 ? -11.32 3.395 -0.16 1 98.19 164 ARG B C 1
ATOM 3384 O O . ARG B 1 164 ? -10.711 3.98 0.737 1 98.19 164 ARG B O 1
ATOM 3391 N N . PHE B 1 165 ? -10.805 2.479 -0.858 1 98.44 165 PHE B N 1
ATOM 3392 C CA . PHE B 1 165 ? -9.367 2.25 -1.009 1 98.44 165 PHE B CA 1
ATOM 3393 C C . PHE B 1 165 ? -8.891 2.713 -2.379 1 98.44 165 PHE B C 1
ATOM 3395 O O . PHE B 1 165 ? -9.523 2.43 -3.395 1 98.44 165 PHE B O 1
ATOM 3402 N N . GLU B 1 166 ? -7.801 3.453 -2.367 1 98.44 166 GLU B N 1
ATOM 3403 C CA . GLU B 1 166 ? -7.211 3.885 -3.631 1 98.44 166 GLU B CA 1
ATOM 3404 C C . GLU B 1 166 ? -5.766 3.41 -3.758 1 98.44 166 GLU B C 1
ATOM 3406 O O . GLU B 1 166 ? -4.988 3.516 -2.809 1 98.44 166 GLU B O 1
ATOM 3411 N N . TYR B 1 167 ? -5.438 2.877 -4.836 1 98.56 167 TYR B N 1
ATOM 3412 C CA . TYR B 1 167 ? -4.086 2.422 -5.156 1 98.56 167 TYR B CA 1
ATOM 3413 C C . TYR B 1 167 ? -3.693 2.836 -6.566 1 98.56 167 TYR B C 1
ATOM 3415 O O . TYR B 1 167 ? -4.309 2.402 -7.543 1 98.56 167 TYR B O 1
ATOM 3423 N N . SER B 1 168 ? -2.645 3.662 -6.684 1 98.38 168 SER B N 1
ATOM 3424 C CA . SER B 1 168 ? -2.15 4.164 -7.965 1 98.38 168 SER B CA 1
ATOM 3425 C C . SER B 1 168 ? -0.678 3.82 -8.156 1 98.38 168 SER B C 1
ATOM 3427 O O . SER B 1 168 ? 0.199 4.484 -7.605 1 98.38 168 SER B O 1
ATOM 3429 N N . PRO B 1 169 ? -0.404 2.818 -8.984 1 97.62 169 PRO B N 1
ATOM 3430 C CA . PRO B 1 169 ? 0.993 2.457 -9.234 1 97.62 169 PRO B CA 1
ATOM 3431 C C . PRO B 1 169 ? 1.692 3.428 -10.188 1 97.62 169 PRO B C 1
ATOM 3433 O O . PRO B 1 169 ? 1.054 3.996 -11.07 1 97.62 169 PRO B O 1
ATOM 3436 N N . TYR B 1 170 ? 2.992 3.613 -9.906 1 95.56 170 TYR B N 1
ATOM 3437 C CA . TYR B 1 170 ? 3.822 4.367 -10.836 1 95.56 170 TYR B CA 1
ATOM 3438 C C . TYR B 1 170 ? 4.457 3.441 -11.867 1 95.56 170 TYR B C 1
ATOM 3440 O O . TYR B 1 170 ? 4.754 2.281 -11.578 1 95.56 170 TYR B O 1
ATOM 3448 N N . HIS B 1 171 ? 4.727 3.908 -12.984 1 88.88 171 HIS B N 1
ATOM 3449 C CA . HIS B 1 171 ? 5.242 3.078 -14.07 1 88.88 171 HIS B CA 1
ATOM 3450 C C . HIS B 1 171 ? 6.621 2.525 -13.734 1 88.88 171 HIS B C 1
ATOM 3452 O O . HIS B 1 171 ? 6.93 1.372 -14.047 1 88.88 171 HIS B O 1
ATOM 3458 N N . ASP B 1 172 ? 7.48 3.34 -13.078 1 90.31 172 ASP B N 1
ATOM 3459 C CA . ASP B 1 172 ? 8.852 2.93 -12.805 1 90.31 172 ASP B CA 1
ATOM 3460 C C . ASP B 1 172 ? 8.992 2.408 -11.375 1 90.31 172 ASP B C 1
ATOM 3462 O O . ASP B 1 172 ? 10.086 2.457 -10.797 1 90.31 172 ASP B O 1
ATOM 3466 N N . GLY B 1 173 ? 7.926 1.991 -10.852 1 92.62 173 GLY B N 1
ATOM 3467 C CA . GLY B 1 173 ? 7.984 1.41 -9.516 1 92.62 173 GLY B CA 1
ATOM 3468 C C . GLY B 1 173 ? 7.461 2.338 -8.438 1 92.62 173 GLY B C 1
ATOM 3469 O O . GLY B 1 173 ? 7.527 3.561 -8.578 1 92.62 173 GLY B O 1
ATOM 3470 N N . GLY B 1 174 ? 6.953 1.699 -7.395 1 95.56 174 GLY B N 1
ATOM 3471 C CA . GLY B 1 174 ? 6.297 2.449 -6.336 1 95.56 174 GLY B CA 1
ATOM 3472 C C . GLY B 1 174 ? 4.824 2.701 -6.609 1 95.56 174 GLY B C 1
ATOM 3473 O O . GLY B 1 174 ? 4.297 2.277 -7.637 1 95.56 174 GLY B O 1
ATOM 3474 N N . ALA B 1 175 ? 4.23 3.242 -5.684 1 97.69 175 ALA B N 1
ATOM 3475 C CA . ALA B 1 175 ? 2.801 3.529 -5.801 1 97.69 175 ALA B CA 1
ATOM 3476 C C . ALA B 1 175 ? 2.359 4.551 -4.758 1 97.69 175 ALA B C 1
ATOM 3478 O O . ALA B 1 175 ? 3.135 4.918 -3.873 1 97.69 175 ALA B O 1
ATOM 3479 N N . ARG B 1 176 ? 1.209 5.066 -4.945 1 97.69 176 ARG B N 1
ATOM 3480 C CA . ARG B 1 176 ? 0.486 5.836 -3.938 1 97.69 176 ARG B CA 1
ATOM 3481 C C . ARG B 1 176 ? -0.79 5.121 -3.51 1 97.69 176 ARG B C 1
ATOM 3483 O O . ARG B 1 176 ? -1.563 4.664 -4.355 1 97.69 176 ARG B O 1
ATOM 3490 N N . SER B 1 177 ? -0.94 4.98 -2.295 1 98.06 177 SER B N 1
ATOM 3491 C CA . SER B 1 177 ? -2.131 4.344 -1.741 1 98.06 177 SER B CA 1
ATOM 3492 C C . SER B 1 177 ? -2.84 5.262 -0.751 1 98.06 177 SER B C 1
ATOM 3494 O O . SER B 1 177 ? -2.189 5.965 0.026 1 98.06 177 SER B O 1
ATOM 3496 N N . ARG B 1 178 ? -4.176 5.305 -0.763 1 98.5 178 ARG B N 1
ATOM 3497 C CA . ARG B 1 178 ? -4.984 6.098 0.157 1 98.5 178 ARG B CA 1
ATOM 3498 C C . ARG B 1 178 ? -6.152 5.281 0.703 1 98.5 178 ARG B C 1
ATOM 3500 O O . ARG B 1 178 ? -6.777 4.516 -0.032 1 98.5 178 ARG B O 1
ATOM 3507 N N . VAL B 1 179 ? -6.41 5.398 1.881 1 98.88 179 VAL B N 1
ATOM 3508 C CA . VAL B 1 179 ? -7.668 4.934 2.461 1 98.88 179 VAL B CA 1
ATOM 3509 C C . VAL B 1 179 ? -8.5 6.129 2.918 1 98.88 179 VAL B C 1
ATOM 3511 O O . VAL B 1 179 ? -8 7.008 3.623 1 98.88 179 VAL B O 1
ATOM 3514 N N . ILE B 1 180 ? -9.727 6.199 2.504 1 98.88 180 ILE B N 1
ATOM 3515 C CA . ILE B 1 180 ? -10.664 7.246 2.893 1 98.88 180 ILE B CA 1
ATOM 3516 C C . ILE B 1 180 ? -11.586 6.723 3.992 1 98.88 180 ILE B C 1
ATOM 3518 O O . ILE B 1 180 ? -12.391 5.816 3.76 1 98.88 180 ILE B O 1
ATOM 3522 N N . PHE B 1 181 ? -11.5 7.309 5.121 1 98.94 181 PHE B N 1
ATOM 3523 C CA . PHE B 1 181 ? -12.289 6.891 6.277 1 98.94 181 PHE B CA 1
ATOM 3524 C C . PHE B 1 181 ? -13.453 7.84 6.512 1 98.94 181 PHE B C 1
ATOM 3526 O O . PHE B 1 181 ? -13.383 9.016 6.156 1 98.94 181 PHE B O 1
ATOM 3533 N N . TYR B 1 182 ? -14.5 7.324 7.078 1 98.94 182 TYR B N 1
ATOM 3534 C CA . TYR B 1 182 ? -15.562 8.094 7.715 1 98.94 182 TYR B CA 1
ATOM 3535 C C . TYR B 1 182 ? -15.461 8.023 9.234 1 98.94 182 TYR B C 1
ATOM 3537 O O . TYR B 1 182 ? -15.297 6.934 9.797 1 98.94 182 TYR B O 1
ATOM 3545 N N . ALA B 1 183 ? -15.547 9.133 9.836 1 98.94 183 ALA B N 1
ATOM 3546 C CA . ALA B 1 183 ? -15.383 9.172 11.289 1 98.94 183 ALA B CA 1
ATOM 3547 C C . ALA B 1 183 ? -16.359 10.156 11.922 1 98.94 183 ALA B C 1
ATOM 3549 O O . ALA B 1 183 ? -16.938 11 11.234 1 98.94 183 ALA B O 1
ATOM 3550 N N . GLU B 1 184 ? -16.547 10.016 13.219 1 98.81 184 GLU B N 1
ATOM 3551 C CA . GLU B 1 184 ? -17.344 10.898 14.055 1 98.81 184 GLU B CA 1
ATOM 3552 C C . GLU B 1 184 ? -16.578 11.305 15.312 1 98.81 184 GLU B C 1
ATOM 3554 O O . GLU B 1 184 ? -15.789 10.531 15.844 1 98.81 184 GLU B O 1
ATOM 3559 N N . PRO B 1 185 ? -16.844 12.547 15.758 1 98.62 185 PRO B N 1
ATOM 3560 C CA . PRO B 1 185 ? -16.141 12.953 16.984 1 98.62 185 PRO B CA 1
ATOM 3561 C C . PRO B 1 185 ? -16.531 12.102 18.188 1 98.62 185 PRO B C 1
ATOM 3563 O O . PRO B 1 185 ? -17.688 11.695 18.312 1 98.62 185 PRO B O 1
ATOM 3566 N N . LEU B 1 186 ? -15.586 11.828 18.984 1 97.94 186 LEU B N 1
ATOM 3567 C CA . LEU B 1 186 ? -15.859 11.086 20.203 1 97.94 186 LEU B CA 1
ATOM 3568 C C . LEU B 1 186 ? -16.688 11.922 21.188 1 97.94 186 LEU B C 1
ATOM 3570 O O . LEU B 1 186 ? -17.562 11.398 21.875 1 97.94 186 LEU B O 1
ATOM 3574 N N . GLU B 1 187 ? -16.312 13.203 21.219 1 96.38 187 GLU B N 1
ATOM 3575 C CA . GLU B 1 187 ? -17.047 14.133 22.078 1 96.38 187 GLU B CA 1
ATOM 3576 C C . GLU B 1 187 ? -18.172 14.812 21.312 1 96.38 187 GLU B C 1
ATOM 3578 O O . GLU B 1 187 ? -18.016 15.133 20.125 1 96.38 187 GLU B O 1
ATOM 3583 N N . GLU B 1 188 ? -19.234 15.086 21.922 1 92.81 188 GLU B N 1
ATOM 3584 C CA . GLU B 1 188 ? -20.406 15.703 21.312 1 92.81 188 GLU B CA 1
ATOM 3585 C C . GLU B 1 188 ? -20.094 17.109 20.812 1 92.81 188 GLU B C 1
ATOM 3587 O O . GLU B 1 188 ? -20.484 17.5 19.719 1 92.81 188 GLU B O 1
ATOM 3592 N N . ASP B 1 189 ? -19.422 17.891 21.656 1 93.12 189 ASP B N 1
ATOM 3593 C CA . ASP B 1 189 ? -19.047 19.25 21.312 1 93.12 189 ASP B CA 1
ATOM 3594 C C . ASP B 1 189 ? -17.562 19.484 21.531 1 93.12 189 ASP B C 1
ATOM 3596 O O . ASP B 1 189 ? -17.172 20.234 22.453 1 93.12 189 ASP B O 1
ATOM 3600 N N . PRO B 1 190 ? -16.797 18.906 20.656 1 96 190 PRO B N 1
ATOM 3601 C CA . PRO B 1 190 ? -15.359 19.047 20.891 1 96 190 PRO B CA 1
ATOM 3602 C C . PRO B 1 190 ? -14.836 20.453 20.578 1 96 190 PRO B C 1
ATOM 3604 O O . PRO B 1 190 ? -15.391 21.141 19.734 1 96 190 PRO B O 1
ATOM 3607 N N . VAL B 1 191 ? -13.797 20.812 21.281 1 96.56 191 VAL B N 1
ATOM 3608 C CA . VAL B 1 191 ? -13.109 22.078 21 1 96.56 191 VAL B CA 1
ATOM 3609 C C . VAL B 1 191 ? -12.141 21.875 19.828 1 96.56 191 VAL B C 1
ATOM 3611 O O . VAL B 1 191 ? -11.203 21.078 19.922 1 96.56 191 VAL B O 1
ATOM 3614 N N . LEU B 1 192 ? -12.352 22.578 18.812 1 98.19 192 LEU B N 1
ATOM 3615 C CA . LEU B 1 192 ? -11.516 22.453 17.625 1 98.19 192 LEU B CA 1
ATOM 3616 C C . LEU B 1 192 ? -10.227 23.25 17.766 1 98.19 192 LEU B C 1
ATOM 3618 O O . LEU B 1 192 ? -10.188 24.234 18.5 1 98.19 192 LEU B O 1
ATOM 3622 N N . LYS B 1 193 ? -9.266 22.781 17.047 1 98 193 LYS B N 1
ATOM 3623 C CA . LYS B 1 193 ? -8.008 23.531 16.984 1 98 193 LYS B CA 1
ATOM 3624 C C . LYS B 1 193 ? -8.242 24.969 16.531 1 98 193 LYS B C 1
ATOM 3626 O O . LYS B 1 193 ? -8.93 25.203 15.531 1 98 193 LYS B O 1
ATOM 3631 N N . SER B 1 194 ? -7.609 25.953 17.312 1 97.12 194 SER B N 1
ATOM 3632 C CA . SER B 1 194 ? -7.773 27.375 16.984 1 97.12 194 SER B CA 1
ATOM 3633 C C . SER B 1 194 ? -6.438 28.109 17.016 1 97.12 194 SER B C 1
ATOM 3635 O O . SER B 1 194 ? -6.359 29.281 16.625 1 97.12 194 SER B O 1
ATOM 3637 N N . ILE B 1 195 ? -5.43 27.422 17.5 1 96.81 195 ILE B N 1
ATOM 3638 C CA . ILE B 1 195 ? -4.09 28 17.531 1 96.81 195 ILE B CA 1
ATOM 3639 C C . ILE B 1 195 ? -3.234 27.375 16.438 1 96.81 195 ILE B C 1
ATOM 3641 O O . ILE B 1 195 ? -2.992 26.172 16.438 1 96.81 195 ILE B O 1
ATOM 3645 N N . PRO B 1 196 ? -2.758 28.188 15.555 1 97.5 196 PRO B N 1
ATOM 3646 C CA . PRO B 1 196 ? -1.977 27.672 14.438 1 97.5 196 PRO B CA 1
ATOM 3647 C C . PRO B 1 196 ? -0.653 27.047 14.883 1 97.5 196 PRO B C 1
ATOM 3649 O O . PRO B 1 196 ? -0.052 27.5 15.859 1 97.5 196 PRO B O 1
ATOM 3652 N N . ASP B 1 197 ? -0.236 26.062 14.242 1 95.88 197 ASP B N 1
ATOM 3653 C CA . ASP B 1 197 ? 1.104 25.5 14.312 1 95.88 197 ASP B CA 1
ATOM 3654 C C . ASP B 1 197 ? 1.536 24.938 12.961 1 95.88 197 ASP B C 1
ATOM 3656 O O . ASP B 1 197 ? 0.977 25.297 11.922 1 95.88 197 ASP B O 1
ATOM 3660 N N . PHE B 1 198 ? 2.6 24.219 12.984 1 92.88 198 PHE B N 1
ATOM 3661 C CA . PHE B 1 198 ? 3.16 23.75 11.719 1 92.88 198 PHE B CA 1
ATOM 3662 C C . PHE B 1 198 ? 2.182 22.844 10.992 1 92.88 198 PHE B C 1
ATOM 3664 O O . PHE B 1 198 ? 2.203 22.75 9.766 1 92.88 198 PHE B O 1
ATOM 3671 N N . GLU B 1 199 ? 1.285 22.172 11.727 1 93.06 199 GLU B N 1
ATOM 3672 C CA . GLU B 1 199 ? 0.4 21.156 11.172 1 93.06 199 GLU B CA 1
ATOM 3673 C C . GLU B 1 199 ? -0.789 21.781 10.453 1 93.06 199 GLU B C 1
ATOM 3675 O O . GLU B 1 199 ? -1.242 21.281 9.43 1 93.06 199 GLU B O 1
ATOM 3680 N N . SER B 1 200 ? -1.317 22.828 11.086 1 97.12 200 SER B N 1
ATOM 3681 C CA . SER B 1 200 ? -2.482 23.484 10.508 1 97.12 200 SER B CA 1
ATOM 3682 C C . SER B 1 200 ? -2.766 24.812 11.203 1 97.12 200 SER B C 1
ATOM 3684 O O . SER B 1 200 ? -2.174 25.109 12.242 1 97.12 200 SER B O 1
ATOM 3686 N N . VAL B 1 201 ? -3.672 25.578 10.602 1 97.62 201 VAL B N 1
ATOM 3687 C CA . VAL B 1 201 ? -4.051 26.891 11.133 1 97.62 201 VAL B CA 1
ATOM 3688 C C . VAL B 1 201 ? -5.195 26.734 12.133 1 97.62 201 VAL B C 1
ATOM 3690 O O . VAL B 1 201 ? -5.145 27.281 13.234 1 97.62 201 VAL B O 1
ATOM 3693 N N . CYS B 1 202 ? -6.184 26.078 11.727 1 98.19 202 CYS B N 1
ATOM 3694 C CA . CYS B 1 202 ? -7.363 25.844 12.555 1 98.19 202 CYS B CA 1
ATOM 3695 C C . CYS B 1 202 ? -8.289 24.812 11.914 1 98.19 202 CYS B C 1
ATOM 3697 O O . CYS B 1 202 ? -8.016 24.328 10.82 1 98.19 202 CYS B O 1
ATOM 3699 N N . ALA B 1 203 ? -9.344 24.469 12.656 1 98.75 203 ALA B N 1
ATOM 3700 C CA . ALA B 1 203 ? -10.406 23.594 12.164 1 98.75 203 ALA B CA 1
ATOM 3701 C C . ALA B 1 203 ? -11.773 24.234 12.352 1 98.75 203 ALA B C 1
ATOM 3703 O O . ALA B 1 203 ? -11.977 25.047 13.266 1 98.75 203 ALA B O 1
ATOM 3704 N N . LYS B 1 204 ? -12.711 23.891 11.508 1 98.31 204 LYS B N 1
ATOM 3705 C CA . LYS B 1 204 ? -14.047 24.469 11.578 1 98.31 204 LYS B CA 1
ATOM 3706 C C . LYS B 1 204 ? -15.094 23.5 11.039 1 98.31 204 LYS B C 1
ATOM 3708 O O . LYS B 1 204 ? -14.82 22.75 10.102 1 98.31 204 LYS B O 1
ATOM 3713 N N . TRP B 1 205 ? -16.25 23.625 11.57 1 98.44 205 TRP B N 1
ATOM 3714 C CA . TRP B 1 205 ? -17.422 22.891 11.086 1 98.44 205 TRP B CA 1
ATOM 3715 C C . TRP B 1 205 ? -18.125 23.656 9.984 1 98.44 205 TRP B C 1
ATOM 3717 O O . TRP B 1 205 ? -18.297 24.875 10.086 1 98.44 205 TRP B O 1
ATOM 3727 N N . PHE B 1 206 ? -18.547 22.953 9.008 1 98.31 206 PHE B N 1
ATOM 3728 C CA . PHE B 1 206 ? -19.375 23.516 7.938 1 98.31 206 PHE B CA 1
ATOM 3729 C C . PHE B 1 206 ? -20.594 22.656 7.676 1 98.31 206 PHE B C 1
ATOM 3731 O O . PHE B 1 206 ? -20.484 21.438 7.559 1 98.31 206 PHE B O 1
ATOM 3738 N N . SER B 1 207 ? -21.75 23.281 7.602 1 98.31 207 SER B N 1
ATOM 3739 C CA . SER B 1 207 ? -22.828 22.547 6.961 1 98.31 207 SER B CA 1
ATOM 3740 C C . SER B 1 207 ? -22.516 22.281 5.492 1 98.31 207 SER B C 1
ATOM 3742 O O . SER B 1 207 ? -21.656 22.922 4.906 1 98.31 207 SER B O 1
ATOM 3744 N N . TYR B 1 208 ? -23.203 21.297 4.98 1 97.94 208 TYR B N 1
ATOM 3745 C CA . TYR B 1 208 ? -23 21.016 3.564 1 97.94 208 TYR B CA 1
ATOM 3746 C C . TYR B 1 208 ? -23.297 22.234 2.715 1 97.94 208 TYR B C 1
ATOM 3748 O O . TYR B 1 208 ? -22.562 22.547 1.771 1 97.94 208 TYR B O 1
ATOM 3756 N N . GLU B 1 209 ? -24.312 22.984 3.043 1 97.19 209 GLU B N 1
ATOM 3757 C CA . GLU B 1 209 ? -24.703 24.172 2.311 1 97.19 209 GLU B CA 1
ATOM 3758 C C . GLU B 1 209 ? -23.672 25.281 2.449 1 97.19 209 GLU B C 1
ATOM 3760 O O . GLU B 1 209 ? -23.344 25.953 1.472 1 97.19 209 GLU B O 1
ATOM 3765 N N . GLU B 1 210 ? -23.297 25.453 3.67 1 97.38 210 GLU B N 1
ATOM 3766 C CA . GLU B 1 210 ? -22.25 26.438 3.9 1 97.38 210 GLU B CA 1
ATOM 3767 C C . GLU B 1 210 ? -21 26.109 3.092 1 97.38 210 GLU B C 1
ATOM 3769 O O . GLU B 1 210 ? -20.391 27 2.506 1 97.38 210 GLU B O 1
ATOM 3774 N N . PHE B 1 211 ? -20.641 24.859 3.098 1 97.75 211 PHE B N 1
ATOM 3775 C CA . PHE B 1 211 ? -19.469 24.406 2.354 1 97.75 211 PHE B CA 1
ATOM 3776 C C . PHE B 1 211 ? -19.609 24.719 0.869 1 97.75 211 PHE B C 1
ATOM 3778 O O . PHE B 1 211 ? -18.719 25.312 0.267 1 97.75 211 PHE B O 1
ATOM 3785 N N . GLU B 1 212 ? -20.719 24.359 0.281 1 96 212 GLU B N 1
ATOM 3786 C CA . GLU B 1 212 ? -20.953 24.625 -1.139 1 96 212 GLU B CA 1
ATOM 3787 C C . GLU B 1 212 ? -20.906 26.109 -1.446 1 96 212 GLU B C 1
ATOM 3789 O O . GLU B 1 212 ? -20.312 26.531 -2.445 1 96 212 GLU B O 1
ATOM 3794 N N . ASN B 1 213 ? -21.5 26.844 -0.603 1 95.81 213 ASN B N 1
ATOM 3795 C CA . ASN B 1 213 ? -21.562 28.297 -0.81 1 95.81 213 ASN B CA 1
ATOM 3796 C C . ASN B 1 213 ? -20.188 28.938 -0.72 1 95.81 213 ASN B C 1
ATOM 3798 O O . ASN B 1 213 ? -19.797 29.703 -1.607 1 95.81 213 ASN B O 1
ATOM 3802 N N . ASP B 1 214 ? -19.469 28.594 0.274 1 95.44 214 ASP B N 1
ATOM 3803 C CA . ASP B 1 214 ? -18.203 29.266 0.568 1 95.44 214 ASP B CA 1
ATOM 3804 C C . ASP B 1 214 ? -17.109 28.859 -0.421 1 95.44 214 ASP B C 1
ATOM 3806 O O . ASP B 1 214 ? -16.25 29.656 -0.779 1 95.44 214 ASP B O 1
ATOM 3810 N N . PHE B 1 215 ? -17.203 27.641 -0.878 1 95.38 215 PHE B N 1
ATOM 3811 C CA . PHE B 1 215 ? -16.047 27.125 -1.609 1 95.38 215 PHE B CA 1
ATOM 3812 C C . PHE B 1 215 ? -16.375 26.969 -3.09 1 95.38 215 PHE B C 1
ATOM 3814 O O . PHE B 1 215 ? -15.477 26.922 -3.928 1 95.38 215 PHE B O 1
ATOM 3821 N N . LEU B 1 216 ? -17.609 26.812 -3.432 1 90.25 216 LEU B N 1
ATOM 3822 C CA . LEU B 1 216 ? -17.938 26.547 -4.828 1 90.25 216 LEU B CA 1
ATOM 3823 C C . LEU B 1 216 ? -18.688 27.719 -5.445 1 90.25 216 LEU B C 1
ATOM 3825 O O . LEU B 1 216 ? -18.391 28.125 -6.57 1 90.25 216 LEU B O 1
ATOM 3829 N N . GLN B 1 217 ? -19.656 28.266 -4.754 1 89.69 217 GLN B N 1
ATOM 3830 C CA . GLN B 1 217 ? -20.516 29.281 -5.348 1 89.69 217 GLN B CA 1
ATOM 3831 C C . GLN B 1 217 ? -19.875 30.672 -5.234 1 89.69 217 GLN B C 1
ATOM 3833 O O . GLN B 1 217 ? -19.531 31.281 -6.246 1 89.69 217 GLN B O 1
ATOM 3838 N N . LYS B 1 218 ? -19.609 31.094 -4.023 1 89.25 218 LYS B N 1
ATOM 3839 C CA . LYS B 1 218 ? -19.062 32.438 -3.795 1 89.25 218 LYS B CA 1
ATOM 3840 C C . LYS B 1 218 ? -17.547 32.406 -3.848 1 89.25 218 LYS B C 1
ATOM 3842 O O . LYS B 1 218 ? -16.906 33.438 -4.113 1 89.25 218 LYS B O 1
ATOM 3847 N N . ARG B 1 219 ? -16.953 31.219 -3.564 1 87.12 219 ARG B N 1
ATOM 3848 C CA . ARG B 1 219 ? -15.508 31 -3.592 1 87.12 219 ARG B CA 1
ATOM 3849 C C . ARG B 1 219 ? -14.789 32 -2.682 1 87.12 219 ARG B C 1
ATOM 3851 O O . ARG B 1 219 ? -13.797 32.625 -3.082 1 87.12 219 ARG B O 1
ATOM 3858 N N . THR B 1 220 ? -15.312 32.281 -1.512 1 88.5 220 THR B N 1
ATOM 3859 C CA . THR B 1 220 ? -14.711 33.156 -0.505 1 88.5 220 THR B CA 1
ATOM 3860 C C . THR B 1 220 ? -13.547 32.438 0.186 1 88.5 220 THR B C 1
ATOM 3862 O O . THR B 1 220 ? -12.727 33.094 0.835 1 88.5 220 THR B O 1
ATOM 3865 N N . LYS B 1 221 ? -13.57 31.188 0.032 1 92.62 221 LYS B N 1
ATOM 3866 C CA . LYS B 1 221 ? -12.508 30.344 0.581 1 92.62 221 LYS B CA 1
ATOM 3867 C C . LYS B 1 221 ? -11.961 29.406 -0.479 1 92.62 221 LYS B C 1
ATOM 3869 O O . LYS B 1 221 ? -12.656 29.062 -1.439 1 92.62 221 LYS B O 1
ATOM 3874 N N . LYS B 1 222 ? -10.734 29.031 -0.19 1 93.75 222 LYS B N 1
ATOM 3875 C CA . LYS B 1 222 ? -10.07 28.172 -1.166 1 93.75 222 LYS B CA 1
ATOM 3876 C C . LYS B 1 222 ? -9.812 26.781 -0.588 1 93.75 222 LYS B C 1
ATOM 3878 O O . LYS B 1 222 ? -9.484 26.656 0.593 1 93.75 222 LYS B O 1
ATOM 3883 N N . LEU B 1 223 ? -9.938 25.797 -1.497 1 95.38 223 LEU B N 1
ATOM 3884 C CA . LEU B 1 223 ? -9.609 24.422 -1.121 1 95.38 223 LEU B CA 1
ATOM 3885 C C . LEU B 1 223 ? -8.211 24.047 -1.592 1 95.38 223 LEU B C 1
ATOM 3887 O O . LEU B 1 223 ? -7.777 24.469 -2.664 1 95.38 223 LEU B O 1
ATOM 3891 N N . ARG B 1 224 ? -7.512 23.25 -0.833 1 93.44 224 ARG B N 1
ATOM 3892 C CA . ARG B 1 224 ? -6.223 22.688 -1.231 1 93.44 224 ARG B CA 1
ATOM 3893 C C . ARG B 1 224 ? -6.391 21.656 -2.334 1 93.44 224 ARG B C 1
ATOM 3895 O O . ARG B 1 224 ? -5.508 21.484 -3.178 1 93.44 224 ARG B O 1
ATOM 3902 N N . GLY B 1 225 ? -7.418 20.953 -2.309 1 93.19 225 GLY B N 1
ATOM 3903 C CA . GLY B 1 225 ? -7.793 19.938 -3.277 1 93.19 225 GLY B CA 1
ATOM 3904 C C . GLY B 1 225 ? -9.289 19.672 -3.316 1 93.19 225 GLY B C 1
ATOM 3905 O O . GLY B 1 225 ? -10.023 20.094 -2.424 1 93.19 225 GLY B O 1
ATOM 3906 N N . MET B 1 226 ? -9.695 18.859 -4.246 1 94.44 226 MET B N 1
ATOM 3907 C CA . MET B 1 226 ? -11.125 18.719 -4.492 1 94.44 226 MET B CA 1
ATOM 3908 C C . MET B 1 226 ? -11.695 17.562 -3.68 1 94.44 226 MET B C 1
ATOM 3910 O O . MET B 1 226 ? -12.898 17.297 -3.723 1 94.44 226 MET B O 1
ATOM 3914 N N . GLU B 1 227 ? -10.883 16.891 -2.91 1 97.12 227 GLU B N 1
ATOM 3915 C CA . GLU B 1 227 ? -11.32 15.727 -2.148 1 97.12 227 GLU B CA 1
ATOM 3916 C C . GLU B 1 227 ? -12.484 16.078 -1.227 1 97.12 227 GLU B C 1
ATOM 3918 O O . GLU B 1 227 ? -13.461 15.32 -1.137 1 97.12 227 GLU B O 1
ATOM 3923 N N . PRO B 1 228 ? -12.43 17.25 -0.597 1 98 228 PRO B N 1
ATOM 3924 C CA . PRO B 1 228 ? -13.578 17.578 0.254 1 98 228 PRO B CA 1
ATOM 3925 C C . PRO B 1 228 ? -14.891 17.625 -0.523 1 98 228 PRO B C 1
ATOM 3927 O O . PRO B 1 228 ? -15.922 17.156 -0.035 1 98 228 PRO B O 1
ATOM 3930 N N . PHE B 1 229 ? -14.859 18.188 -1.637 1 96.12 229 PHE B N 1
ATOM 3931 C CA . PHE B 1 229 ? -16.078 18.25 -2.445 1 96.12 229 PHE B CA 1
ATOM 3932 C C . PHE B 1 229 ? -16.578 16.859 -2.787 1 96.12 229 PHE B C 1
ATOM 3934 O O . PHE B 1 229 ? -17.766 16.562 -2.641 1 96.12 229 PHE B O 1
ATOM 3941 N N . GLN B 1 230 ? -15.711 16.047 -3.223 1 96.81 230 GLN B N 1
ATOM 3942 C CA . GLN B 1 230 ? -16.062 14.688 -3.607 1 96.81 230 GLN B CA 1
ATOM 3943 C C . GLN B 1 230 ? -16.656 13.922 -2.43 1 96.81 230 GLN B C 1
ATOM 3945 O O . GLN B 1 230 ? -17.734 13.336 -2.545 1 96.81 230 GLN B O 1
ATOM 3950 N N . TRP B 1 231 ? -16.062 13.969 -1.321 1 98.12 231 TRP B N 1
ATOM 3951 C CA . TRP B 1 231 ? -16.406 13.031 -0.255 1 98.12 231 TRP B CA 1
ATOM 3952 C C . TRP B 1 231 ? -17.516 13.578 0.631 1 98.12 231 TRP B C 1
ATOM 3954 O O . TRP B 1 231 ? -18.312 12.812 1.186 1 98.12 231 TRP B O 1
ATOM 3964 N N . PHE B 1 232 ? -17.562 14.945 0.787 1 98.44 232 PHE B N 1
ATOM 3965 C CA . PHE B 1 232 ? -18.719 15.5 1.481 1 98.44 232 PHE B CA 1
ATOM 3966 C C . PHE B 1 232 ? -20 15.188 0.723 1 98.44 232 PHE B C 1
ATOM 3968 O O . PHE B 1 232 ? -21 14.812 1.327 1 98.44 232 PHE B O 1
ATOM 3975 N N . LYS B 1 233 ? -19.953 15.359 -0.57 1 97.69 233 LYS B N 1
ATOM 3976 C CA . LYS B 1 233 ? -21.109 15.016 -1.392 1 97.69 233 LYS B CA 1
ATOM 3977 C C . LYS B 1 233 ? -21.453 13.531 -1.256 1 97.69 233 LYS B C 1
ATOM 3979 O O . LYS B 1 233 ? -22.625 13.18 -1.106 1 97.69 233 LYS B O 1
ATOM 3984 N N . TYR B 1 234 ? -20.453 12.719 -1.38 1 98.12 234 TYR B N 1
ATOM 3985 C CA . TYR B 1 234 ? -20.609 11.273 -1.258 1 98.12 234 TYR B CA 1
ATOM 3986 C C . TYR B 1 234 ? -21.359 10.914 0.023 1 98.12 234 TYR B C 1
ATOM 3988 O O . TYR B 1 234 ? -22.344 10.172 -0.01 1 98.12 234 TYR B O 1
ATOM 3996 N N . VAL B 1 235 ? -20.922 11.438 1.14 1 98.44 235 VAL B N 1
ATOM 3997 C CA . VAL B 1 235 ? -21.5 11.148 2.443 1 98.44 235 VAL B CA 1
ATOM 3998 C C . VAL B 1 235 ? -22.891 11.789 2.541 1 98.44 235 VAL B C 1
ATOM 4000 O O . VAL B 1 235 ? -23.828 11.164 3.041 1 98.44 235 VAL B O 1
ATOM 4003 N N . HIS B 1 236 ? -22.984 13.008 2.105 1 97.94 236 HIS B N 1
ATOM 4004 C CA . HIS B 1 236 ? -24.25 13.742 2.156 1 97.94 236 HIS B CA 1
ATOM 4005 C C . HIS B 1 236 ? -25.344 13.023 1.38 1 97.94 236 HIS B C 1
ATOM 4007 O O . HIS B 1 236 ? -26.516 13.055 1.771 1 97.94 236 HIS B O 1
ATOM 4013 N N . GLU B 1 237 ? -25 12.391 0.319 1 97.56 237 GLU B N 1
ATOM 4014 C CA . GLU B 1 237 ? -25.953 11.688 -0.538 1 97.56 237 GLU B CA 1
ATOM 4015 C C . GLU B 1 237 ? -26.234 10.281 -0.015 1 97.56 237 GLU B C 1
ATOM 4017 O O . GLU B 1 237 ? -27.047 9.555 -0.587 1 97.56 237 GLU B O 1
ATOM 4022 N N . GLY B 1 238 ? -25.609 9.891 0.944 1 97.5 238 GLY B N 1
ATOM 4023 C CA . GLY B 1 238 ? -25.875 8.602 1.564 1 97.5 238 GLY B CA 1
ATOM 4024 C C . GLY B 1 238 ? -25.328 7.434 0.763 1 97.5 238 GLY B C 1
ATOM 4025 O O . GLY B 1 238 ? -25.953 6.371 0.708 1 97.5 238 GLY B O 1
ATOM 4026 N N . LYS B 1 239 ? -24.234 7.66 0.135 1 97.5 239 LYS B N 1
ATOM 4027 C CA . LYS B 1 239 ? -23.625 6.582 -0.636 1 97.5 239 LYS B CA 1
ATOM 4028 C C . LYS B 1 239 ? -23.062 5.5 0.281 1 97.5 239 LYS B C 1
ATOM 4030 O O . LYS B 1 239 ? -22.922 5.711 1.488 1 97.5 239 LYS B O 1
ATOM 4035 N N . PRO B 1 240 ? -22.688 4.359 -0.268 1 96.81 240 PRO B N 1
ATOM 4036 C CA . PRO B 1 240 ? -22.328 3.213 0.566 1 96.81 240 PRO B CA 1
ATOM 4037 C C . PRO B 1 240 ? -21.047 3.445 1.361 1 96.81 240 PRO B C 1
ATOM 4039 O O . PRO B 1 240 ? -20.094 4.059 0.854 1 96.81 240 PRO B O 1
ATOM 4042 N N . MET B 1 241 ? -21.094 2.949 2.529 1 98 241 MET B N 1
ATOM 4043 C CA . MET B 1 241 ? -19.922 2.889 3.41 1 98 241 MET B CA 1
ATOM 4044 C C . MET B 1 241 ? -19.656 1.456 3.865 1 98 241 MET B C 1
ATOM 4046 O O . MET B 1 241 ? -20.594 0.678 4.051 1 98 241 MET B O 1
ATOM 4050 N N . TYR B 1 242 ? -18.469 1.126 4.105 1 98.31 242 TYR B N 1
ATOM 4051 C CA . TYR B 1 242 ? -18.094 -0.261 4.367 1 98.31 242 TYR B CA 1
ATOM 4052 C C . TYR B 1 242 ? -17.469 -0.407 5.746 1 98.31 242 TYR B C 1
ATOM 4054 O O . TYR B 1 242 ? -16.828 0.523 6.242 1 98.31 242 TYR B O 1
ATOM 4062 N N . PRO B 1 243 ? -17.578 -1.545 6.348 1 98.06 243 PRO B N 1
ATOM 4063 C CA . PRO B 1 243 ? -17.109 -1.707 7.727 1 98.06 243 PRO B CA 1
ATOM 4064 C C . PRO B 1 243 ? -15.594 -1.643 7.848 1 98.06 243 PRO B C 1
ATOM 4066 O O . PRO B 1 243 ? -14.883 -1.995 6.902 1 98.06 243 PRO B O 1
ATOM 4069 N N . LEU B 1 244 ? -15.125 -1.266 8.984 1 98.19 244 LEU B N 1
ATOM 4070 C CA . LEU B 1 244 ? -13.695 -1.19 9.258 1 98.19 244 LEU B CA 1
ATOM 4071 C C . LEU B 1 244 ? -13.055 -2.572 9.188 1 98.19 244 LEU B C 1
ATOM 4073 O O . LEU B 1 244 ? -11.852 -2.691 8.945 1 98.19 244 LEU B O 1
ATOM 4077 N N . SER B 1 245 ? -13.883 -3.623 9.398 1 96.5 245 SER B N 1
ATOM 4078 C CA . SER B 1 245 ? -13.383 -4.996 9.43 1 96.5 245 SER B CA 1
ATOM 4079 C C . SER B 1 245 ? -12.891 -5.434 8.055 1 96.5 245 SER B C 1
ATOM 4081 O O . SER B 1 245 ? -12.234 -6.469 7.922 1 96.5 245 SER B O 1
ATOM 4083 N N . MET B 1 246 ? -13.133 -4.637 7.07 1 96.19 246 MET B N 1
ATOM 4084 C CA . MET B 1 246 ? -12.641 -4.934 5.727 1 96.19 246 MET B CA 1
ATOM 4085 C C . MET B 1 246 ? -11.148 -4.645 5.613 1 96.19 246 MET B C 1
ATOM 4087 O O . MET B 1 246 ? -10.5 -5.066 4.652 1 96.19 246 MET B O 1
ATOM 4091 N N . LEU B 1 247 ? -10.594 -3.873 6.457 1 98.06 247 LEU B N 1
ATOM 4092 C CA . LEU B 1 247 ? -9.172 -3.549 6.52 1 98.06 247 LEU B CA 1
ATOM 4093 C C . LEU B 1 247 ? -8.547 -4.102 7.793 1 98.06 247 LEU B C 1
ATOM 4095 O O . LEU B 1 247 ? -8.852 -3.635 8.891 1 98.06 247 LEU B O 1
ATOM 4099 N N . THR B 1 248 ? -7.668 -5.066 7.652 1 97.94 248 THR B N 1
ATOM 4100 C CA . THR B 1 248 ? -7.078 -5.723 8.812 1 97.94 248 THR B CA 1
ATOM 4101 C C . THR B 1 248 ? -5.586 -5.961 8.602 1 97.94 248 THR B C 1
ATOM 4103 O O . THR B 1 248 ? -5.055 -5.684 7.527 1 97.94 248 THR B O 1
ATOM 4106 N N . LEU B 1 249 ? -4.934 -6.426 9.664 1 97.44 249 LEU B N 1
ATOM 4107 C CA . LEU B 1 249 ? -3.605 -7.016 9.523 1 97.44 249 LEU B CA 1
ATOM 4108 C C . LEU B 1 249 ? -3.68 -8.344 8.773 1 97.44 249 LEU B C 1
ATOM 4110 O O . LEU B 1 249 ? -4.727 -8.992 8.758 1 97.44 249 LEU B O 1
ATOM 4114 N N . GLU B 1 250 ? -2.592 -8.688 8.18 1 94.81 250 GLU B N 1
ATOM 4115 C CA . GLU B 1 250 ? -2.516 -9.969 7.488 1 94.81 250 GLU B CA 1
ATOM 4116 C C . GLU B 1 250 ? -2.834 -11.125 8.438 1 94.81 250 GLU B C 1
ATOM 4118 O O . GLU B 1 250 ? -2.33 -11.172 9.555 1 94.81 250 GLU B O 1
ATOM 4123 N N . GLY B 1 251 ? -3.732 -12 7.969 1 88.81 251 GLY B N 1
ATOM 4124 C CA . GLY B 1 251 ? -4.023 -13.219 8.711 1 88.81 251 GLY B CA 1
ATOM 4125 C C . GLY B 1 251 ? -5.02 -13.008 9.828 1 88.81 251 GLY B C 1
ATOM 4126 O O . GLY B 1 251 ? -5.27 -13.922 10.625 1 88.81 251 GLY B O 1
ATOM 4127 N N . ALA B 1 252 ? -5.5 -11.805 10.016 1 90.44 252 ALA B N 1
ATOM 4128 C CA . ALA B 1 252 ? -6.523 -11.57 11.031 1 90.44 252 ALA B CA 1
ATOM 4129 C C . ALA B 1 252 ? -7.695 -12.531 10.867 1 90.44 252 ALA B C 1
ATOM 4131 O O . ALA B 1 252 ? -7.977 -12.984 9.758 1 90.44 252 ALA B O 1
ATOM 4132 N N . PRO B 1 253 ? -8.359 -12.906 11.898 1 84 253 PRO B N 1
ATOM 4133 C CA . PRO B 1 253 ? -9.469 -13.859 11.828 1 84 253 PRO B CA 1
ATOM 4134 C C . PRO B 1 253 ? -10.68 -13.305 11.086 1 84 253 PRO B C 1
ATOM 4136 O O . PRO B 1 253 ? -10.891 -12.086 11.062 1 84 253 PRO B O 1
#

Sequence (506 aa):
MNKTKGLTQQPERFKCSYESCTHSGQTFSEDELITHCLQVHCRENTKQVCPICLKRDLDDSLKGSRQWGFSTHIYNEHGFKATPEQRKKDEIDYQNSLKPTYSFALVIIRNPVSGKFLLVEEGCSQGWWLPAGRVDPGETFQQAALRETLEEAGIHVELKNILRFEYSPYHDGGARSRVIFYAEPLEEDPVLKSIPDFESVCAKWFSYEEFENDFLQKRTKKLRGMEPFQWFKYVHEGKPMYPLSMLTLEGAPMNKTKGLTQQPERFKCSYESCTHSGQTFSEDELITHCLQVHCRENTKQVCPICLKRDLDDSLKGSRQWGFSTHIYNEHGFKATPEQRKKDEIDYQNSLKPTYSFALVIIRNPVSGKFLLVEEGCSQGWWLPAGRVDPGETFQQAALRETLEEAGIHVELKNILRFEYSPYHDGGARSRVIFYAEPLEEDPVLKSIPDFESVCAKWFSYEEFENDFLQKRTKKLRGMEPFQWFKYVHEGKPMYPLSMLTLEGAP

Organism: Naegleria gruberi (NCBI:txid5762)

Nearest PDB structures (foldseek):
  1sjy-assembly1_A-2  TM=7.602E-01  e=1.054E-10  Deinococcus radiodurans
  1su2-assembly1_B  TM=7.643E-01  e=1.916E-10  Deinococcus radiodurans
  1vcd-assembly1_A  TM=7.996E-01  e=7.341E-09  Thermus thermophilus HB8
  6nci-assembly1_A  TM=6.428E-01  e=2.650E-07  Bacillus cereus ATCC 14579
  6am0-assembly1_E  TM=5.532E-01  e=1.293E-07  Kluyveromyces lactis NRRL Y-1140

pLDDT: mean 90.51, std 15.29, range [27.98, 98.94]

Secondary structure (DSSP, 8-state):
-------------EE---TT-TTTT-EE-HHHHHHHHHHHSTT-------TTT---TT-TT--SS----HHHHHHHHSGGGGSHHHHHHHHHHHHHHTSPEEEEEEEEEB-TTT--EEEEEETTTTEEE-SEEEPPTT--HHHHHHHHHHHHH---EEEEEEEEEEEEE-TTS-EEEEEEEEEEESSSSPPPP-S--SS-SEEEEE-HHHHHIIIIIS--S-BSSSHHHHHHHHHHTT---EEGGGEE-TT--/-------------EE---TT-TTTT-EE-HHHHHHHHHHHSTT-------TTT---TT-TT--SS----HHHHHHHHSGGGGSHHHHHHHHHHHHHHTSPEEEEEEEEEB-TTT--EEEEEETTTTEEE-SEEEPPTT--HHHHHHHHHHHHH---EEEEEEEEEEEEE-TTS-EEEEEEEEEEESSSSPPPP-S--SS-SEEEEE-HHHHHIIIIIS--S-BSSSHHHHHHHHHHTT---EEGGGEE-TT--

Foldseek 3Di:
DPCPVPPPPPQDWAAAFDPPDPVRVDTHHLVRNLVCCCVVVVPDFAWGQDRPPRDGQPPCVVVDPDSGHPSVCSVCCHDPNPDPVNVVVVVLVVVQAPDEAWEKEFEWEAQPVVRWTKWFAAPPQLFIDTQMDTADPPGDSVRRSQVSCCVGWVFGKDFFFWDDWDWAADPSHYIYIYTYTYIYTPDNDDDTACPDDNSGHTMDIGHPVRCCCCCPPVNVTHHSDCVCVVVSVCVVVPHDTHGPVVDDPPPDD/DPCPVPVPPPQDWAAAFDPPDPVRVDTHHLVRNLVCCCPVVVPDFAWGQDRPPRDGQPPCVVVDPDSGHPSVCSVCCHDPNVDPVNVVVVVLVVVQAPDEAWEKEFEWEAQPVVRWTKWFAAPPQLFIDTQMDTADPPGDSVRRSQVSCCVGWVFGKDFFFWDDWDWAADPSHYIYIYTYTYIYTPDNDDDTACPDDNSGHTMDIGHPVRCCCCCPNVNVTHHNDCVCVVVSVCVVVPHDTHGPVVDDPPPDD

Solvent-accessible surface area (backbone atoms only — not comparable to full-atom values): 26829 Å² total; per-residue (Å²): 132,85,78,76,76,77,78,78,73,73,78,73,66,38,55,66,61,57,84,83,46,89,58,58,88,44,69,22,44,66,61,50,42,40,51,45,31,27,48,76,40,30,62,47,47,57,68,38,56,35,77,84,78,61,51,55,76,72,54,60,79,57,59,61,89,63,82,63,12,37,50,56,45,46,44,59,63,32,55,72,48,46,34,71,69,44,42,51,51,51,50,50,52,51,58,20,58,48,33,30,47,51,41,32,16,35,43,48,37,37,38,86,86,82,62,22,34,53,36,23,31,38,41,45,60,47,25,32,34,55,36,48,42,67,42,53,63,48,41,43,58,67,56,29,35,53,50,30,27,31,67,29,30,45,42,62,63,42,78,61,27,32,57,37,38,24,51,36,50,29,76,78,24,24,31,41,35,40,40,36,31,32,29,31,57,69,51,94,80,67,68,54,28,72,70,34,39,90,68,14,35,25,33,49,77,30,43,70,64,53,44,46,39,37,50,66,70,68,48,82,44,54,62,58,53,65,61,52,62,56,50,52,49,40,58,72,70,63,54,81,69,39,61,52,84,38,56,37,48,71,86,60,131,133,84,77,74,77,76,77,77,73,72,79,72,66,38,53,66,63,55,85,84,46,90,58,58,87,45,68,22,45,64,61,50,41,40,51,46,31,27,48,76,42,29,62,49,47,58,71,39,56,36,76,85,79,60,51,56,80,68,60,60,79,56,61,61,91,64,79,65,12,36,50,56,46,46,44,58,64,33,55,71,47,48,34,70,69,44,42,51,52,51,50,51,52,50,58,20,58,48,33,29,47,51,39,32,15,35,42,48,37,38,37,86,83,82,60,23,34,52,35,22,30,40,41,46,60,46,24,32,34,54,36,48,41,66,41,52,63,48,40,43,58,68,55,29,34,52,51,29,27,31,66,29,29,46,42,62,64,42,80,61,29,33,58,36,38,25,49,38,50,30,76,78,24,23,30,40,33,38,41,35,32,33,29,30,55,69,49,94,79,67,68,54,27,73,70,33,38,90,69,15,36,24,32,49,76,30,42,68,64,55,44,44,40,37,50,66,70,69,48,81,44,54,61,60,56,64,61,53,61,56,50,52,49,42,57,74,69,64,52,80,70,37,61,53,82,37,56,36,48,72,86,59,132

InterPro domains:
  IPR000086 NUDIX hydrolase domain [PF00293] (106-217)
  IPR000086 NUDIX hydrolase domain [PS51462] (100-230)
  IPR015797 NUDIX hydrolase-like domain superfamily [SSF55811] (102-237)
  IPR020084 NUDIX hydrolase, conserved site [PS00893] (133-154)
  IPR020476 NUDIX hydrolase [PR00502] (128-142)
  IPR020476 NUDIX hydrolase [PR00502] (142-157)
  IPR051325 Nudix hydrolase domain-containing protein [PTHR21340] (100-220)